Protein AF-A0A1Y1UYU2-F1 (afdb_monomer_lite)

pLDDT: mean 73.0, std 20.5, range [31.28, 97.06]

Sequence (444 aa):
MAESSAKRIKLSIEVAEENVIKDITDNGEEIVEEELSNSERLNQITSRINFEALIDSKSDENKNLEEIQNDNQKVEQMNANLNNLQIQPLERIKYNLYHAQQEIELSLDIINRLIMTSTANGRKRVHQENSRNQLFKSKNLLNQTSQTPNTQVQKKNESNIRLSYINKPKLSLKQQIEECQLKLSAKKKHLRHASKILLEEHENILNILDVSQAFYNEQAFILRQNNWIIQLKNRPGMFQKVTFIDYSYRYAGSEFKEMGIAQISQNRHNLGTKDGNIDDQKIKLLLPHKKKKVVTVEIASNAQLSSSKDVWASWDIEDIDNTILKQLLESQITIFHNELYKRLINDAQNSYFEKKVKFSENMITIPLNNDKVLIFRIQTKTDNKPVDIKSLSSRELSQAFLELFLQQKLRNCHKKNIKKNNFFISNSTELTDQNINILSPSVS

Secondary structure (DSSP, 8-state):
--------PEEEE-------EEEE-TTS-EEEPP---HHHHHHHHHHHS-HHHHHHTT-SS-TTS-S--------SSTTSSGGGS---HHHHHHHHHHHHHHHHHHHHHHHHHHHHHHHHHHHHHHTTT-SS----------------TTS---------EEEE--PPP---HHHHHHHHHHHHHHHHHHHHHHHHHHHHHHHHHHHHHHHHHIIIIIIHHHHHHTT--EEEEEPTT-S-EEEEEE-SSGGGT----S--EEEEEE--S-TT-----TT--SEEEE-S--S-EEEEEEEEETTB-----------S-TT---HHHHHHHHHHHHHHHHHHHHHHHHHHHSSTTTTT-EEETTEEEEEEETTEEEEEEEEE----PPPPGGG--HHHHHHHHHHHHHHHHHHHHHHHHHHHHHHHHHHHHTTTTTS---------

Organism: NCBI:txid1754191

Foldseek 3Di:
DDDPPPFDWDWDQDDDPDFDFPDADPVRDTDTDDDDDPVVVVVVVVVVPPVVVVVVVPPPPDPPPPDDDDDDDDDPPPVPPVVPPPPPPVNVVVVVVVVVVVVVVVVVVLVVLAVQLVVVVVVVVVVPPPPPDDDDDDDDDDDPPPDDPDDDDDDDDRGSIDIDRDDPPPQPPVRVVVVVVVVVVVVVVVVVVVVVVVVVVVVLVVLVVVLVCCCVVPPVVVCVVVVWDWDWDDDVPDPDTWIKTQLECVVLLDPDPDGRIKTKDADSDPPPDPPDDVPVDRIDIDGPCQFQKAKFKAKAWPVDPDDDDRQEQFDPLPPDPDPVVSRSVSSSNRNLRVSLVVVVVVCCCPDPCVVAWDDDPFWIWHDDDPTIIMIIGMDGDDDPDPDDPVPDDPNSVVRHVVRVVSSVVSSVNSVVSVVVVVVVVVVVVVVPPPDDDDDDDDDD

Structure (mmCIF, N/CA/C/O backbone):
data_AF-A0A1Y1UYU2-F1
#
_entry.id   AF-A0A1Y1UYU2-F1
#
loop_
_atom_site.group_PDB
_atom_site.id
_atom_site.type_symbol
_atom_site.label_atom_id
_atom_site.label_alt_id
_atom_site.label_comp_id
_atom_site.label_asym_id
_atom_site.label_entity_id
_atom_site.label_seq_id
_atom_site.pdbx_PDB_ins_code
_atom_site.Cartn_x
_atom_site.Cartn_y
_atom_site.Cartn_z
_atom_site.occupancy
_atom_site.B_iso_or_equiv
_atom_site.auth_seq_id
_atom_site.auth_comp_id
_atom_site.auth_asym_id
_atom_site.auth_atom_id
_atom_site.pdbx_PDB_model_num
ATOM 1 N N . MET A 1 1 ? -39.773 13.051 53.734 1.00 36.47 1 MET A N 1
ATOM 2 C CA . MET A 1 1 ? -40.101 12.770 52.320 1.00 36.47 1 MET A CA 1
ATOM 3 C C . MET A 1 1 ? -40.817 11.432 52.272 1.00 36.47 1 MET A C 1
ATOM 5 O O . MET A 1 1 ? -40.244 10.444 52.707 1.00 36.47 1 MET A O 1
ATOM 9 N N . ALA A 1 2 ? -42.093 11.429 51.889 1.00 37.22 2 ALA A N 1
ATOM 10 C CA . ALA A 1 2 ? -42.941 10.241 51.896 1.00 37.22 2 ALA A CA 1
ATOM 11 C C . ALA A 1 2 ? -42.665 9.401 50.640 1.00 37.22 2 ALA A C 1
ATOM 13 O O . ALA A 1 2 ? -43.131 9.735 49.553 1.00 37.22 2 ALA A O 1
ATOM 14 N N . GLU A 1 3 ? -41.871 8.338 50.776 1.00 36.16 3 GLU A N 1
ATOM 15 C CA . GLU A 1 3 ? -41.686 7.369 49.697 1.00 36.16 3 GLU A CA 1
ATOM 16 C C . GLU A 1 3 ? -42.932 6.490 49.560 1.00 36.16 3 GLU A C 1
ATOM 18 O O . GLU A 1 3 ? -43.382 5.832 50.501 1.00 36.16 3 GLU A O 1
ATOM 23 N N . SER A 1 4 ? -43.483 6.508 48.347 1.00 41.81 4 SER A N 1
ATOM 24 C CA . SER A 1 4 ? -44.545 5.632 47.868 1.00 41.81 4 SER A CA 1
ATOM 25 C C . SER A 1 4 ? -44.278 4.183 48.278 1.00 41.81 4 SER A C 1
ATOM 27 O O . SER A 1 4 ? -43.257 3.589 47.921 1.00 41.81 4 SER A O 1
ATOM 29 N N . SER A 1 5 ? -45.215 3.603 49.030 1.00 43.66 5 SER A N 1
ATOM 30 C CA . SER A 1 5 ? -45.231 2.190 49.396 1.00 43.66 5 SER A CA 1
ATOM 31 C C . SER A 1 5 ? -45.502 1.341 48.152 1.00 43.66 5 SER A C 1
ATOM 33 O O . SER A 1 5 ? -46.592 0.816 47.939 1.00 43.66 5 SER A O 1
ATOM 35 N N . ALA A 1 6 ? -44.489 1.191 47.298 1.00 46.91 6 ALA A N 1
ATOM 36 C CA . ALA A 1 6 ? -44.542 0.276 46.173 1.00 46.91 6 ALA A CA 1
ATOM 37 C C . ALA A 1 6 ? -44.662 -1.159 46.720 1.00 46.91 6 ALA A C 1
ATOM 39 O O . ALA A 1 6 ? -43.692 -1.766 47.207 1.00 46.91 6 ALA A O 1
ATOM 40 N N . LYS A 1 7 ? -45.911 -1.639 46.707 1.00 49.12 7 LYS A N 1
ATOM 41 C CA . LYS A 1 7 ? -46.372 -2.987 47.043 1.00 49.12 7 LYS A CA 1
ATOM 42 C C . LYS A 1 7 ? -45.655 -3.962 46.112 1.00 49.12 7 LYS A C 1
ATOM 44 O O . LYS A 1 7 ? -45.810 -3.863 44.898 1.00 49.12 7 LYS A O 1
ATOM 49 N N . ARG A 1 8 ? -44.847 -4.877 46.658 1.00 47.28 8 ARG A N 1
ATOM 50 C CA . ARG A 1 8 ? -44.285 -5.981 45.873 1.00 47.28 8 ARG A CA 1
ATOM 51 C C . ARG A 1 8 ? -45.013 -7.271 46.198 1.00 47.28 8 ARG A C 1
ATOM 53 O O . ARG A 1 8 ? -45.299 -7.592 47.343 1.00 47.28 8 ARG A O 1
ATOM 60 N N . ILE A 1 9 ? -45.307 -7.933 45.104 1.00 45.31 9 ILE A N 1
ATOM 61 C CA . ILE A 1 9 ? -46.020 -9.174 44.898 1.00 45.31 9 ILE A CA 1
ATOM 62 C C . ILE A 1 9 ? -45.042 -10.327 45.197 1.00 45.31 9 ILE A C 1
ATOM 64 O O . ILE A 1 9 ? -43.913 -10.291 44.704 1.00 45.31 9 ILE A O 1
ATOM 68 N N . LYS A 1 10 ? -45.430 -11.328 46.000 1.00 46.44 10 LYS A N 1
ATOM 69 C CA . LYS A 1 10 ? -44.658 -12.573 46.144 1.00 46.44 10 LYS A CA 1
ATOM 70 C C . LYS A 1 10 ? -45.302 -13.636 45.258 1.00 46.44 10 LYS A C 1
ATOM 72 O O . LYS A 1 10 ? -46.510 -13.845 45.332 1.00 46.44 10 LYS A O 1
ATOM 77 N N . LEU A 1 11 ? -44.496 -14.257 44.400 1.00 43.16 11 LEU A N 1
ATOM 78 C CA . LEU A 1 11 ? -44.878 -15.465 43.677 1.00 43.16 11 LEU A CA 1
ATOM 79 C C . LEU A 1 11 ? -44.685 -16.655 44.622 1.00 43.16 11 LEU A C 1
ATOM 81 O O . LEU A 1 11 ? -43.556 -16.911 45.044 1.00 43.16 11 LEU A O 1
ATOM 85 N N . SER A 1 12 ? -45.756 -17.361 44.966 1.00 47.41 12 SER A N 1
ATOM 86 C CA . SER A 1 12 ? -45.674 -18.721 45.500 1.00 47.41 12 SER A CA 1
ATOM 87 C C . SER A 1 12 ? -46.109 -19.696 44.410 1.00 47.41 12 SER A C 1
ATOM 89 O O . SER A 1 12 ? -47.100 -19.471 43.718 1.00 47.41 12 SER A O 1
ATOM 91 N N . ILE A 1 13 ? -45.324 -20.753 44.206 1.00 42.62 13 ILE A N 1
ATOM 92 C CA . ILE A 1 13 ? -45.727 -21.889 43.379 1.00 42.62 13 ILE A CA 1
ATOM 93 C C . ILE A 1 13 ? -46.417 -22.849 44.339 1.00 42.62 13 ILE A C 1
ATOM 95 O O . ILE A 1 13 ? -45.752 -23.491 45.146 1.00 42.62 13 ILE A O 1
ATOM 99 N N . GLU A 1 14 ? -47.740 -22.881 44.301 1.00 44.09 14 GLU A N 1
ATOM 100 C CA . GLU A 1 14 ? -48.547 -23.823 45.073 1.00 44.09 14 GLU A CA 1
ATOM 101 C C . GLU A 1 14 ? -49.178 -24.782 44.070 1.00 44.09 14 GLU A C 1
ATOM 103 O O . GLU A 1 14 ? -49.890 -24.356 43.159 1.00 44.09 14 GLU A O 1
ATOM 108 N N . VAL A 1 15 ? -48.866 -26.072 44.195 1.00 39.59 15 VAL A N 1
ATOM 109 C CA . VAL A 1 15 ? -49.539 -27.123 43.429 1.00 39.59 15 VAL A CA 1
ATOM 110 C C . VAL A 1 15 ? -50.971 -27.179 43.951 1.00 39.59 15 VAL A C 1
ATOM 112 O O . VAL A 1 15 ? -51.174 -27.400 45.140 1.00 39.59 15 VAL A O 1
ATOM 115 N N . ALA A 1 16 ? -51.955 -26.897 43.097 1.00 41.91 16 ALA A N 1
ATOM 116 C CA . ALA A 1 16 ? -53.352 -27.033 43.483 1.00 41.91 16 ALA A CA 1
ATOM 117 C C . ALA A 1 16 ? -53.646 -28.514 43.769 1.00 41.91 16 ALA A C 1
ATOM 119 O O . ALA A 1 16 ? -53.508 -29.355 42.882 1.00 41.91 16 ALA A O 1
ATOM 120 N N . GLU A 1 17 ? -54.016 -28.823 45.009 1.00 44.47 17 GLU A N 1
ATOM 121 C CA . GLU A 1 17 ? -54.570 -30.117 45.409 1.00 44.47 17 GLU A CA 1
ATOM 122 C C . GLU A 1 17 ? -56.021 -30.186 44.919 1.00 44.47 17 GLU A C 1
ATOM 124 O O . GLU A 1 17 ? -56.966 -29.949 45.666 1.00 44.47 17 GLU A O 1
ATOM 129 N N . GLU A 1 18 ? -56.210 -30.415 43.621 1.00 48.50 18 GLU A N 1
ATOM 130 C CA . GLU A 1 18 ? -57.484 -30.933 43.128 1.00 48.50 18 GLU A CA 1
ATOM 131 C C . GLU A 1 18 ? -57.384 -32.458 43.142 1.00 48.50 18 GLU A C 1
ATOM 133 O O . GLU A 1 18 ? -56.551 -33.044 42.446 1.00 48.50 18 GLU A O 1
ATOM 138 N N . ASN A 1 19 ? -58.196 -33.092 43.993 1.00 50.78 19 ASN A N 1
ATOM 139 C CA . ASN A 1 19 ? -58.276 -34.544 44.087 1.00 50.78 19 ASN A CA 1
ATOM 140 C C . ASN A 1 19 ? -58.765 -35.092 42.745 1.00 50.78 19 ASN A C 1
ATOM 142 O O . ASN A 1 19 ? -59.878 -34.802 42.307 1.00 50.78 19 ASN A O 1
ATOM 146 N N . VAL A 1 20 ? -57.904 -35.849 42.070 1.00 54.00 20 VAL A N 1
ATOM 147 C CA . VAL A 1 20 ? -58.225 -36.476 40.790 1.00 54.00 20 VAL A CA 1
ATOM 148 C C . VAL A 1 20 ? -59.194 -37.626 41.071 1.00 54.00 20 VAL A C 1
ATOM 150 O O . VAL A 1 20 ? -58.857 -38.578 41.773 1.00 54.00 20 VAL A O 1
ATOM 153 N N . ILE A 1 21 ? -60.421 -37.515 40.560 1.00 56.75 21 ILE A N 1
ATOM 154 C CA . ILE A 1 21 ? -61.424 -38.584 40.634 1.00 56.75 21 ILE A CA 1
ATOM 155 C C . ILE A 1 21 ? -60.946 -39.716 39.721 1.00 56.75 21 ILE A C 1
ATOM 157 O O . ILE A 1 21 ? -60.718 -39.491 38.530 1.00 56.75 21 ILE A O 1
ATOM 161 N N . LYS A 1 22 ? -60.760 -40.916 40.282 1.00 64.12 22 LYS A N 1
ATOM 162 C CA . LYS A 1 22 ? -60.217 -42.067 39.550 1.00 64.12 22 LYS A CA 1
ATOM 163 C C . LYS A 1 22 ? -61.289 -42.777 38.736 1.00 64.12 22 LYS A C 1
ATOM 165 O O . LYS A 1 22 ? -61.020 -43.189 37.612 1.00 64.12 22 LYS A O 1
ATOM 170 N N . ASP A 1 23 ? -62.476 -42.923 39.319 1.00 63.88 23 ASP A N 1
ATOM 171 C CA . ASP A 1 23 ? -63.623 -43.567 38.688 1.00 63.88 23 ASP A CA 1
ATOM 172 C C . ASP A 1 23 ? -64.935 -43.158 39.382 1.00 63.88 23 ASP A C 1
ATOM 174 O O . ASP A 1 23 ? -64.918 -42.700 40.528 1.00 63.88 23 ASP A O 1
ATOM 178 N N . ILE A 1 24 ? -66.071 -43.327 38.706 1.00 62.41 24 ILE A N 1
ATOM 179 C CA . ILE A 1 24 ? -67.411 -43.098 39.270 1.00 62.41 24 ILE A CA 1
ATOM 180 C C . ILE A 1 24 ? -68.175 -44.412 39.155 1.00 62.41 24 ILE A C 1
ATOM 182 O O . ILE A 1 24 ? -68.339 -44.944 38.061 1.00 62.41 24 ILE A O 1
ATOM 186 N N . THR A 1 25 ? -68.631 -44.950 40.285 1.00 71.94 25 THR A N 1
ATOM 187 C CA . THR A 1 25 ? -69.397 -46.206 40.294 1.00 71.94 25 THR A CA 1
ATOM 188 C C . THR A 1 25 ? -70.739 -46.055 39.571 1.00 71.94 25 THR A C 1
ATOM 190 O O . THR A 1 25 ? -71.288 -44.958 39.489 1.00 71.94 25 THR A O 1
ATOM 193 N N . ASP A 1 26 ? -71.335 -47.167 39.125 1.00 69.00 26 ASP A N 1
ATOM 194 C CA . ASP A 1 26 ? -72.660 -47.187 38.472 1.00 69.00 26 ASP A CA 1
ATOM 195 C C . ASP A 1 26 ? -73.803 -46.623 39.353 1.00 69.00 26 ASP A C 1
ATOM 197 O O . ASP A 1 26 ? -74.888 -46.324 38.855 1.00 69.00 26 ASP A O 1
ATOM 201 N N . ASN A 1 27 ? -73.552 -46.424 40.655 1.00 64.56 27 ASN A N 1
ATOM 202 C CA . ASN A 1 27 ? -74.464 -45.788 41.613 1.00 64.56 27 ASN A CA 1
ATOM 203 C C . ASN A 1 27 ? -74.209 -44.278 41.808 1.00 64.56 27 ASN A C 1
ATOM 205 O O . ASN A 1 27 ? -74.908 -43.638 42.592 1.00 64.56 27 ASN A O 1
ATOM 209 N N . GLY A 1 28 ? -73.227 -43.699 41.111 1.00 59.53 28 GLY A N 1
ATOM 210 C CA . GLY A 1 28 ? -72.876 -42.279 41.188 1.00 59.53 28 GLY A CA 1
ATOM 211 C C . GLY A 1 28 ? -71.961 -41.891 42.354 1.00 59.53 28 GLY A C 1
ATOM 212 O O . GLY A 1 28 ? -71.798 -40.700 42.606 1.00 59.53 28 GLY A O 1
ATOM 213 N N . GLU A 1 29 ? -71.362 -42.851 43.066 1.00 60.59 29 GLU A N 1
ATOM 214 C CA . GLU A 1 29 ? -70.368 -42.556 44.107 1.00 60.59 29 GLU A CA 1
ATOM 215 C C . GLU A 1 29 ? -68.970 -42.414 43.486 1.00 60.59 29 GLU A C 1
ATOM 217 O O . GLU A 1 29 ? -68.505 -43.309 42.769 1.00 60.59 29 GLU A O 1
ATOM 222 N N . GLU A 1 30 ? -68.321 -41.277 43.754 1.00 73.06 30 GLU A N 1
ATOM 223 C CA . GLU A 1 30 ? -66.978 -40.934 43.275 1.00 73.06 30 GLU A CA 1
ATOM 224 C C . GLU A 1 30 ? -65.908 -41.695 44.075 1.00 73.06 30 GLU A C 1
ATOM 226 O O . GLU A 1 30 ? -65.805 -41.554 45.296 1.00 73.06 30 GLU A O 1
ATOM 231 N N . ILE A 1 31 ? -65.076 -42.482 43.386 1.00 63.41 31 ILE A N 1
ATOM 232 C CA . ILE A 1 31 ? -63.915 -43.145 43.984 1.00 63.41 31 ILE A CA 1
ATOM 233 C C . ILE A 1 31 ? -62.718 -42.197 43.864 1.00 63.41 31 ILE A C 1
ATOM 235 O O . ILE A 1 31 ? -62.161 -41.980 42.782 1.00 63.41 31 ILE A O 1
ATOM 239 N N . VAL A 1 32 ? -62.329 -41.617 44.998 1.00 63.69 32 VAL A N 1
ATOM 240 C CA . VAL A 1 32 ? -61.184 -40.705 45.108 1.00 63.69 32 VAL A CA 1
ATOM 241 C C . VAL A 1 32 ? -59.880 -41.508 45.084 1.00 63.69 32 VAL A C 1
ATOM 243 O O . VAL A 1 32 ? -59.760 -42.522 45.771 1.00 63.69 32 VAL A O 1
ATOM 246 N N . GLU A 1 33 ? -58.905 -41.076 44.279 1.00 66.88 33 GLU A N 1
ATOM 247 C CA . GLU A 1 33 ? -57.576 -41.693 44.258 1.00 66.88 33 GLU A CA 1
ATOM 248 C C . GLU A 1 33 ? -56.835 -41.429 45.581 1.00 66.88 33 GLU A C 1
ATOM 250 O O . GLU A 1 33 ? -56.836 -40.310 46.091 1.00 66.88 33 GLU A O 1
ATOM 255 N N . GLU A 1 34 ? -56.220 -42.467 46.152 1.00 68.06 34 GLU A N 1
ATOM 256 C CA . GLU A 1 34 ? -55.525 -42.394 47.440 1.00 68.06 34 GLU A CA 1
ATOM 257 C C . GLU A 1 34 ? -54.357 -41.389 47.376 1.00 68.06 34 GLU A C 1
ATOM 259 O O . GLU A 1 34 ? -53.562 -41.391 46.430 1.00 68.06 34 GLU A O 1
ATOM 264 N N . GLU A 1 35 ? -54.268 -40.487 48.361 1.00 58.16 35 GLU A N 1
ATOM 265 C CA . GLU A 1 35 ? -53.260 -39.426 48.379 1.00 58.16 35 GLU A CA 1
ATOM 266 C C . GLU A 1 35 ? -51.848 -40.015 48.516 1.00 58.16 35 GLU A C 1
ATOM 268 O O . GLU A 1 35 ? -51.403 -40.384 49.601 1.00 58.16 35 GLU A O 1
ATOM 273 N N . LEU A 1 36 ? -51.115 -40.063 47.399 1.00 66.56 36 LEU A N 1
ATOM 274 C CA . LEU A 1 36 ? -49.686 -40.380 47.390 1.00 66.56 36 LEU A CA 1
ATOM 275 C C . LEU A 1 36 ? -48.930 -39.436 48.335 1.00 66.56 36 LEU A C 1
ATOM 277 O O . LEU A 1 36 ? -49.104 -38.213 48.273 1.00 66.56 36 LEU A O 1
ATOM 281 N N . SER A 1 37 ? -48.033 -39.999 49.146 1.00 73.75 37 SER A N 1
ATOM 282 C CA . SER A 1 37 ? -47.155 -39.236 50.038 1.00 73.75 37 SER A CA 1
ATOM 283 C C . SER A 1 37 ? -46.351 -38.190 49.254 1.00 73.75 37 SER A C 1
ATOM 285 O O . SER A 1 37 ? -45.972 -38.404 48.098 1.00 73.75 37 SER A O 1
ATOM 287 N N . ASN A 1 38 ? -45.998 -37.069 49.894 1.00 62.44 38 ASN A N 1
ATOM 288 C CA . ASN A 1 38 ? -45.135 -36.036 49.306 1.00 62.44 38 ASN A CA 1
ATOM 289 C C . ASN A 1 38 ? -43.838 -36.610 48.705 1.00 62.44 38 ASN A C 1
ATOM 291 O O . ASN A 1 38 ? -43.368 -36.117 47.681 1.00 62.44 38 ASN A O 1
ATOM 295 N N . SER A 1 39 ? -43.280 -37.673 49.295 1.00 67.00 39 SER A N 1
ATOM 296 C CA . SER A 1 39 ? -42.101 -38.367 48.761 1.00 67.00 39 SER A CA 1
ATOM 297 C C . SER A 1 39 ? -42.388 -39.125 47.461 1.00 67.00 39 SER A C 1
ATOM 299 O O . SER A 1 39 ? -41.561 -39.141 46.553 1.00 67.00 39 SER A O 1
ATOM 301 N N . GLU A 1 40 ? -43.567 -39.731 47.340 1.00 66.25 40 GLU A N 1
ATOM 302 C CA . GLU A 1 40 ? -43.981 -40.497 46.160 1.00 66.25 40 GLU A CA 1
ATOM 303 C C . GLU A 1 40 ? -44.380 -39.579 45.006 1.00 66.25 40 GLU A C 1
ATOM 305 O O . GLU A 1 40 ? -43.988 -39.825 43.865 1.00 66.25 40 GLU A O 1
ATOM 310 N N . ARG A 1 41 ? -45.064 -38.464 45.305 1.00 65.06 41 ARG A N 1
ATOM 311 C CA . ARG A 1 41 ? -45.339 -37.399 44.326 1.00 65.06 41 ARG A CA 1
ATOM 312 C C . ARG A 1 41 ? -44.042 -36.833 43.755 1.00 65.06 41 ARG A C 1
ATOM 314 O O . ARG A 1 41 ? -43.926 -36.656 42.544 1.00 65.06 41 ARG A O 1
ATOM 321 N N . LEU A 1 42 ? -43.044 -36.592 44.608 1.00 62.28 42 LEU A N 1
ATOM 322 C CA . LEU A 1 42 ? -41.744 -36.087 44.169 1.00 62.28 42 LEU A CA 1
ATOM 323 C C . LEU A 1 42 ? -41.001 -37.127 43.316 1.00 62.28 42 LEU A C 1
ATOM 325 O O . LEU A 1 42 ? -40.456 -36.767 42.276 1.00 62.28 42 LEU A O 1
ATOM 329 N N . ASN A 1 43 ? -41.073 -38.418 43.656 1.00 64.44 43 ASN A N 1
ATOM 330 C CA . ASN A 1 43 ? -40.522 -39.502 42.830 1.00 64.44 43 ASN A CA 1
ATOM 331 C C . ASN A 1 43 ? -41.234 -39.654 41.472 1.00 64.44 43 ASN A C 1
ATOM 333 O O . ASN A 1 43 ? -40.572 -39.874 40.457 1.00 64.44 43 ASN A O 1
ATOM 337 N N . GLN A 1 44 ? -42.555 -39.473 41.400 1.00 69.56 44 GLN A N 1
ATOM 338 C CA . GLN A 1 44 ? -43.286 -39.450 40.124 1.00 69.56 44 GLN A CA 1
ATOM 339 C C . GLN A 1 44 ? -42.913 -38.246 39.252 1.00 69.56 44 GLN A C 1
ATOM 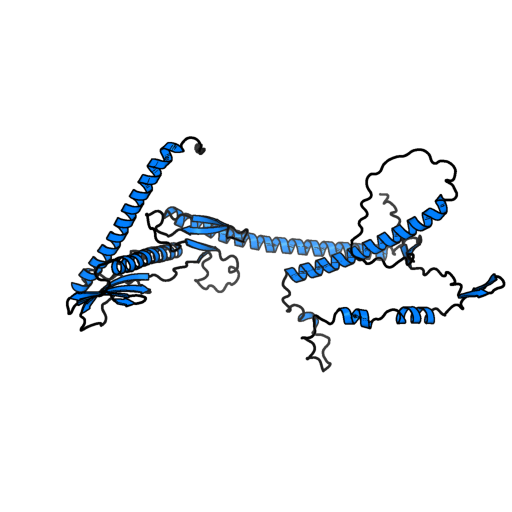341 O O . GLN A 1 44 ? -42.764 -38.379 38.039 1.00 69.56 44 GLN A O 1
ATOM 346 N N . ILE A 1 45 ? -42.739 -37.067 39.853 1.00 65.00 45 ILE A N 1
ATOM 347 C CA . ILE A 1 45 ? -42.297 -35.873 39.122 1.00 65.00 45 ILE A CA 1
ATOM 348 C C . ILE A 1 45 ? -40.866 -36.074 38.611 1.00 65.00 45 ILE A C 1
ATOM 350 O O . ILE A 1 45 ? -40.589 -35.800 37.446 1.00 65.00 45 ILE A O 1
ATOM 354 N N . THR A 1 46 ? -39.980 -36.611 39.450 1.00 63.19 46 THR A N 1
ATOM 355 C CA . THR A 1 46 ? -38.568 -36.830 39.103 1.00 63.19 46 THR A CA 1
ATOM 356 C C . THR A 1 46 ? -38.406 -37.915 38.033 1.00 63.19 46 THR A C 1
ATOM 358 O O . THR A 1 46 ? -37.595 -37.747 37.134 1.00 63.19 46 THR A O 1
ATOM 361 N N . SER A 1 47 ? -39.226 -38.974 38.051 1.00 63.16 47 SER A N 1
ATOM 362 C CA . SER A 1 47 ? -39.211 -40.041 37.028 1.00 63.16 47 SER A CA 1
ATOM 363 C C . SER A 1 47 ? -39.832 -39.641 35.683 1.00 63.16 47 SER A C 1
ATOM 365 O O . SER A 1 47 ? -39.524 -40.253 34.664 1.00 63.16 47 SER A O 1
ATOM 367 N N . ARG A 1 48 ? -40.674 -38.598 35.644 1.00 59.78 48 ARG A N 1
ATOM 368 C CA . ARG A 1 48 ? -41.179 -38.009 34.388 1.00 59.78 48 ARG A CA 1
ATOM 369 C C . ARG A 1 48 ? -40.177 -37.067 33.720 1.00 59.78 48 ARG A C 1
ATOM 371 O O . ARG A 1 48 ? -40.310 -36.796 32.527 1.00 59.78 48 ARG A O 1
ATOM 378 N N . ILE A 1 49 ? -39.198 -36.556 34.465 1.00 52.91 49 ILE A N 1
ATOM 379 C CA . ILE A 1 49 ? -38.125 -35.733 33.911 1.00 52.91 49 ILE A CA 1
ATOM 380 C C . ILE A 1 49 ? -37.052 -36.687 33.388 1.00 52.91 49 ILE A C 1
ATOM 382 O O . ILE A 1 49 ? -36.228 -37.198 34.139 1.00 52.91 49 ILE A O 1
ATOM 386 N N . ASN A 1 50 ? -37.081 -36.945 32.082 1.00 55.34 50 ASN A N 1
ATOM 387 C CA . ASN A 1 50 ? -36.043 -37.718 31.413 1.00 55.34 50 ASN A CA 1
ATOM 388 C C . ASN A 1 50 ? -34.769 -36.860 31.303 1.00 55.34 50 ASN A C 1
ATOM 390 O O . ASN A 1 50 ? -34.609 -36.079 30.362 1.00 55.34 50 ASN A O 1
ATOM 394 N N . PHE A 1 51 ? -33.900 -36.949 32.312 1.00 53.44 51 PHE A N 1
ATOM 395 C CA . PHE A 1 51 ? -32.642 -36.204 32.352 1.00 53.44 51 PHE A CA 1
ATOM 396 C C . PHE A 1 51 ? -31.673 -36.646 31.246 1.00 53.44 51 PHE A C 1
ATOM 398 O O . PHE A 1 51 ? -30.933 -35.794 30.756 1.00 53.44 51 PHE A O 1
ATOM 405 N N . GLU A 1 52 ? -31.731 -37.901 30.777 1.00 54.66 52 GLU A N 1
ATOM 406 C CA . GLU A 1 52 ? -30.966 -38.338 29.600 1.00 54.66 52 GLU A CA 1
ATOM 407 C C . GLU A 1 52 ? -31.385 -37.567 28.339 1.00 54.66 52 GLU A C 1
ATOM 409 O O . GLU A 1 52 ? -30.529 -37.045 27.634 1.00 54.66 52 GLU A O 1
ATOM 414 N N . ALA A 1 53 ? -32.684 -37.346 28.106 1.00 56.94 53 ALA A N 1
ATOM 415 C CA . ALA A 1 53 ? -33.149 -36.576 26.943 1.00 56.94 53 ALA A CA 1
ATOM 416 C C . ALA A 1 53 ? -32.723 -35.090 26.966 1.00 56.94 53 ALA A C 1
ATOM 418 O O . ALA A 1 53 ? -32.623 -34.457 25.914 1.00 56.94 53 ALA A O 1
ATOM 419 N N . LEU A 1 54 ? -32.463 -34.525 28.153 1.00 48.56 54 LEU A N 1
ATOM 420 C CA . LEU A 1 54 ? -31.983 -33.145 28.321 1.00 48.56 54 LEU A CA 1
ATOM 421 C C . LEU A 1 54 ? -30.457 -33.015 28.146 1.00 48.56 54 LEU A C 1
ATOM 423 O O . LEU A 1 54 ? -29.945 -31.913 27.926 1.00 48.56 54 LEU A O 1
ATOM 427 N N . ILE A 1 55 ? -29.736 -34.129 28.283 1.00 54.81 55 ILE A N 1
ATOM 428 C CA . ILE A 1 55 ? -28.280 -34.226 28.136 1.00 54.81 55 ILE A CA 1
ATOM 429 C C . ILE A 1 55 ? -27.927 -34.645 26.699 1.00 54.81 55 ILE A C 1
ATOM 431 O O . ILE A 1 55 ? -27.032 -34.052 26.095 1.00 54.81 55 ILE A O 1
ATOM 435 N N . ASP A 1 56 ? -28.696 -35.553 26.095 1.00 45.75 56 ASP A N 1
ATOM 436 C CA . ASP A 1 56 ? -28.471 -36.046 24.732 1.00 45.75 56 ASP A CA 1
ATOM 437 C C . ASP A 1 56 ? -28.748 -34.992 23.652 1.00 45.75 56 ASP A C 1
ATOM 439 O O . ASP A 1 56 ? -28.080 -34.999 22.615 1.00 45.75 56 ASP A O 1
ATOM 443 N N . SER A 1 57 ? -29.611 -33.997 23.911 1.00 47.28 57 SER A N 1
ATOM 444 C CA . SER A 1 57 ? -29.837 -32.871 22.986 1.00 47.28 57 SER A CA 1
ATOM 445 C C . SER A 1 57 ? -28.635 -31.916 22.854 1.00 47.28 57 SER A C 1
ATOM 447 O O . SER A 1 57 ? -28.733 -30.900 22.166 1.00 47.28 57 SER A O 1
ATOM 449 N N . LYS A 1 58 ? -27.518 -32.194 23.542 1.00 51.88 58 LYS A N 1
ATOM 450 C CA . LYS A 1 58 ? -26.252 -31.443 23.481 1.00 51.88 58 LYS A CA 1
ATOM 451 C C . LYS A 1 58 ? -25.083 -32.244 22.886 1.00 51.88 58 LYS A C 1
ATOM 453 O O . LYS A 1 58 ? -23.972 -31.719 22.843 1.00 51.88 58 LYS A O 1
ATOM 458 N N . SER A 1 59 ? -25.293 -33.488 22.448 1.00 41.28 59 SER A N 1
ATOM 459 C CA . SER A 1 59 ? -24.184 -34.423 22.183 1.00 41.28 59 SER A CA 1
ATOM 460 C C . SER A 1 59 ? -23.684 -34.512 20.729 1.00 41.28 59 SER A C 1
ATOM 462 O O . SER A 1 59 ? -22.672 -35.173 20.491 1.00 41.28 59 SER A O 1
ATOM 464 N N . ASP A 1 60 ? -24.294 -33.803 19.769 1.00 45.09 60 ASP A N 1
ATOM 465 C CA . ASP A 1 60 ? -23.909 -33.923 18.348 1.00 45.09 60 ASP A CA 1
ATOM 466 C C . ASP A 1 60 ? -22.879 -32.895 17.836 1.00 45.09 60 ASP A C 1
ATOM 468 O O . ASP A 1 60 ? -22.364 -33.070 16.735 1.00 45.09 60 ASP A O 1
ATOM 472 N N . GLU A 1 61 ? -22.476 -31.883 18.619 1.00 45.00 61 GLU A N 1
ATOM 473 C CA . GLU A 1 61 ? -21.437 -30.920 18.177 1.00 45.00 61 GLU A CA 1
ATOM 474 C C . GLU A 1 61 ? -20.089 -31.002 18.920 1.00 45.00 61 GLU A C 1
ATOM 476 O O . GLU A 1 61 ? -19.142 -30.337 18.514 1.00 45.00 61 GLU A O 1
ATOM 481 N N . ASN A 1 62 ? -19.928 -31.851 19.946 1.00 45.72 62 ASN A N 1
ATOM 482 C CA . ASN A 1 62 ? -18.720 -31.844 20.796 1.00 45.72 62 ASN A CA 1
ATOM 483 C C . ASN A 1 62 ? -18.076 -33.225 21.039 1.00 45.72 62 ASN A C 1
ATOM 485 O O . ASN A 1 62 ? -17.605 -33.506 22.135 1.00 45.72 62 ASN A O 1
ATOM 489 N N . LYS A 1 63 ? -17.987 -34.095 20.024 1.00 40.25 63 LYS A N 1
ATOM 490 C CA . LYS A 1 63 ? -17.340 -35.423 20.161 1.00 40.25 63 LYS A CA 1
ATOM 491 C C . LYS A 1 63 ? -15.817 -35.475 19.951 1.00 40.25 63 LYS A C 1
ATOM 493 O O . LYS A 1 63 ? -15.263 -36.564 19.919 1.00 40.25 63 LYS A O 1
ATOM 498 N N . ASN A 1 64 ? -15.114 -34.344 19.861 1.00 43.00 64 ASN A N 1
ATOM 499 C CA . ASN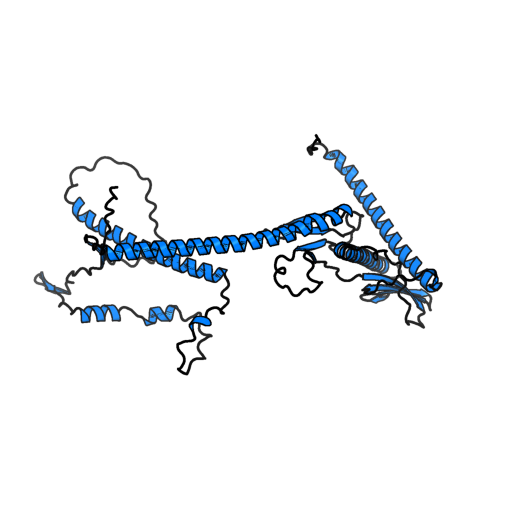 A 1 64 ? -13.668 -34.348 19.563 1.00 43.00 64 ASN A CA 1
ATOM 500 C C . ASN A 1 64 ? -12.734 -33.949 20.723 1.00 43.00 64 ASN A C 1
ATOM 502 O O . ASN A 1 64 ? -11.564 -33.683 20.461 1.00 43.00 64 ASN A O 1
ATOM 506 N N . LEU A 1 65 ? -13.188 -33.883 21.983 1.00 46.75 65 LEU A N 1
ATOM 507 C CA . LEU A 1 65 ? -12.348 -33.345 23.074 1.00 46.75 65 LEU A CA 1
ATOM 508 C C . LEU A 1 65 ? -12.319 -34.132 24.397 1.00 46.75 65 LEU A C 1
ATOM 510 O O . LEU A 1 65 ? -11.754 -33.634 25.366 1.00 46.75 65 LEU A O 1
ATOM 514 N N . GLU A 1 66 ? -12.826 -35.364 24.452 1.00 38.66 66 GLU A N 1
ATOM 515 C CA . GLU A 1 66 ? -12.790 -36.180 25.681 1.00 38.66 66 GLU A CA 1
ATOM 516 C C . GLU A 1 66 ? -11.965 -37.464 25.521 1.00 38.66 66 GLU A C 1
ATOM 518 O O . GLU A 1 66 ? -12.432 -38.574 25.732 1.00 38.66 66 GLU A O 1
ATOM 523 N N . GLU A 1 67 ? -10.686 -37.302 25.193 1.00 41.12 67 GLU A N 1
ATOM 524 C CA . GLU A 1 67 ? -9.638 -38.253 25.576 1.00 41.12 67 GLU A CA 1
ATOM 525 C C . GLU A 1 67 ? -8.451 -37.433 26.080 1.00 41.12 67 GLU A C 1
ATOM 527 O O . GLU A 1 67 ? -7.570 -37.092 25.309 1.00 41.12 67 GLU A O 1
ATOM 532 N N . ILE A 1 68 ? -8.494 -37.012 27.346 1.00 45.62 68 ILE A N 1
ATOM 533 C CA . ILE A 1 68 ? -7.366 -36.753 28.265 1.00 45.62 68 ILE A CA 1
ATOM 534 C C . ILE A 1 68 ? -8.041 -36.334 29.576 1.00 45.62 68 ILE A C 1
ATOM 536 O O . ILE A 1 68 ? -8.340 -35.159 29.774 1.00 45.62 68 ILE A O 1
ATOM 540 N N . GLN A 1 69 ? -8.335 -37.299 30.450 1.00 33.97 69 GLN A N 1
ATOM 541 C CA . GLN A 1 69 ? -8.470 -37.087 31.897 1.00 33.97 69 GLN A CA 1
ATOM 542 C C . GLN A 1 69 ? -8.645 -38.433 32.614 1.00 33.97 69 GLN A C 1
ATOM 544 O O . GLN A 1 69 ? -9.750 -38.886 32.870 1.00 33.97 69 GLN A O 1
ATOM 549 N N . ASN A 1 70 ? -7.517 -39.051 32.957 1.00 35.12 70 ASN A N 1
ATOM 550 C CA . ASN A 1 70 ? -7.386 -39.926 34.118 1.00 35.12 70 ASN A CA 1
ATOM 551 C C . ASN A 1 70 ? -6.101 -39.498 34.828 1.00 35.12 70 ASN A C 1
ATOM 553 O O . ASN A 1 70 ? -5.006 -39.802 34.370 1.00 35.12 70 ASN A O 1
ATOM 557 N N . ASP A 1 71 ? -6.238 -38.638 35.833 1.00 31.28 71 ASP A N 1
ATOM 558 C CA . ASP A 1 71 ? -5.813 -38.939 37.202 1.00 31.28 71 ASP A CA 1
ATOM 559 C C . ASP A 1 71 ? -5.849 -37.680 38.073 1.00 31.28 71 ASP A C 1
ATOM 561 O O . ASP A 1 71 ? -5.341 -36.603 37.753 1.00 31.28 71 ASP A O 1
ATOM 565 N N . ASN A 1 72 ? -6.518 -37.852 39.207 1.00 38.47 72 ASN A N 1
ATOM 566 C CA . ASN A 1 72 ? -6.736 -36.867 40.247 1.00 38.47 72 ASN A CA 1
ATOM 567 C C . ASN A 1 72 ? -5.419 -36.453 40.913 1.00 38.47 72 ASN A C 1
ATOM 569 O O . ASN A 1 72 ? -4.753 -37.305 41.493 1.00 38.47 72 ASN A O 1
ATOM 573 N N . GLN A 1 73 ? -5.122 -35.146 40.925 1.00 39.72 73 GLN A N 1
ATOM 574 C CA . GLN A 1 73 ? -4.680 -34.355 42.096 1.00 39.72 73 GLN A CA 1
ATOM 575 C C . GLN A 1 73 ? -4.091 -32.998 41.658 1.00 39.72 73 GLN A C 1
ATOM 577 O O . GLN A 1 73 ? -2.922 -32.923 41.290 1.00 39.72 73 GLN A O 1
ATOM 582 N N . LYS A 1 74 ? -4.894 -31.919 41.742 1.00 35.81 74 LYS A N 1
ATOM 583 C CA . LYS A 1 74 ? -4.509 -30.518 42.076 1.00 35.81 74 LYS A CA 1
ATOM 584 C C . LYS A 1 74 ? -5.663 -29.556 41.752 1.00 35.81 74 LYS A C 1
ATOM 586 O O . LYS A 1 74 ? -5.783 -29.059 40.639 1.00 35.81 74 LYS A O 1
ATOM 591 N N . VAL A 1 75 ? -6.500 -29.269 42.748 1.00 41.41 75 VAL A N 1
ATOM 592 C CA . VAL A 1 75 ? -7.717 -28.440 42.602 1.00 41.41 75 VAL A CA 1
ATOM 593 C C . VAL A 1 75 ? -7.478 -26.934 42.840 1.00 41.41 75 VAL A C 1
ATOM 595 O O . VAL A 1 75 ? -8.389 -26.139 42.665 1.00 41.41 75 VAL A O 1
ATOM 598 N N . GLU A 1 76 ? -6.257 -26.464 43.118 1.00 36.38 76 GLU A N 1
ATOM 599 C CA . GLU A 1 76 ? -6.032 -25.031 43.431 1.00 36.38 76 GLU A CA 1
ATOM 600 C C . GLU A 1 76 ? -5.306 -24.192 42.359 1.00 36.38 76 GLU A C 1
ATOM 602 O O . GLU A 1 76 ? -4.977 -23.036 42.607 1.00 36.38 76 GLU A O 1
ATOM 607 N N . GLN A 1 77 ? -5.105 -24.694 41.133 1.00 38.59 77 GLN A N 1
ATOM 608 C CA . GLN A 1 77 ? -4.467 -23.910 40.050 1.00 38.59 77 GLN A CA 1
ATOM 609 C C . GLN A 1 77 ? -5.337 -23.660 38.80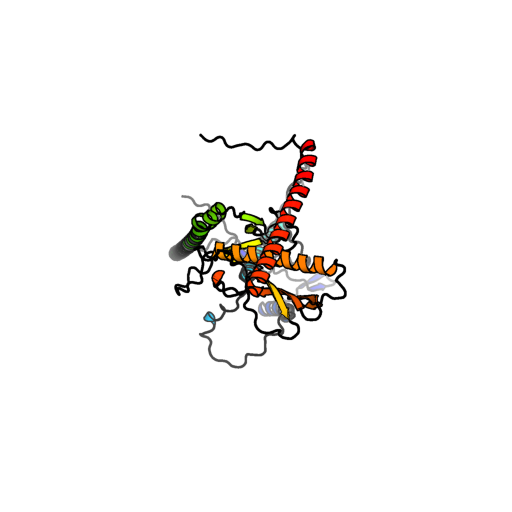2 1.00 38.59 77 GLN A C 1
ATOM 611 O O . GLN A 1 77 ? -4.881 -23.017 37.857 1.00 38.59 77 GLN A O 1
ATOM 616 N N . MET A 1 78 ? -6.609 -24.076 38.781 1.00 32.22 78 MET A N 1
ATOM 617 C CA . MET A 1 78 ? -7.441 -23.984 37.566 1.00 32.22 78 MET A CA 1
ATOM 618 C C . MET A 1 78 ? -8.088 -22.616 37.281 1.00 32.22 78 MET A C 1
ATOM 620 O O . MET A 1 78 ? -8.523 -22.388 36.156 1.00 32.22 78 MET A O 1
ATOM 624 N N . ASN A 1 79 ? -8.075 -21.651 38.206 1.00 37.41 79 ASN A N 1
ATOM 625 C CA . ASN A 1 79 ? -8.695 -20.339 37.945 1.00 37.41 79 ASN A CA 1
ATOM 626 C C . ASN A 1 79 ? -7.800 -19.337 37.190 1.00 37.41 79 ASN A C 1
ATOM 628 O O . ASN A 1 79 ? -8.264 -18.251 36.849 1.00 37.41 79 ASN A O 1
ATOM 632 N N . ALA A 1 80 ? -6.542 -19.682 36.892 1.00 38.28 80 ALA A N 1
ATOM 633 C CA . ALA A 1 80 ? -5.634 -18.812 36.135 1.00 38.28 80 ALA A CA 1
ATOM 634 C C . ALA A 1 80 ? -5.546 -19.149 34.631 1.00 38.28 80 ALA A C 1
ATOM 636 O O . ALA A 1 80 ? -5.204 -18.272 33.841 1.00 38.28 80 ALA A O 1
ATOM 637 N N . ASN A 1 81 ? -5.900 -20.372 34.212 1.00 37.50 81 ASN A N 1
ATOM 638 C CA . ASN A 1 81 ? -5.644 -20.857 32.845 1.00 37.50 81 ASN A CA 1
ATOM 639 C C . ASN A 1 81 ? -6.861 -20.887 31.903 1.00 37.50 81 ASN A C 1
ATOM 641 O O . ASN A 1 81 ? -6.694 -21.155 30.716 1.00 37.50 81 ASN A O 1
ATOM 645 N N . LEU A 1 82 ? -8.062 -20.519 32.363 1.00 42.31 82 LEU A N 1
ATOM 646 C CA . LEU A 1 82 ? -9.228 -20.337 31.479 1.00 42.31 82 LEU A CA 1
ATOM 647 C C . LEU A 1 82 ? -9.203 -19.022 30.675 1.00 42.31 82 LEU A C 1
ATOM 649 O O . LEU A 1 82 ? -10.030 -18.828 29.789 1.00 42.31 82 LEU A O 1
ATOM 653 N N . ASN A 1 83 ? -8.231 -18.139 30.924 1.00 42.31 83 ASN A N 1
ATOM 654 C CA . ASN A 1 83 ? -8.071 -16.882 30.181 1.00 42.31 83 ASN A CA 1
ATOM 655 C C . ASN A 1 83 ? -7.323 -17.028 28.840 1.00 42.31 83 ASN A C 1
ATOM 657 O O . ASN A 1 83 ? -7.195 -16.037 28.126 1.00 42.31 83 ASN A O 1
ATOM 661 N N . ASN A 1 84 ? -6.849 -18.230 28.485 1.00 42.44 84 ASN A N 1
ATOM 662 C CA . ASN A 1 84 ? -6.056 -18.464 27.268 1.00 42.44 84 ASN A CA 1
ATOM 663 C C . ASN A 1 84 ? -6.801 -19.176 26.129 1.00 42.44 84 ASN A C 1
ATOM 665 O O . ASN A 1 84 ? -6.232 -19.345 25.052 1.00 42.44 84 ASN A O 1
ATOM 669 N N . LEU A 1 85 ? -8.076 -19.534 26.302 1.00 46.66 85 LEU A N 1
ATOM 670 C CA . LEU A 1 85 ? -8.930 -19.793 25.145 1.00 46.66 85 LEU A CA 1
ATOM 671 C C . LEU A 1 85 ? -9.333 -18.434 24.584 1.00 46.66 85 LEU A C 1
ATOM 673 O O . LEU A 1 85 ? -10.212 -17.756 25.114 1.00 46.66 85 LEU A O 1
ATOM 677 N N . GLN A 1 86 ? -8.620 -18.022 23.538 1.00 50.94 86 GLN A N 1
ATOM 678 C CA . GLN A 1 86 ? -8.852 -16.812 22.759 1.00 50.94 86 GLN A CA 1
ATOM 679 C C . GLN A 1 86 ? -10.174 -16.940 21.983 1.00 50.94 86 GLN A C 1
ATOM 681 O O . GLN A 1 86 ? -10.202 -16.956 20.757 1.00 50.94 86 GLN A O 1
ATOM 686 N N . ILE A 1 87 ? -11.286 -17.057 22.710 1.00 51.38 87 ILE A N 1
ATOM 687 C CA . ILE A 1 87 ? -12.630 -16.866 22.177 1.00 51.38 87 ILE A CA 1
ATOM 688 C C . ILE A 1 87 ? -12.617 -15.471 21.564 1.00 51.38 87 ILE A C 1
ATOM 690 O O . ILE A 1 87 ? -12.246 -14.500 22.239 1.00 51.38 87 ILE A O 1
ATOM 694 N N . GLN A 1 88 ? -12.959 -15.363 20.278 1.00 63.53 88 GLN A N 1
ATOM 695 C CA . GLN A 1 88 ? -12.926 -14.068 19.614 1.00 63.53 88 GLN A CA 1
ATOM 696 C C . GLN A 1 88 ? -13.798 -13.089 20.413 1.00 63.53 88 GLN A C 1
ATOM 698 O O . GLN A 1 88 ? -14.885 -13.462 20.865 1.00 63.53 88 GLN A O 1
ATOM 703 N N . PRO A 1 89 ? -13.371 -11.827 20.606 1.00 77.38 89 PRO A N 1
ATOM 704 C CA . PRO A 1 89 ? -14.091 -10.872 21.451 1.00 77.38 89 PRO A CA 1
ATOM 705 C C . PRO A 1 89 ? -15.574 -10.738 21.065 1.00 77.38 89 PRO A C 1
ATOM 707 O O . PRO A 1 89 ? -16.421 -10.517 21.927 1.00 77.38 89 PRO A O 1
ATOM 710 N N . LEU A 1 90 ? -15.906 -10.962 19.790 1.00 81.38 90 LEU A N 1
ATOM 711 C CA . LEU A 1 90 ? -17.277 -10.984 19.291 1.00 81.38 90 LEU A CA 1
ATOM 712 C C . LEU A 1 90 ? -18.107 -12.174 19.803 1.00 81.38 90 LEU A C 1
ATOM 714 O O . LEU A 1 90 ? -19.274 -11.997 20.139 1.00 81.38 90 LEU A O 1
ATOM 718 N N . GLU A 1 91 ? -17.538 -13.375 19.869 1.00 84.44 91 GLU A N 1
ATOM 719 C CA . GLU A 1 91 ? -18.230 -14.578 20.356 1.00 84.44 91 GLU A CA 1
ATOM 720 C C . GLU A 1 91 ? -18.532 -14.464 21.846 1.00 84.44 91 GLU A C 1
ATOM 722 O O . GLU A 1 91 ? -19.642 -14.769 22.276 1.00 84.44 91 GLU A O 1
ATOM 727 N N . ARG A 1 92 ? -17.596 -13.905 22.621 1.00 82.62 92 ARG A N 1
ATOM 728 C CA . ARG A 1 92 ? -17.822 -13.605 24.038 1.00 82.62 92 ARG A CA 1
ATOM 729 C C . ARG A 1 92 ? -18.961 -12.602 24.234 1.00 82.62 92 ARG A C 1
ATOM 731 O O . ARG A 1 92 ? -19.788 -12.781 25.125 1.00 82.62 92 ARG A O 1
ATOM 738 N N . ILE A 1 93 ? -19.029 -11.562 23.399 1.00 90.44 93 ILE A N 1
ATOM 739 C CA . ILE A 1 93 ? -20.134 -10.591 23.430 1.00 90.44 93 ILE A CA 1
ATOM 740 C C . ILE A 1 93 ? -21.458 -11.275 23.076 1.00 90.44 93 ILE A C 1
ATOM 742 O O . ILE A 1 93 ? -22.435 -11.097 23.799 1.00 90.44 93 ILE A O 1
ATOM 746 N N . LYS A 1 94 ? -21.492 -12.086 22.010 1.00 91.31 94 LYS A N 1
ATOM 747 C CA . LYS A 1 94 ? -22.688 -12.845 21.609 1.00 91.31 94 LYS A CA 1
ATOM 748 C C . LYS A 1 94 ? -23.172 -13.768 22.724 1.00 91.31 94 LYS A C 1
ATOM 750 O O . LYS A 1 94 ? -24.355 -13.761 23.036 1.00 91.31 94 LYS A O 1
ATOM 755 N N . TYR A 1 95 ? -22.260 -14.507 23.348 1.00 91.50 95 TYR A N 1
ATOM 756 C CA . TYR A 1 95 ? -22.564 -15.415 24.449 1.00 91.50 95 TYR A CA 1
ATOM 757 C C . TYR A 1 95 ? -23.151 -14.673 25.658 1.00 91.50 95 TYR A C 1
ATOM 759 O O . TYR A 1 95 ? -24.195 -15.059 26.177 1.00 91.50 95 TYR A O 1
ATOM 767 N N . ASN A 1 96 ? -22.534 -13.561 26.067 1.00 89.75 96 ASN A N 1
ATOM 768 C CA . ASN A 1 96 ? -23.041 -12.748 27.174 1.00 89.75 96 ASN A CA 1
ATOM 769 C C . ASN A 1 96 ? -24.420 -12.143 26.867 1.00 89.75 96 ASN A C 1
ATOM 771 O O . ASN A 1 96 ? -25.284 -12.109 27.740 1.00 89.75 96 ASN A O 1
ATOM 775 N N . LEU A 1 97 ? -24.635 -11.675 25.633 1.00 93.25 97 LEU A N 1
ATOM 776 C CA . LEU A 1 97 ? -25.931 -11.152 25.195 1.00 93.25 97 LEU A CA 1
ATOM 777 C C . LEU A 1 97 ? -27.003 -12.241 25.164 1.00 93.25 97 LEU A C 1
ATOM 779 O O . LEU A 1 97 ? -28.132 -11.980 25.566 1.00 93.25 97 LEU A O 1
ATOM 783 N N . TYR A 1 98 ? -26.649 -13.450 24.735 1.00 93.50 98 TYR A N 1
ATOM 784 C CA . TYR A 1 98 ? -27.558 -14.590 24.722 1.00 93.50 98 TYR A CA 1
ATOM 785 C C . TYR A 1 98 ? -28.032 -14.956 26.134 1.00 93.50 98 TYR A C 1
ATOM 787 O O . TYR A 1 98 ? -29.230 -15.100 26.356 1.00 93.50 98 TYR A O 1
ATOM 795 N N . HIS A 1 99 ? -27.125 -15.033 27.114 1.00 91.56 99 HIS A N 1
ATOM 796 C CA . HIS A 1 99 ? -27.512 -15.285 28.511 1.00 91.56 99 HIS A CA 1
ATOM 797 C C . HIS A 1 99 ? -28.386 -14.173 29.083 1.00 91.56 99 HIS A C 1
ATOM 799 O O . HIS A 1 99 ? -29.414 -14.456 29.692 1.00 91.56 99 HIS A O 1
ATOM 805 N N . ALA A 1 100 ? -28.038 -12.911 28.818 1.00 94.44 100 ALA A N 1
ATOM 806 C CA . ALA A 1 100 ? -28.877 -11.785 29.215 1.00 94.44 100 ALA A CA 1
ATOM 807 C C . ALA A 1 100 ? -30.279 -11.864 28.580 1.00 94.44 100 ALA A C 1
ATOM 809 O O . ALA A 1 100 ? -31.273 -11.576 29.242 1.00 94.44 100 ALA A O 1
ATOM 810 N N . GLN A 1 101 ? -30.377 -12.291 27.317 1.00 94.31 101 GLN A N 1
ATOM 811 C CA . GLN A 1 101 ? -31.655 -12.514 26.644 1.00 94.31 101 GLN A CA 1
ATOM 812 C C . GLN A 1 101 ? -32.459 -13.635 27.318 1.00 94.31 101 GLN A C 1
ATOM 814 O O . GLN A 1 101 ? -33.634 -13.427 27.601 1.00 94.31 101 GLN A O 1
ATOM 819 N N . GLN A 1 102 ? -31.839 -14.776 27.629 1.00 93.56 102 GLN A N 1
ATOM 820 C CA . GLN A 1 102 ? -32.497 -15.900 28.309 1.00 93.56 102 GLN A CA 1
ATOM 821 C C . GLN A 1 102 ? -33.033 -15.509 29.696 1.00 93.56 102 GLN A C 1
ATOM 823 O O . GLN A 1 102 ? -34.158 -15.859 30.052 1.00 93.56 102 GLN A O 1
ATOM 828 N N . GLU A 1 103 ? -32.276 -14.728 30.473 1.00 91.69 103 GLU A N 1
ATOM 829 C CA . GLU A 1 103 ? -32.736 -14.212 31.771 1.00 91.69 103 GLU A CA 1
ATOM 830 C C . GLU A 1 103 ? -33.946 -13.272 31.632 1.00 91.69 103 GLU A C 1
ATOM 832 O O . GLU A 1 103 ? -34.887 -13.322 32.437 1.00 91.69 103 GLU A O 1
ATOM 837 N N . ILE A 1 104 ? -33.942 -12.420 30.601 1.00 92.56 104 ILE A N 1
ATOM 838 C CA . ILE A 1 104 ? -35.059 -11.521 30.291 1.00 92.56 104 ILE A CA 1
ATOM 839 C C . ILE A 1 104 ? -36.285 -12.321 29.835 1.00 92.56 104 ILE A C 1
ATOM 841 O O . ILE A 1 104 ? -37.387 -12.047 30.309 1.00 92.56 104 ILE A O 1
ATOM 845 N N . GLU A 1 105 ? -36.110 -13.317 28.965 1.00 88.88 105 GLU A N 1
ATOM 846 C CA . GLU A 1 105 ? -37.184 -14.191 28.475 1.00 88.88 105 GLU A CA 1
ATOM 847 C C . GLU A 1 105 ? -37.827 -14.979 29.617 1.00 88.88 105 GLU A C 1
ATOM 849 O O . GLU A 1 105 ? -39.048 -14.947 29.768 1.00 88.88 105 GLU A O 1
ATOM 854 N N . LEU A 1 106 ? -37.026 -15.585 30.496 1.00 90.81 106 LEU A N 1
ATOM 855 C CA . LEU A 1 106 ? -37.530 -16.276 31.683 1.00 90.81 106 LEU A CA 1
ATOM 856 C C . LEU A 1 106 ? -38.338 -15.332 32.586 1.00 90.81 106 LEU A C 1
ATOM 858 O O . LEU A 1 106 ? -39.417 -15.683 33.070 1.00 90.81 106 LEU A O 1
ATOM 862 N N . SER A 1 107 ? -37.832 -14.116 32.806 1.00 88.88 107 SER A N 1
ATOM 863 C CA . SER A 1 107 ? -38.527 -13.100 33.603 1.00 88.88 107 SER A CA 1
ATOM 864 C C . SER A 1 107 ? -39.864 -12.700 32.969 1.00 88.88 107 SER A C 1
ATOM 866 O O . SER A 1 107 ? -40.865 -12.549 33.673 1.00 88.88 107 SER A O 1
ATOM 868 N N . LEU A 1 108 ? -39.896 -12.560 31.642 1.00 88.56 108 LEU A N 1
ATOM 869 C CA . LEU A 1 108 ? -41.095 -12.236 30.874 1.00 88.56 108 LEU A CA 1
ATOM 870 C C . LEU A 1 108 ? -42.125 -13.371 30.930 1.00 88.56 108 LEU A C 1
ATOM 872 O O . LEU A 1 108 ? -43.306 -13.111 31.153 1.00 88.56 108 LEU A O 1
ATOM 876 N N . ASP A 1 109 ? -41.686 -14.622 30.818 1.00 86.31 109 ASP A N 1
ATOM 877 C CA . ASP A 1 109 ? -42.533 -15.808 30.943 1.00 86.31 109 ASP A CA 1
ATOM 878 C C . ASP A 1 109 ? -43.183 -15.908 32.325 1.00 86.31 109 ASP A C 1
ATOM 880 O O . ASP A 1 109 ? -44.383 -16.180 32.435 1.00 86.31 109 ASP A O 1
ATOM 884 N N . ILE A 1 110 ? -42.425 -15.631 33.389 1.00 85.19 110 ILE A N 1
ATOM 885 C CA . ILE A 1 110 ? -42.952 -15.593 34.759 1.00 85.19 110 ILE A CA 1
ATOM 886 C C . ILE A 1 110 ? -44.024 -14.501 34.893 1.00 85.19 110 ILE A C 1
ATOM 888 O O . ILE A 1 110 ? -45.098 -14.756 35.447 1.00 85.19 110 ILE A O 1
ATOM 892 N N . ILE A 1 111 ? -43.771 -13.300 34.361 1.00 84.75 111 ILE A N 1
ATOM 893 C CA . ILE A 1 111 ? -44.737 -12.190 34.368 1.00 84.75 111 ILE A CA 1
ATOM 894 C C . ILE A 1 111 ? -45.992 -12.555 33.565 1.00 84.75 111 ILE A C 1
ATOM 896 O O . ILE A 1 111 ? -47.107 -12.337 34.036 1.00 84.75 111 ILE A O 1
ATOM 900 N N . ASN A 1 112 ? -45.840 -13.156 32.386 1.00 83.62 112 ASN A N 1
ATOM 901 C CA . ASN A 1 112 ? -46.964 -13.575 31.554 1.00 83.62 112 ASN A CA 1
ATOM 902 C C . ASN A 1 112 ? -47.816 -14.637 32.257 1.00 83.62 112 ASN A C 1
ATOM 904 O O . ASN A 1 112 ? -49.041 -14.512 32.293 1.00 83.62 112 ASN A O 1
ATOM 908 N N . ARG A 1 113 ? -47.193 -15.638 32.893 1.00 80.19 113 ARG A N 1
ATOM 909 C CA . ARG A 1 113 ? -47.904 -16.654 33.689 1.00 80.19 113 ARG A CA 1
ATOM 910 C C . ARG A 1 113 ? -48.659 -16.034 34.869 1.00 80.19 113 ARG A C 1
ATOM 912 O O . ARG A 1 113 ? -49.799 -16.414 35.117 1.00 80.19 113 ARG A O 1
ATOM 919 N N . LEU A 1 114 ? -48.080 -15.040 35.544 1.00 78.75 114 LEU A N 1
ATOM 920 C CA . LEU A 1 114 ? -48.765 -14.268 36.590 1.00 78.75 114 LEU A CA 1
ATOM 921 C C . LEU A 1 114 ? -49.976 -13.474 36.073 1.00 78.75 114 LEU A C 1
ATOM 923 O O . LEU A 1 114 ? -51.024 -13.402 36.720 1.00 78.75 114 LEU A O 1
ATOM 927 N N . ILE A 1 115 ? -49.847 -12.838 34.908 1.00 80.31 115 ILE A N 1
ATOM 928 C CA . ILE A 1 115 ? -50.956 -12.103 34.287 1.00 80.31 115 ILE A CA 1
ATOM 929 C C . ILE A 1 115 ? -52.083 -13.081 33.924 1.00 80.31 115 ILE A C 1
ATOM 931 O O . ILE A 1 115 ? -53.258 -12.793 34.159 1.00 80.31 115 ILE A O 1
ATOM 935 N N . MET A 1 116 ? -51.743 -14.272 33.430 1.00 76.25 116 MET A N 1
ATOM 936 C CA . MET A 1 116 ? -52.725 -15.314 33.127 1.00 76.25 116 MET A CA 1
ATOM 937 C C . MET A 1 116 ? -53.444 -15.830 34.386 1.00 76.25 116 MET A C 1
ATOM 939 O O . MET A 1 116 ? -54.671 -15.928 34.362 1.00 76.25 116 MET A O 1
ATOM 943 N N . THR A 1 117 ? -52.754 -16.067 35.513 1.00 71.56 117 THR A N 1
ATOM 944 C CA . THR A 1 117 ? -53.428 -16.479 36.769 1.00 71.56 117 THR A CA 1
ATOM 945 C C . THR A 1 117 ? -54.347 -15.405 37.340 1.00 71.56 117 THR A C 1
ATOM 947 O O . THR A 1 117 ? -55.438 -15.715 37.824 1.00 71.56 117 THR A O 1
ATOM 950 N N . SER A 1 118 ? -53.940 -14.136 37.277 1.00 67.12 118 SER A N 1
ATOM 951 C CA . SER A 1 118 ? -54.756 -13.024 37.784 1.00 67.12 118 SER A CA 1
ATOM 952 C C . SER A 1 118 ? -56.007 -12.766 36.932 1.00 67.12 118 SER A C 1
ATOM 954 O O . SER A 1 118 ? -57.078 -12.493 37.476 1.00 67.12 118 SER A O 1
ATOM 956 N N . THR A 1 119 ? -55.915 -12.910 35.607 1.00 64.69 119 THR A N 1
ATOM 957 C CA . THR A 1 119 ? -57.042 -12.675 34.686 1.00 64.69 119 THR A CA 1
ATOM 958 C C . THR A 1 119 ? -57.996 -13.869 34.570 1.00 64.69 119 THR A C 1
ATOM 960 O O . THR A 1 119 ? -59.207 -13.660 34.455 1.00 64.69 119 THR A O 1
ATOM 963 N N . ALA A 1 120 ? -57.502 -15.110 34.671 1.00 56.09 120 ALA A N 1
ATOM 964 C CA . ALA A 1 120 ? -58.339 -16.316 34.678 1.00 56.09 120 ALA A CA 1
ATOM 965 C C . ALA A 1 120 ? -59.250 -16.386 35.919 1.00 56.09 120 ALA A C 1
ATOM 967 O O . ALA A 1 120 ? -60.444 -16.661 35.796 1.00 56.09 120 ALA A O 1
ATOM 968 N N . ASN A 1 121 ? -58.732 -16.022 37.097 1.00 50.19 121 ASN A N 1
ATOM 969 C CA . ASN A 1 121 ? -59.523 -15.958 38.332 1.00 50.19 121 ASN A CA 1
ATOM 970 C C . ASN A 1 121 ? -60.452 -14.729 38.397 1.00 50.19 121 ASN A C 1
ATOM 972 O O . ASN A 1 121 ? -61.490 -14.773 39.058 1.00 50.19 121 ASN A O 1
ATOM 976 N N . GLY A 1 122 ? -60.146 -13.654 37.660 1.00 46.81 122 GLY A N 1
ATOM 977 C CA . GLY A 1 122 ? -61.031 -12.491 37.521 1.00 46.81 122 GLY A CA 1
ATOM 978 C C . GLY A 1 122 ? -62.323 -12.780 36.743 1.00 46.81 122 GLY A C 1
ATOM 979 O O . GLY A 1 122 ? -63.363 -12.189 37.035 1.00 46.81 122 GLY A O 1
ATOM 980 N N . ARG A 1 123 ? -62.315 -13.735 35.800 1.00 45.94 123 ARG A N 1
ATOM 981 C CA . ARG A 1 123 ? -63.517 -14.090 35.017 1.00 45.94 123 ARG A CA 1
ATOM 982 C C . ARG A 1 123 ? -64.576 -14.862 35.807 1.00 45.94 123 ARG A C 1
ATOM 984 O O . ARG A 1 123 ? -65.745 -14.781 35.441 1.00 45.94 123 ARG A O 1
ATOM 991 N N . LYS A 1 124 ? -64.223 -15.527 36.914 1.00 48.66 124 LYS A N 1
ATOM 992 C CA . LYS A 1 124 ? -65.218 -16.170 37.795 1.00 48.66 124 LYS A CA 1
ATOM 993 C C . LYS A 1 124 ? -65.945 -15.184 38.725 1.00 48.66 124 LYS A C 1
ATOM 995 O O . LYS A 1 124 ? -67.029 -15.510 39.185 1.00 48.66 124 LYS A O 1
ATOM 1000 N N . ARG A 1 125 ? -65.424 -13.966 38.956 1.00 43.66 125 ARG A N 1
ATOM 1001 C CA . ARG A 1 125 ? -66.125 -12.931 39.753 1.00 43.66 125 ARG A CA 1
ATOM 1002 C C . ARG A 1 125 ? -66.955 -11.941 38.935 1.00 43.66 125 ARG A C 1
ATOM 1004 O O . ARG A 1 125 ? -67.903 -11.388 39.470 1.00 43.66 125 ARG A O 1
ATOM 1011 N N . VAL A 1 126 ? -66.667 -11.745 37.647 1.00 43.84 126 VAL A N 1
ATOM 1012 C CA . VAL A 1 126 ? -67.440 -10.798 36.812 1.00 43.84 126 VAL A CA 1
ATOM 1013 C C . VAL A 1 126 ? -68.667 -11.446 36.149 1.00 43.84 126 VAL A C 1
ATOM 1015 O O . VAL A 1 126 ? -69.583 -10.739 35.734 1.00 43.84 126 VAL A O 1
ATOM 1018 N N . HIS A 1 127 ? -68.762 -12.781 36.110 1.00 41.53 127 HIS A N 1
ATOM 1019 C CA . HIS A 1 127 ? -69.936 -13.460 35.543 1.00 41.53 127 HIS A CA 1
ATOM 1020 C C . HIS A 1 127 ? -71.155 -13.576 36.472 1.00 41.53 127 HIS A C 1
ATOM 1022 O O . HIS A 1 127 ? -72.171 -14.107 36.034 1.00 41.53 127 HIS A O 1
ATOM 1028 N N . GLN A 1 128 ? -71.107 -13.033 37.696 1.00 43.91 128 GLN A N 1
ATOM 1029 C CA . GLN A 1 128 ? -72.275 -13.005 38.589 1.00 43.91 128 GLN A CA 1
ATOM 1030 C C . GLN A 1 128 ? -72.924 -11.617 38.751 1.00 43.91 128 GLN A C 1
ATOM 1032 O O . GLN A 1 128 ? -74.060 -11.549 39.206 1.00 43.91 128 GLN A O 1
ATOM 1037 N N . GLU A 1 129 ? -72.287 -10.525 38.303 1.00 42.19 129 GLU A N 1
ATOM 1038 C CA . GLU A 1 129 ? -72.867 -9.168 38.409 1.00 42.19 129 GLU A CA 1
ATOM 1039 C C . GLU A 1 129 ? -73.210 -8.490 37.070 1.00 42.19 129 GLU A C 1
ATOM 1041 O O . GLU A 1 129 ? -73.905 -7.479 37.067 1.00 42.19 129 GLU A O 1
ATOM 1046 N N . ASN A 1 130 ? -72.830 -9.053 35.917 1.00 39.84 130 ASN A N 1
ATOM 1047 C CA . ASN A 1 130 ? -73.068 -8.420 34.607 1.00 39.84 130 ASN A CA 1
ATOM 1048 C C . ASN A 1 130 ? -74.098 -9.130 33.711 1.00 39.84 130 ASN A C 1
ATOM 1050 O O . ASN A 1 130 ? -73.998 -9.091 32.486 1.00 39.84 130 ASN A O 1
ATOM 1054 N N . SER A 1 131 ? -75.153 -9.690 34.307 1.00 44.00 131 SER A N 1
ATOM 1055 C CA . SER A 1 131 ? -76.343 -10.163 33.576 1.00 44.00 131 SER A CA 1
ATOM 1056 C C . SER A 1 131 ? -77.408 -9.078 33.380 1.00 44.00 131 SER A C 1
ATOM 1058 O O . SER A 1 131 ? -78.587 -9.410 33.254 1.00 44.00 131 SER A O 1
ATOM 1060 N N . ARG A 1 132 ? -77.054 -7.780 33.376 1.00 44.34 132 ARG A N 1
ATOM 1061 C CA . ARG A 1 132 ? -78.084 -6.750 33.159 1.00 44.34 132 ARG A CA 1
ATOM 1062 C C . ARG A 1 132 ? -77.787 -5.528 32.312 1.00 44.34 132 ARG A C 1
ATOM 1064 O O . ARG A 1 132 ? -78.754 -4.847 32.030 1.00 44.34 132 ARG A O 1
ATOM 1071 N N . ASN A 1 133 ? -76.578 -5.265 31.820 1.00 43.12 133 ASN A N 1
ATOM 1072 C CA . ASN A 1 133 ? -76.389 -4.139 30.892 1.00 43.12 133 ASN A CA 1
ATOM 1073 C C . ASN A 1 133 ? -75.277 -4.410 29.870 1.00 43.12 133 ASN A C 1
ATOM 1075 O O . ASN A 1 133 ? -74.127 -4.027 30.060 1.00 43.12 133 ASN A O 1
ATOM 1079 N N . GLN A 1 134 ? -75.641 -5.045 28.752 1.00 43.06 134 GLN A N 1
ATOM 1080 C CA . GLN A 1 134 ? -74.894 -4.942 27.499 1.00 43.06 134 GLN A CA 1
ATOM 1081 C C . GLN A 1 134 ? -75.711 -4.131 26.495 1.00 43.06 134 GLN A C 1
ATOM 1083 O O . GLN A 1 134 ? -76.573 -4.660 25.801 1.00 43.06 134 GLN A O 1
ATOM 1088 N N . LEU A 1 135 ? -75.388 -2.846 26.379 1.00 43.88 135 LEU A N 1
ATOM 1089 C CA . LEU A 1 135 ? -75.476 -2.133 25.112 1.00 43.88 135 LEU A CA 1
ATOM 1090 C C . LEU A 1 135 ? -74.442 -1.002 25.127 1.00 43.88 135 LEU A C 1
ATOM 1092 O O . LEU A 1 135 ? -74.242 -0.364 26.153 1.00 43.88 135 LEU A O 1
ATOM 1096 N N . PHE A 1 136 ? -73.826 -0.773 23.966 1.00 39.00 136 PHE A N 1
ATOM 1097 C CA . PHE A 1 136 ? -72.823 0.252 23.632 1.00 39.00 136 PHE A CA 1
ATOM 1098 C C . PHE A 1 136 ? -71.338 -0.151 23.687 1.00 39.00 136 PHE A C 1
ATOM 1100 O O . PHE A 1 136 ? -70.582 0.133 24.608 1.00 39.00 136 PHE A O 1
ATOM 1107 N N . LYS A 1 137 ? -70.932 -0.764 22.564 1.00 45.81 137 LYS A N 1
ATOM 1108 C CA . LYS A 1 137 ? -69.784 -0.399 21.710 1.00 45.81 137 LYS A CA 1
ATOM 1109 C C . LYS A 1 137 ? -68.850 0.695 22.258 1.00 45.81 137 LYS A C 1
ATOM 1111 O O . LYS A 1 137 ? -69.260 1.846 22.348 1.00 45.81 137 LYS A O 1
ATOM 1116 N N . SER A 1 138 ? -67.548 0.400 22.339 1.00 39.97 138 SER A N 1
ATOM 1117 C CA . SER A 1 138 ? -66.533 1.171 21.595 1.00 39.97 138 SER A CA 1
ATOM 1118 C C . SER A 1 138 ? -65.115 0.572 21.662 1.00 39.97 138 SER A C 1
ATOM 1120 O O . SER A 1 138 ? -64.673 0.088 22.695 1.00 39.97 138 SER A O 1
ATOM 1122 N N . LYS A 1 139 ? -64.418 0.721 20.523 1.00 37.78 139 LYS A N 1
ATOM 1123 C CA . LYS A 1 139 ? -62.959 0.845 20.315 1.00 37.78 139 LYS A CA 1
ATOM 1124 C C . LYS A 1 139 ? -62.070 -0.404 20.418 1.00 37.78 139 LYS A C 1
ATOM 1126 O O . LYS A 1 139 ? -61.406 -0.662 21.412 1.00 37.78 139 LYS A O 1
ATOM 1131 N N . ASN A 1 140 ? -61.917 -1.041 19.255 1.00 43.25 140 ASN A N 1
ATOM 1132 C CA . ASN A 1 140 ? -60.644 -1.611 18.821 1.00 43.25 140 ASN A CA 1
ATOM 1133 C C . ASN A 1 140 ? -59.623 -0.479 18.648 1.00 43.25 140 ASN A C 1
ATOM 1135 O O . ASN A 1 140 ? -59.807 0.357 17.769 1.00 43.25 140 ASN A O 1
ATOM 1139 N N . LEU A 1 141 ? -58.569 -0.466 19.456 1.00 41.00 141 LEU A N 1
ATOM 1140 C CA . LEU A 1 141 ? -57.197 -0.190 19.028 1.00 41.00 141 LEU A CA 1
ATOM 1141 C C . LEU A 1 141 ? -56.269 -0.509 20.210 1.00 41.00 141 LEU A C 1
ATOM 1143 O O . LEU A 1 141 ? -56.531 -0.077 21.327 1.00 41.00 141 LEU A O 1
ATOM 1147 N N . LEU A 1 142 ? -55.167 -1.201 19.916 1.00 40.72 142 LEU A N 1
ATOM 1148 C CA . LEU A 1 142 ? -54.034 -1.476 20.806 1.00 40.72 142 LEU A CA 1
ATOM 1149 C C . LEU A 1 142 ? -54.180 -2.668 21.776 1.00 40.72 142 LEU A C 1
ATOM 1151 O O . LEU A 1 142 ? -54.353 -2.511 22.975 1.00 40.72 142 LEU A O 1
ATOM 1155 N N . ASN A 1 143 ? -54.001 -3.877 21.241 1.00 32.66 143 ASN A N 1
ATOM 1156 C CA . ASN A 1 143 ? -53.407 -4.999 21.973 1.00 32.66 143 ASN A CA 1
ATOM 1157 C C . ASN A 1 143 ? -52.501 -5.765 20.999 1.00 32.66 143 ASN A C 1
ATOM 1159 O O . ASN A 1 143 ? -52.904 -6.754 20.394 1.00 32.66 143 ASN A O 1
ATOM 1163 N N . GLN A 1 144 ? -51.279 -5.263 20.805 1.00 36.75 144 GLN A N 1
ATOM 1164 C CA . GLN A 1 144 ? -50.185 -6.096 20.314 1.00 36.75 144 GLN A CA 1
ATOM 1165 C C . GLN A 1 144 ? -49.739 -6.966 21.486 1.00 36.75 144 GLN A C 1
ATOM 1167 O O . GLN A 1 144 ? -49.002 -6.531 22.366 1.00 36.75 144 GLN A O 1
ATOM 1172 N N . THR A 1 145 ? -50.247 -8.191 21.520 1.00 38.38 145 THR A N 1
ATOM 1173 C CA . THR A 1 145 ? -49.678 -9.266 22.322 1.00 38.38 145 THR A CA 1
ATOM 1174 C C . THR A 1 145 ? -48.288 -9.574 21.786 1.00 38.38 145 THR A C 1
ATOM 1176 O O . THR A 1 145 ? -48.141 -10.095 20.681 1.00 38.38 145 THR A O 1
ATOM 1179 N N . SER A 1 146 ? -47.271 -9.259 22.578 1.00 40.62 146 SER A N 1
ATOM 1180 C CA . SER A 1 146 ? -45.919 -9.795 22.468 1.00 40.62 146 SER A CA 1
ATOM 1181 C C . SER A 1 146 ? -45.953 -11.298 22.761 1.00 40.62 146 SER A C 1
ATOM 1183 O O . SER A 1 146 ? -45.667 -11.744 23.867 1.00 40.62 146 SER A O 1
ATOM 1185 N N . GLN A 1 147 ? -46.370 -12.083 21.767 1.00 40.34 147 GLN A N 1
ATOM 1186 C CA . GLN A 1 147 ? -46.150 -13.523 21.726 1.00 40.34 147 GLN A CA 1
ATOM 1187 C C . GLN A 1 147 ? -44.962 -13.776 20.804 1.00 40.34 147 GLN A C 1
ATOM 1189 O O . GLN A 1 147 ? -45.023 -13.517 19.603 1.00 40.34 147 GLN A O 1
ATOM 1194 N N . THR A 1 148 ? -43.863 -14.237 21.388 1.00 40.19 148 THR A N 1
ATOM 1195 C CA . THR A 1 148 ? -42.733 -14.815 20.666 1.00 40.19 148 THR A CA 1
ATOM 1196 C C . THR A 1 148 ? -43.226 -16.056 19.906 1.00 40.19 148 THR A C 1
ATOM 1198 O O . THR A 1 148 ? -43.770 -16.979 20.516 1.00 40.19 148 THR A O 1
ATOM 1201 N N . PRO A 1 149 ? -43.100 -16.099 18.569 1.00 40.34 149 PRO A N 1
ATOM 1202 C CA . PRO A 1 149 ? -43.656 -17.170 17.761 1.00 40.34 149 PRO A CA 1
ATOM 1203 C C . PRO A 1 149 ? -42.624 -18.293 17.643 1.00 40.34 149 PRO A C 1
ATOM 1205 O O . PRO A 1 149 ? -41.923 -18.347 16.641 1.00 40.34 149 PRO A O 1
ATOM 1208 N N . ASN A 1 150 ? -42.463 -19.152 18.658 1.00 39.31 150 ASN A N 1
ATOM 1209 C CA . ASN A 1 150 ? -41.849 -20.469 18.402 1.00 39.31 150 ASN A CA 1
ATOM 1210 C C . ASN A 1 150 ? -41.983 -21.557 19.473 1.00 39.31 150 ASN A C 1
ATOM 1212 O O . ASN A 1 150 ? -41.471 -22.657 19.276 1.00 39.31 150 ASN A O 1
ATOM 1216 N N . THR A 1 151 ? -42.688 -21.336 20.576 1.00 43.28 151 THR A N 1
ATOM 1217 C CA . THR A 1 151 ? -42.957 -22.426 21.520 1.00 43.28 151 THR A CA 1
ATOM 1218 C C . THR A 1 151 ? -44.215 -23.171 21.085 1.00 43.28 151 THR A C 1
ATOM 1220 O O . THR A 1 151 ? -45.318 -22.624 21.112 1.00 43.28 151 THR A O 1
ATOM 1223 N N . GLN A 1 152 ? -44.039 -24.423 20.649 1.00 44.84 152 GLN A N 1
ATOM 1224 C CA . GLN A 1 152 ? -45.126 -25.369 20.407 1.00 44.84 152 GLN A CA 1
ATOM 1225 C C . GLN A 1 152 ? -46.141 -25.297 21.553 1.00 44.84 152 GLN A C 1
ATOM 1227 O O . GLN A 1 152 ? -45.797 -25.447 22.726 1.00 44.84 152 GLN A O 1
ATOM 1232 N N . VAL A 1 153 ? -47.398 -25.052 21.190 1.00 45.69 153 VAL A N 1
ATOM 1233 C CA . VAL A 1 153 ? -48.534 -24.950 22.105 1.00 45.69 153 VAL A CA 1
ATOM 1234 C C . VAL A 1 153 ? -48.808 -26.333 22.700 1.00 45.69 153 VAL A C 1
ATOM 1236 O O . VAL A 1 153 ? -49.655 -27.081 22.214 1.00 45.69 153 VAL A O 1
ATOM 1239 N N . GLN A 1 154 ? -48.090 -26.692 23.764 1.00 45.44 154 GLN A N 1
ATOM 1240 C CA . GLN A 1 154 ? -48.549 -27.736 24.670 1.00 45.44 154 GLN A CA 1
ATOM 1241 C C . GLN A 1 154 ? -49.777 -27.202 25.412 1.00 45.44 154 GLN A C 1
ATOM 1243 O O . GLN A 1 154 ? -49.751 -26.152 26.058 1.00 45.44 154 GLN A O 1
ATOM 1248 N N . LYS A 1 155 ? -50.894 -27.912 25.236 1.00 48.16 155 LYS A N 1
ATOM 1249 C CA . LYS A 1 155 ? -52.183 -27.633 25.866 1.00 48.16 155 LYS A CA 1
ATOM 1250 C C . LYS A 1 155 ? -52.024 -27.494 27.383 1.00 48.16 155 LYS A C 1
ATOM 1252 O O . LYS A 1 155 ? -51.602 -28.431 28.044 1.00 48.16 155 LYS A O 1
ATOM 1257 N N . LYS A 1 156 ? -52.446 -26.326 27.879 1.00 50.94 156 LYS A N 1
ATOM 1258 C CA . LYS A 1 156 ? -53.019 -26.042 29.205 1.00 50.94 156 LYS A CA 1
ATOM 1259 C C . LYS A 1 156 ? -52.538 -26.944 30.352 1.00 50.94 156 LYS A C 1
ATOM 1261 O O . LYS A 1 156 ? -53.272 -27.821 30.786 1.00 50.94 156 LYS A O 1
ATOM 1266 N N . ASN A 1 157 ? -51.395 -26.598 30.934 1.00 51.47 157 ASN A N 1
ATOM 1267 C CA . ASN A 1 157 ? -51.249 -26.726 32.380 1.00 51.47 157 ASN A CA 1
ATOM 1268 C C . ASN A 1 157 ? -51.564 -25.354 32.971 1.00 51.47 157 ASN A C 1
ATOM 1270 O O . ASN A 1 157 ? -50.892 -24.365 32.665 1.00 51.47 157 ASN A O 1
ATOM 1274 N N . GLU A 1 158 ? -52.648 -25.279 33.737 1.00 54.88 158 GLU A N 1
ATOM 1275 C CA . GLU A 1 158 ? -53.021 -24.075 34.463 1.00 54.88 158 GLU A CA 1
ATOM 1276 C C . GLU A 1 158 ? -51.869 -23.676 35.393 1.00 54.88 158 GLU A C 1
ATOM 1278 O O . GLU A 1 158 ? -51.226 -24.490 36.052 1.00 54.88 158 GLU A O 1
ATOM 1283 N N . SER A 1 159 ? -51.517 -22.400 35.355 1.00 54.69 159 SER A N 1
ATOM 1284 C CA . SER A 1 159 ? -50.350 -21.856 36.036 1.00 54.69 159 SER A CA 1
ATOM 1285 C C . SER A 1 159 ? -50.509 -21.929 37.562 1.00 54.69 159 SER A C 1
ATOM 1287 O O . SER A 1 159 ? -51.266 -21.158 38.143 1.00 54.69 159 SER A O 1
ATOM 1289 N N . ASN A 1 160 ? -49.714 -22.783 38.215 1.00 64.75 160 ASN A N 1
ATOM 1290 C CA . ASN A 1 160 ? -49.614 -22.950 39.680 1.00 64.75 160 ASN A CA 1
ATOM 1291 C C . ASN A 1 160 ? -48.947 -21.769 40.416 1.00 64.75 160 ASN A C 1
ATOM 1293 O O . ASN A 1 160 ? -48.566 -21.882 41.579 1.00 64.75 160 ASN A O 1
ATOM 1297 N N . ILE A 1 161 ? -48.751 -20.629 39.746 1.00 65.06 161 ILE A N 1
ATOM 1298 C CA . ILE A 1 161 ? -48.025 -19.492 40.312 1.00 65.06 161 ILE A CA 1
ATOM 1299 C C . ILE A 1 161 ? -49.021 -18.461 40.836 1.00 65.06 161 ILE A C 1
ATOM 1301 O O . ILE A 1 161 ? -49.613 -17.689 40.074 1.00 65.06 161 ILE A O 1
ATOM 1305 N N . ARG A 1 162 ? -49.221 -18.462 42.152 1.00 67.94 162 ARG A N 1
ATOM 1306 C CA . ARG A 1 162 ? -50.165 -17.590 42.847 1.00 67.94 162 ARG A CA 1
ATOM 1307 C C . ARG A 1 162 ? -49.460 -16.399 43.480 1.00 67.94 162 ARG A C 1
ATOM 1309 O O . ARG A 1 162 ? -48.281 -16.427 43.829 1.00 67.94 162 ARG A O 1
ATOM 1316 N N . LEU A 1 163 ? -50.224 -15.320 43.588 1.00 64.44 163 LEU A N 1
ATOM 1317 C CA . LEU A 1 163 ? -49.795 -14.061 44.172 1.00 64.44 163 LEU A CA 1
ATOM 1318 C C . LEU A 1 163 ? -50.297 -13.982 45.602 1.00 64.44 163 LEU A C 1
ATOM 1320 O O . LEU A 1 163 ? -51.488 -13.771 45.821 1.00 64.44 163 LEU A O 1
ATOM 1324 N N . SER A 1 164 ? -49.396 -14.130 46.566 1.00 67.06 164 SER A N 1
ATOM 1325 C CA . SER A 1 164 ? -49.721 -13.970 47.980 1.00 67.06 164 SER A CA 1
ATOM 1326 C C . SER A 1 164 ? -49.157 -12.652 48.509 1.00 67.06 164 SER A C 1
ATOM 1328 O O . SER A 1 164 ? -48.006 -12.272 48.262 1.00 67.06 164 SER A O 1
ATOM 1330 N N . TYR A 1 165 ? -50.002 -11.905 49.220 1.00 57.09 165 TYR A N 1
ATOM 1331 C CA . TYR A 1 165 ? -49.602 -10.661 49.865 1.00 57.09 165 TYR A CA 1
ATOM 1332 C C . TYR A 1 165 ? -48.832 -10.995 51.134 1.00 57.09 165 TYR A C 1
ATOM 1334 O O . TYR A 1 165 ? -49.408 -11.417 52.131 1.00 57.09 165 TYR A O 1
ATOM 1342 N N . ILE A 1 166 ? -47.520 -10.785 51.099 1.00 60.78 166 ILE A N 1
ATOM 1343 C CA . ILE A 1 166 ? -46.665 -10.919 52.274 1.00 60.78 166 ILE A CA 1
ATOM 1344 C C . ILE A 1 166 ? -46.060 -9.550 52.567 1.00 60.78 166 ILE A C 1
ATOM 1346 O O . ILE A 1 166 ? -45.504 -8.894 51.683 1.00 60.78 166 ILE A O 1
ATOM 1350 N N . ASN A 1 167 ? -46.197 -9.097 53.816 1.00 58.69 167 ASN A N 1
ATOM 1351 C CA . ASN A 1 167 ? -45.532 -7.888 54.289 1.00 58.69 167 ASN A CA 1
ATOM 1352 C C . ASN A 1 167 ? -44.027 -8.043 54.056 1.00 58.69 167 ASN A C 1
ATOM 1354 O O . ASN A 1 167 ? -43.463 -9.074 54.423 1.00 58.69 167 ASN A O 1
ATOM 1358 N N . LYS A 1 168 ? -43.380 -7.037 53.440 1.00 60.34 168 LYS A N 1
ATOM 1359 C CA . LYS A 1 168 ? -41.921 -7.049 53.239 1.00 60.34 168 LYS A CA 1
ATOM 1360 C C . LYS A 1 168 ? -41.279 -7.454 54.569 1.00 60.34 168 LYS A C 1
ATOM 1362 O O . LYS A 1 168 ? -41.589 -6.790 55.566 1.00 60.34 168 LYS A O 1
ATOM 1367 N N . PRO A 1 169 ? -40.422 -8.495 54.621 1.00 66.62 169 PRO A N 1
ATOM 1368 C CA . PRO A 1 169 ? -39.618 -8.694 55.811 1.00 66.62 169 PRO A CA 1
ATOM 1369 C C . PRO A 1 169 ? -38.882 -7.375 56.008 1.00 66.62 169 PRO A C 1
ATOM 1371 O O . PRO A 1 169 ? -38.182 -6.910 55.104 1.00 66.62 169 PRO A O 1
ATOM 1374 N N . LYS A 1 170 ? -39.157 -6.691 57.123 1.00 70.44 170 LYS A N 1
ATOM 1375 C CA . LYS A 1 170 ? -38.421 -5.483 57.472 1.00 70.44 170 LYS A CA 1
ATOM 1376 C C . LYS A 1 170 ? -36.988 -5.955 57.658 1.00 70.44 170 LYS A C 1
ATOM 1378 O O . LYS A 1 170 ? -36.668 -6.533 58.691 1.00 70.44 170 LYS A O 1
ATOM 1383 N N . LEU A 1 171 ? -36.170 -5.776 56.620 1.00 73.94 171 LEU A N 1
ATOM 1384 C CA . LEU A 1 171 ? -34.729 -5.952 56.709 1.00 73.94 171 LEU A CA 1
ATOM 1385 C C . LEU A 1 171 ? -34.293 -5.191 57.950 1.00 73.94 171 LEU A C 1
ATOM 1387 O O . LEU A 1 171 ? -34.719 -4.045 58.146 1.00 73.94 171 LEU A O 1
ATOM 1391 N N . SER A 1 172 ? -33.496 -5.840 58.793 1.00 87.69 172 SER A N 1
ATOM 1392 C CA . SER A 1 172 ? -32.940 -5.170 59.961 1.00 87.69 172 SER A CA 1
ATOM 1393 C C . SER A 1 172 ? -32.279 -3.871 59.503 1.00 87.69 172 SER A C 1
ATOM 1395 O O . SER A 1 172 ? -31.656 -3.838 58.441 1.00 87.69 172 SER A O 1
ATOM 1397 N N . LEU A 1 173 ? -32.398 -2.794 60.283 1.00 86.25 173 LEU A N 1
ATOM 1398 C CA . LEU A 1 173 ? -31.755 -1.515 59.963 1.00 86.25 173 LEU A CA 1
ATOM 1399 C C . LEU A 1 173 ? -30.255 -1.709 59.672 1.00 86.25 173 LEU A C 1
ATOM 1401 O O . LEU A 1 173 ? -29.714 -1.081 58.767 1.00 86.25 173 LEU A O 1
ATOM 1405 N N . LYS A 1 174 ? -29.621 -2.677 60.348 1.00 91.88 174 LYS A N 1
ATOM 1406 C CA . LYS A 1 174 ? -28.250 -3.118 60.070 1.00 91.88 174 LYS A CA 1
ATOM 1407 C C . LYS A 1 174 ? -28.076 -3.677 58.648 1.00 91.88 174 LYS A C 1
ATOM 1409 O O . LYS A 1 174 ? -27.191 -3.226 57.932 1.00 91.88 174 LYS A O 1
ATOM 1414 N N . GLN A 1 175 ? -28.945 -4.592 58.214 1.00 92.25 175 GLN A N 1
ATOM 1415 C CA . GLN A 1 175 ? -28.906 -5.174 56.862 1.00 92.25 175 GLN A CA 1
ATOM 1416 C C . GLN A 1 175 ? -29.165 -4.124 55.774 1.00 92.25 175 GLN A C 1
ATOM 1418 O O . GLN A 1 175 ? -28.520 -4.151 54.732 1.00 92.25 175 GLN A O 1
ATOM 1423 N N . GLN A 1 176 ? -30.072 -3.171 56.015 1.00 90.44 176 GLN A N 1
ATOM 1424 C CA . GLN A 1 176 ? -30.325 -2.077 55.070 1.00 90.44 176 GLN A CA 1
ATOM 1425 C C . GLN A 1 176 ? -29.097 -1.174 54.908 1.00 90.44 176 GLN A C 1
ATOM 1427 O O . GLN A 1 176 ? -28.768 -0.768 53.794 1.00 90.44 176 GLN A O 1
ATOM 1432 N N . ILE A 1 177 ? -28.399 -0.877 56.010 1.00 92.25 177 ILE A N 1
ATOM 1433 C CA . ILE A 1 177 ? -27.151 -0.109 55.978 1.00 92.25 177 ILE A CA 1
ATOM 1434 C C . ILE A 1 177 ? -26.072 -0.878 55.211 1.00 92.25 177 ILE A C 1
ATOM 1436 O O . ILE A 1 177 ? -25.435 -0.292 54.337 1.00 92.25 177 ILE A O 1
ATOM 1440 N N . GLU A 1 178 ? -25.895 -2.172 55.482 1.00 93.88 178 GLU A N 1
ATOM 1441 C CA . GLU A 1 178 ? -24.924 -3.024 54.783 1.00 93.88 178 GLU A CA 1
ATOM 1442 C C . GLU A 1 178 ? -25.214 -3.106 53.274 1.00 93.88 178 GLU A C 1
ATOM 1444 O O . GLU A 1 178 ? -24.313 -2.906 52.459 1.00 93.88 178 GLU A O 1
ATOM 1449 N N . GLU A 1 179 ? -26.475 -3.303 52.875 1.00 92.44 179 GLU A N 1
ATOM 1450 C CA . GLU A 1 179 ? -26.875 -3.337 51.463 1.00 92.44 179 GLU A CA 1
ATOM 1451 C C . GLU A 1 179 ? -26.627 -1.986 50.770 1.00 92.44 179 GLU A C 1
ATOM 1453 O O . GLU A 1 179 ? -26.100 -1.930 49.654 1.00 92.44 179 GLU A O 1
ATOM 1458 N N . CYS A 1 180 ? -26.954 -0.874 51.435 1.00 92.75 180 CYS A N 1
ATOM 1459 C CA . CYS A 1 180 ? -26.668 0.468 50.931 1.00 92.75 180 CYS A CA 1
ATOM 1460 C C . CYS A 1 180 ? -25.161 0.724 50.796 1.00 92.75 180 CYS A C 1
ATOM 1462 O O . CYS A 1 180 ? -24.720 1.274 49.782 1.00 92.75 180 CYS A O 1
ATOM 1464 N N . GLN A 1 181 ? -24.355 0.301 51.772 1.00 94.94 181 GLN A N 1
ATOM 1465 C CA . GLN A 1 181 ? -22.896 0.411 51.722 1.00 94.94 181 GLN A CA 1
ATOM 1466 C C . GLN A 1 181 ? -22.302 -0.431 50.589 1.00 94.94 181 GLN A C 1
ATOM 1468 O O . GLN A 1 181 ? -21.414 0.043 49.875 1.00 94.94 181 GLN A O 1
ATOM 1473 N N . LEU A 1 182 ? -22.819 -1.642 50.369 1.00 95.38 182 LEU A N 1
ATOM 1474 C CA . LEU A 1 182 ? -22.413 -2.509 49.267 1.00 95.38 182 LEU A CA 1
ATOM 1475 C C . LEU A 1 182 ? -22.738 -1.875 47.908 1.00 95.38 182 LEU A C 1
ATOM 1477 O O . LEU A 1 182 ? -21.868 -1.784 47.043 1.00 95.38 182 LEU A O 1
ATOM 1481 N N . LYS A 1 183 ? -23.959 -1.357 47.723 1.00 95.44 183 LYS A N 1
ATOM 1482 C CA . LYS A 1 183 ? -24.354 -0.663 46.483 1.00 95.44 183 LYS A CA 1
ATOM 1483 C C . LYS A 1 183 ? -23.490 0.568 46.221 1.00 95.44 183 LYS A C 1
ATOM 1485 O O . LYS A 1 183 ? -23.061 0.806 45.090 1.00 95.44 183 LYS A O 1
ATOM 1490 N N . LEU A 1 184 ? -23.209 1.348 47.263 1.00 94.94 184 LEU A N 1
ATOM 1491 C CA . LEU A 1 184 ? -22.396 2.554 47.159 1.00 94.94 184 LEU A CA 1
ATOM 1492 C C . LEU A 1 184 ? -20.928 2.223 46.850 1.00 94.94 184 LEU A C 1
ATOM 1494 O O . LEU A 1 184 ? -20.318 2.898 46.018 1.00 94.94 184 LEU A O 1
ATOM 1498 N N . SER A 1 185 ? -20.362 1.180 47.463 1.00 95.50 185 SER A N 1
ATOM 1499 C CA . SER A 1 185 ? -18.989 0.737 47.193 1.00 95.50 185 SER A CA 1
ATOM 1500 C C . SER A 1 185 ? -18.840 0.151 45.785 1.00 95.50 185 SER A C 1
ATOM 1502 O O . SER A 1 185 ? -17.909 0.532 45.071 1.00 95.50 185 SER A O 1
ATOM 1504 N N . ALA A 1 186 ? -19.800 -0.662 45.332 1.00 94.31 186 ALA A N 1
ATOM 1505 C CA . ALA A 1 186 ? -19.859 -1.171 43.963 1.00 94.31 186 ALA A CA 1
ATOM 1506 C C . ALA A 1 186 ? -19.932 -0.023 42.944 1.00 94.31 186 ALA A C 1
ATOM 1508 O O . ALA A 1 186 ? -19.123 0.039 42.016 1.00 94.31 186 ALA A O 1
ATOM 1509 N N . LYS A 1 187 ? -20.818 0.960 43.167 1.00 96.88 187 LYS A N 1
ATOM 1510 C CA . LYS A 1 187 ? -20.930 2.145 42.304 1.00 96.88 187 LYS A CA 1
ATOM 1511 C C . LYS A 1 187 ? -19.632 2.956 42.268 1.00 96.88 187 LYS A C 1
ATOM 1513 O O . LYS A 1 187 ? -19.188 3.339 41.189 1.00 96.88 187 LYS A O 1
ATOM 1518 N N . LYS A 1 188 ? -18.979 3.183 43.415 1.00 96.00 188 LYS A N 1
ATOM 1519 C CA . LYS A 1 188 ? -17.668 3.859 43.473 1.00 96.00 188 LYS A CA 1
ATOM 1520 C C . LYS A 1 188 ? -16.596 3.096 42.690 1.00 96.00 188 LYS A C 1
ATOM 1522 O O . LYS A 1 188 ? -15.820 3.720 41.970 1.00 96.00 188 LYS A O 1
ATOM 1527 N N . LYS A 1 189 ? -16.554 1.763 42.802 1.00 96.31 189 LYS A N 1
ATOM 1528 C CA . LYS A 1 189 ? -15.607 0.917 42.059 1.00 96.31 189 LYS A CA 1
ATOM 1529 C C . LYS A 1 189 ? -15.853 0.995 40.550 1.00 96.31 189 LYS A C 1
ATOM 1531 O O . LYS A 1 189 ? -14.896 1.174 39.803 1.00 96.31 189 LYS A O 1
ATOM 1536 N N . HIS A 1 190 ? -17.112 0.943 40.112 1.00 94.38 190 HIS A N 1
ATOM 1537 C CA . HIS A 1 190 ? -17.473 1.088 38.698 1.00 94.38 190 HIS A CA 1
ATOM 1538 C C . HIS A 1 190 ? -17.103 2.467 38.144 1.00 94.38 190 HIS A C 1
ATOM 1540 O O . HIS A 1 190 ? -16.533 2.545 37.063 1.00 94.38 190 HIS A O 1
ATOM 1546 N N . LEU A 1 191 ? -17.341 3.546 38.897 1.00 95.81 191 LEU A N 1
ATOM 1547 C CA . LEU A 1 191 ? -16.944 4.896 38.479 1.00 95.81 191 LEU A CA 1
ATOM 1548 C C . LEU A 1 191 ? -15.422 5.043 38.355 1.00 95.81 191 LEU A C 1
ATOM 1550 O O . LEU A 1 191 ? -14.944 5.621 37.383 1.00 95.81 191 LEU A O 1
ATOM 1554 N N . ARG A 1 192 ? -14.647 4.479 39.292 1.00 96.56 192 ARG A N 1
ATOM 1555 C CA . ARG A 1 192 ? -13.176 4.449 39.187 1.00 96.56 192 ARG A CA 1
ATOM 1556 C C . ARG A 1 192 ? -12.707 3.660 37.969 1.00 96.56 192 ARG A C 1
ATOM 1558 O O . ARG A 1 192 ? -11.782 4.088 37.291 1.00 96.56 192 ARG A O 1
ATOM 1565 N N . HIS A 1 193 ? -13.344 2.526 37.689 1.00 94.69 193 HIS A N 1
ATOM 1566 C CA . HIS A 1 193 ? -13.014 1.714 36.523 1.00 94.69 193 HIS A CA 1
ATOM 1567 C C . HIS A 1 193 ? -13.331 2.441 35.211 1.00 94.69 193 HIS A C 1
ATOM 1569 O O . HIS A 1 193 ? -12.467 2.513 34.345 1.00 94.69 193 HIS A O 1
ATOM 1575 N N . ALA A 1 194 ? -14.511 3.057 35.100 1.00 95.19 194 ALA A N 1
ATOM 1576 C CA . ALA A 1 194 ? -14.882 3.870 33.946 1.00 95.19 194 ALA A CA 1
ATOM 1577 C C . ALA A 1 194 ? -13.916 5.048 33.748 1.00 95.19 194 ALA A C 1
ATOM 1579 O O . ALA A 1 194 ? -13.455 5.281 32.638 1.00 95.19 194 ALA A O 1
ATOM 1580 N N . SER A 1 195 ? -13.545 5.746 34.827 1.00 97.06 195 SER A N 1
ATOM 1581 C CA . SER A 1 195 ? -12.544 6.818 34.770 1.00 97.06 195 SER A CA 1
ATOM 1582 C C . SER A 1 195 ? -11.183 6.317 34.291 1.00 97.06 195 SER A C 1
ATOM 1584 O O . SER A 1 195 ? -10.534 7.011 33.520 1.00 97.06 195 SER A O 1
ATOM 1586 N N . LYS A 1 196 ? -10.747 5.132 34.735 1.00 96.44 196 LYS A N 1
ATOM 1587 C CA . LYS A 1 196 ? -9.487 4.531 34.290 1.00 96.44 196 LYS A CA 1
ATOM 1588 C C . LYS A 1 196 ? -9.518 4.221 32.791 1.00 96.44 196 LYS A C 1
ATOM 1590 O O . LYS A 1 196 ? -8.592 4.612 32.097 1.00 96.44 196 LYS A O 1
ATOM 1595 N N . ILE A 1 197 ? -10.597 3.605 32.299 1.00 95.19 197 ILE A N 1
ATOM 1596 C CA . ILE A 1 197 ? -10.776 3.329 30.863 1.00 95.19 197 ILE A CA 1
ATOM 1597 C C . ILE A 1 197 ? -10.746 4.633 30.061 1.00 95.19 197 ILE A C 1
ATOM 1599 O O . ILE A 1 197 ? -10.053 4.718 29.059 1.00 95.19 197 ILE A O 1
ATOM 1603 N N . LEU A 1 198 ? -11.457 5.671 30.510 1.00 95.62 198 LEU A N 1
ATOM 1604 C CA . LEU A 1 198 ? -11.473 6.958 29.809 1.00 95.62 198 LEU A CA 1
ATOM 1605 C C . LEU A 1 198 ? -10.087 7.608 29.734 1.00 95.62 198 LEU A C 1
ATOM 1607 O O . LEU A 1 198 ? -9.772 8.224 28.721 1.00 95.62 198 LEU A O 1
ATOM 1611 N N . LEU A 1 199 ? -9.266 7.473 30.778 1.00 96.00 199 LEU A N 1
ATOM 1612 C CA . LEU A 1 199 ? -7.888 7.964 30.766 1.00 96.00 199 LEU A CA 1
ATOM 1613 C C . LEU A 1 199 ? -7.002 7.144 29.820 1.00 96.00 199 LEU A C 1
ATOM 1615 O O . LEU A 1 199 ? -6.249 7.724 29.049 1.00 96.00 199 LEU A O 1
ATOM 1619 N N . GLU A 1 200 ? -7.122 5.816 29.827 1.00 92.94 200 GLU A N 1
ATOM 1620 C CA . GLU A 1 200 ? -6.389 4.942 28.899 1.00 92.94 200 GLU A CA 1
ATOM 1621 C C . GLU A 1 200 ? -6.756 5.240 27.434 1.00 92.94 200 GLU A C 1
ATOM 1623 O O . GLU A 1 200 ? -5.878 5.384 26.585 1.00 92.94 200 GLU A O 1
ATOM 1628 N N . GLU A 1 201 ? -8.045 5.421 27.137 1.00 92.19 201 GLU A N 1
ATOM 1629 C CA . GLU A 1 201 ? -8.507 5.791 25.797 1.00 92.19 201 GLU A CA 1
ATOM 1630 C C . GLU A 1 201 ? -8.100 7.215 25.402 1.00 92.19 201 GLU A C 1
ATOM 1632 O O . GLU A 1 201 ? -7.815 7.472 24.233 1.00 92.19 201 GLU A O 1
ATOM 1637 N N . HIS A 1 202 ? -8.030 8.146 26.356 1.00 93.50 202 HIS A N 1
ATOM 1638 C CA . HIS A 1 202 ? -7.520 9.490 26.099 1.00 93.50 202 HIS A CA 1
ATOM 1639 C C . HIS A 1 202 ? -6.063 9.455 25.626 1.00 93.50 202 HIS A C 1
ATOM 1641 O O . HIS A 1 202 ? -5.754 10.031 24.583 1.00 93.50 202 HIS A O 1
ATOM 1647 N N . GLU A 1 203 ? -5.198 8.723 26.331 1.00 90.81 203 GLU A N 1
ATOM 1648 C CA . GLU A 1 203 ? -3.797 8.526 25.935 1.00 90.81 203 GLU A CA 1
ATOM 1649 C C . GLU A 1 203 ? -3.692 7.841 24.562 1.00 90.81 203 GLU A C 1
ATOM 1651 O O . GLU A 1 203 ? -2.906 8.251 23.706 1.00 90.81 203 GLU A O 1
ATOM 1656 N N . ASN A 1 204 ? -4.536 6.840 24.288 1.00 89.06 204 ASN A N 1
ATOM 1657 C CA . ASN A 1 204 ? -4.591 6.195 22.973 1.00 89.06 204 ASN A CA 1
ATOM 1658 C C . ASN A 1 204 ? -4.966 7.183 21.857 1.00 89.06 204 ASN A C 1
ATOM 1660 O O . ASN A 1 204 ? -4.354 7.172 20.786 1.00 89.06 204 ASN A O 1
ATOM 1664 N N . ILE A 1 205 ? -5.952 8.053 22.093 1.00 91.19 205 ILE A N 1
ATOM 1665 C CA . ILE A 1 205 ? -6.373 9.075 21.127 1.00 91.19 205 ILE A CA 1
ATOM 1666 C C . ILE A 1 205 ? -5.265 10.107 20.907 1.00 91.19 205 ILE A C 1
ATOM 1668 O O . ILE A 1 205 ? -5.026 10.472 19.756 1.00 91.19 205 ILE A O 1
ATOM 1672 N N . LEU A 1 206 ? -4.571 10.544 21.961 1.00 91.88 206 LEU A N 1
ATOM 1673 C CA . LEU A 1 206 ? -3.427 11.452 21.840 1.00 91.88 206 LEU A CA 1
ATOM 1674 C C . LEU A 1 206 ? -2.318 10.837 20.981 1.00 91.88 206 LEU A C 1
ATOM 1676 O O . LEU A 1 206 ? -1.868 11.462 20.026 1.00 91.88 206 LEU A O 1
ATOM 1680 N N . ASN A 1 207 ? -1.976 9.570 21.211 1.00 87.75 207 ASN A N 1
ATOM 1681 C CA . ASN A 1 207 ? -0.993 8.863 20.388 1.00 87.75 207 ASN A CA 1
ATOM 1682 C C . ASN A 1 207 ? -1.416 8.780 18.907 1.00 87.75 207 ASN A C 1
ATOM 1684 O O . ASN A 1 207 ? -0.601 8.968 18.000 1.00 87.75 207 ASN A O 1
ATOM 1688 N N . ILE A 1 208 ? -2.701 8.524 18.632 1.00 87.94 208 ILE A N 1
ATOM 1689 C CA . ILE A 1 208 ? -3.238 8.520 17.260 1.00 87.94 208 ILE A CA 1
ATOM 1690 C C . ILE A 1 208 ? -3.168 9.920 16.641 1.00 87.94 208 ILE A C 1
ATOM 1692 O O . ILE A 1 208 ? -2.871 10.054 15.445 1.00 87.94 208 ILE A O 1
ATOM 1696 N N . LEU A 1 209 ? -3.451 10.955 17.431 1.00 90.81 209 LEU A N 1
ATOM 1697 C CA . LEU A 1 209 ? -3.387 12.343 17.001 1.00 90.81 209 LEU A CA 1
ATOM 1698 C C . LEU A 1 209 ? -1.952 12.730 16.644 1.00 90.81 209 LEU A C 1
ATOM 1700 O O . LEU A 1 209 ? -1.748 13.264 15.561 1.00 90.81 209 LEU A O 1
ATOM 1704 N N . ASP A 1 210 ? -0.968 12.366 17.462 1.00 88.81 210 ASP A N 1
ATOM 1705 C CA . ASP A 1 210 ? 0.449 12.648 17.218 1.00 88.81 210 ASP A CA 1
ATOM 1706 C C . ASP A 1 210 ? 0.958 11.989 15.930 1.00 88.81 210 ASP A C 1
ATOM 1708 O O . ASP A 1 210 ? 1.650 12.615 15.123 1.00 88.81 210 ASP A O 1
ATOM 1712 N N . VAL A 1 211 ? 0.582 10.728 15.683 1.00 87.50 211 VAL A N 1
ATOM 1713 C CA . VAL A 1 211 ? 0.904 10.034 14.421 1.00 87.50 211 VAL A CA 1
ATOM 1714 C C . VAL A 1 211 ? 0.236 10.727 13.232 1.00 87.50 211 VAL A C 1
ATOM 1716 O O . VAL A 1 211 ? 0.849 10.888 12.173 1.00 87.50 211 VAL A O 1
ATOM 1719 N N . SER A 1 212 ? -1.014 11.161 13.400 1.00 86.75 212 SER A N 1
ATOM 1720 C CA . SER A 1 212 ? -1.756 11.868 12.354 1.00 86.75 212 SER A CA 1
ATOM 1721 C C . SER A 1 212 ? -1.149 13.241 12.071 1.00 86.75 212 SER A C 1
ATOM 1723 O O . SER A 1 212 ? -1.001 13.616 10.910 1.00 86.75 212 SER A O 1
ATOM 1725 N N . GLN A 1 213 ? -0.753 13.973 13.109 1.00 90.00 213 GLN A N 1
ATOM 1726 C CA . GLN A 1 213 ? -0.142 15.288 13.005 1.00 90.00 213 GLN A CA 1
ATOM 1727 C C . GLN A 1 213 ? 1.228 15.207 12.331 1.00 90.00 213 GLN A C 1
ATOM 1729 O O . GLN A 1 213 ? 1.474 15.967 11.398 1.00 90.00 213 GLN A O 1
ATOM 1734 N N . ALA A 1 214 ? 2.071 14.242 12.714 1.00 87.25 214 ALA A N 1
ATOM 1735 C CA . ALA A 1 214 ? 3.339 13.981 12.030 1.00 87.25 214 ALA A CA 1
ATOM 1736 C C . ALA A 1 214 ? 3.122 13.696 10.532 1.00 87.25 214 ALA A C 1
ATOM 1738 O O . ALA A 1 214 ? 3.831 14.221 9.675 1.00 87.25 214 ALA A O 1
ATOM 1739 N N . PHE A 1 215 ? 2.085 12.927 10.184 1.00 89.69 215 PHE A N 1
ATOM 1740 C CA . PHE A 1 215 ? 1.749 12.690 8.782 1.00 89.69 215 PHE A CA 1
ATOM 1741 C C . PHE A 1 215 ? 1.313 13.965 8.046 1.00 89.69 215 PHE A C 1
ATOM 1743 O O . PHE A 1 215 ? 1.846 14.253 6.976 1.00 89.69 215 PHE A O 1
ATOM 1750 N N . TYR A 1 216 ? 0.340 14.713 8.572 1.00 89.81 216 TYR A N 1
ATOM 1751 C CA . TYR A 1 216 ? -0.237 15.850 7.850 1.00 89.81 216 TYR A CA 1
ATOM 1752 C C . TYR A 1 216 ? 0.685 17.070 7.805 1.00 89.81 216 TYR A C 1
ATOM 1754 O O . TYR A 1 216 ? 0.747 17.730 6.767 1.00 89.81 216 TYR A O 1
ATOM 1762 N N . ASN A 1 217 ? 1.406 17.349 8.891 1.00 88.19 217 ASN A N 1
ATOM 1763 C CA . ASN A 1 217 ? 2.241 18.542 8.992 1.00 88.19 217 ASN A CA 1
ATOM 1764 C C . ASN A 1 217 ? 3.593 18.359 8.306 1.00 88.19 217 ASN A C 1
ATOM 1766 O O . ASN A 1 217 ? 4.054 19.277 7.637 1.00 88.19 217 ASN A O 1
ATOM 1770 N N . GLU A 1 218 ? 4.223 17.189 8.442 1.00 86.12 218 GLU A N 1
ATOM 1771 C CA . GLU A 1 218 ? 5.563 16.971 7.894 1.00 86.12 218 GLU A CA 1
ATOM 1772 C C . GLU A 1 218 ? 5.468 16.340 6.503 1.00 86.12 218 GLU A C 1
ATOM 1774 O O . GLU A 1 218 ? 5.851 16.935 5.499 1.00 86.12 218 GLU A O 1
ATOM 1779 N N . GLN A 1 219 ? 4.898 15.139 6.403 1.00 88.50 219 GLN A N 1
ATOM 1780 C CA . GLN A 1 219 ? 5.020 14.350 5.177 1.00 88.50 219 GLN A CA 1
ATOM 1781 C C . GLN A 1 219 ? 4.045 14.760 4.078 1.00 88.50 219 GLN A C 1
ATOM 1783 O O . GLN A 1 219 ? 4.443 14.911 2.924 1.00 88.50 219 GLN A O 1
ATOM 1788 N N . ALA A 1 220 ? 2.765 14.940 4.403 1.00 90.12 220 ALA A N 1
ATOM 1789 C CA . ALA A 1 220 ? 1.754 15.297 3.414 1.00 90.12 220 ALA A CA 1
ATOM 1790 C C . ALA A 1 220 ? 2.030 16.679 2.811 1.00 90.12 220 ALA A C 1
ATOM 1792 O O . ALA A 1 220 ? 1.794 16.888 1.620 1.00 90.12 220 ALA A O 1
ATOM 1793 N N . PHE A 1 221 ? 2.558 17.602 3.616 1.00 91.19 221 PHE A N 1
ATOM 1794 C CA . PHE A 1 221 ? 2.976 18.914 3.149 1.00 91.19 221 PHE A CA 1
ATOM 1795 C C . PHE A 1 221 ? 4.162 18.817 2.182 1.00 91.19 221 PHE A C 1
ATOM 1797 O O . PHE A 1 221 ? 4.048 19.307 1.060 1.00 91.19 221 PHE A O 1
ATOM 1804 N N . ILE A 1 222 ? 5.232 18.095 2.543 1.00 91.00 222 ILE A N 1
ATOM 1805 C CA . ILE A 1 222 ? 6.387 17.849 1.659 1.00 91.00 222 ILE A CA 1
ATOM 1806 C C . ILE A 1 222 ? 5.952 17.187 0.342 1.00 91.00 222 ILE A C 1
ATOM 1808 O O . ILE A 1 222 ? 6.390 17.579 -0.741 1.00 91.00 222 ILE A O 1
ATOM 1812 N N . LEU A 1 223 ? 5.057 16.199 0.405 1.00 91.75 223 LEU A N 1
ATOM 1813 C CA . LEU A 1 223 ? 4.526 15.531 -0.783 1.00 91.75 223 LEU A CA 1
ATOM 1814 C C . LEU A 1 223 ? 3.766 16.509 -1.688 1.00 91.75 223 LEU A C 1
ATOM 1816 O O . LEU A 1 223 ? 3.995 16.533 -2.896 1.00 91.75 223 LEU A O 1
ATOM 1820 N N . ARG A 1 224 ? 2.902 17.354 -1.117 1.00 91.12 224 ARG A N 1
ATOM 1821 C CA . ARG A 1 224 ? 2.155 18.363 -1.883 1.00 91.12 224 ARG A CA 1
ATOM 1822 C C . ARG A 1 224 ? 3.051 19.454 -2.456 1.00 91.12 224 ARG A C 1
ATOM 1824 O O . ARG A 1 224 ? 2.818 19.862 -3.588 1.00 91.12 224 ARG A O 1
ATOM 1831 N N . GLN A 1 225 ? 4.075 19.893 -1.724 1.00 92.00 225 GLN A N 1
ATOM 1832 C CA . GLN A 1 225 ? 5.074 20.839 -2.235 1.00 92.00 225 GLN A CA 1
ATOM 1833 C C . GLN A 1 225 ? 5.783 20.294 -3.480 1.00 92.00 225 GLN A C 1
ATOM 1835 O O . GLN A 1 225 ? 6.049 21.039 -4.416 1.00 92.00 225 GLN A O 1
ATOM 1840 N N . ASN A 1 226 ? 6.012 18.980 -3.527 1.00 91.38 226 ASN A N 1
ATOM 1841 C CA . ASN A 1 226 ? 6.574 18.283 -4.684 1.00 91.38 226 ASN A CA 1
ATOM 1842 C C . ASN A 1 226 ? 5.515 17.869 -5.728 1.00 91.38 226 ASN A C 1
ATOM 1844 O O . ASN A 1 226 ? 5.775 17.010 -6.567 1.00 91.38 226 ASN A O 1
ATOM 1848 N N . ASN A 1 227 ? 4.322 18.475 -5.697 1.00 91.75 227 ASN A N 1
ATOM 1849 C CA . ASN A 1 227 ? 3.210 18.235 -6.624 1.00 91.75 227 ASN A CA 1
ATOM 1850 C C . ASN A 1 227 ? 2.698 16.782 -6.672 1.00 91.75 227 ASN A C 1
ATOM 1852 O O . ASN A 1 227 ? 2.073 16.374 -7.654 1.00 91.75 227 ASN A O 1
ATOM 1856 N N . TRP A 1 228 ? 2.907 15.992 -5.615 1.00 92.69 228 TRP A N 1
ATOM 1857 C CA . TRP A 1 228 ? 2.311 14.660 -5.527 1.00 92.69 228 TRP A CA 1
ATOM 1858 C C . TRP A 1 228 ? 0.818 14.753 -5.212 1.00 92.69 228 TRP A C 1
ATOM 1860 O O . TRP A 1 228 ? 0.393 15.393 -4.245 1.00 92.69 228 TRP A O 1
ATOM 1870 N N . ILE A 1 229 ? 0.008 14.063 -6.015 1.00 89.50 229 ILE A N 1
ATOM 1871 C CA . ILE A 1 229 ? -1.445 14.043 -5.851 1.00 89.50 229 ILE A CA 1
ATOM 1872 C C . ILE A 1 229 ? -1.810 12.990 -4.805 1.00 89.50 229 ILE A C 1
ATOM 1874 O O . ILE A 1 229 ? -1.734 11.784 -5.046 1.00 89.50 229 ILE A O 1
ATOM 1878 N N . ILE A 1 230 ? -2.249 13.468 -3.644 1.00 92.25 230 ILE A N 1
ATOM 1879 C CA . ILE A 1 230 ? -2.754 12.632 -2.557 1.00 92.25 230 ILE A CA 1
ATOM 1880 C C . ILE A 1 230 ? -4.268 12.472 -2.726 1.00 92.25 230 ILE A C 1
ATOM 1882 O O . ILE A 1 230 ? -5.013 13.448 -2.658 1.00 92.25 230 ILE A O 1
ATOM 1886 N N . GLN A 1 231 ? -4.731 11.239 -2.923 1.00 92.12 231 GLN A N 1
ATOM 1887 C CA . GLN A 1 231 ? -6.142 10.901 -3.098 1.00 92.12 231 GLN A CA 1
ATOM 1888 C C . GLN A 1 231 ? -6.659 10.091 -1.910 1.00 92.12 231 GLN A C 1
ATOM 1890 O O . GLN A 1 231 ? -6.002 9.171 -1.432 1.00 92.12 231 GLN A O 1
ATOM 1895 N N . LEU A 1 232 ? -7.878 10.385 -1.469 1.00 90.50 232 LEU A N 1
ATOM 1896 C CA . LEU A 1 232 ? -8.607 9.567 -0.502 1.00 90.50 232 LEU A CA 1
ATOM 1897 C C . LEU A 1 232 ? -9.585 8.682 -1.269 1.00 90.50 232 LEU A C 1
ATOM 1899 O O . LEU A 1 232 ? -10.457 9.194 -1.970 1.00 90.50 232 LEU A O 1
ATOM 1903 N N . LYS A 1 233 ? -9.455 7.360 -1.142 1.00 88.69 233 LYS A N 1
ATOM 1904 C CA . LYS A 1 233 ? -10.411 6.411 -1.728 1.00 88.69 233 LYS A CA 1
ATOM 1905 C C . LYS A 1 233 ? -10.971 5.498 -0.648 1.00 88.69 233 LYS A C 1
ATOM 1907 O O . LYS A 1 233 ? -10.261 5.075 0.265 1.00 88.69 233 LYS A O 1
ATOM 1912 N N . ASN A 1 234 ? -12.257 5.188 -0.769 1.00 85.62 234 ASN A N 1
ATOM 1913 C CA . ASN A 1 234 ? -12.885 4.157 0.046 1.00 85.62 234 ASN A CA 1
ATOM 1914 C C . ASN A 1 234 ? -12.382 2.803 -0.448 1.00 85.62 234 ASN A C 1
ATOM 1916 O O . ASN A 1 234 ? -12.469 2.506 -1.643 1.00 85.62 234 ASN A O 1
ATOM 1920 N N . ARG A 1 235 ? -11.842 1.984 0.454 1.00 79.81 235 ARG A N 1
ATOM 1921 C CA . ARG A 1 235 ? -11.492 0.609 0.104 1.00 79.81 235 ARG A CA 1
ATOM 1922 C C . ARG A 1 235 ? -12.799 -0.180 -0.067 1.00 79.81 235 ARG A C 1
ATOM 1924 O O . ARG A 1 235 ? -13.636 -0.131 0.834 1.00 79.81 235 ARG A O 1
ATOM 1931 N N . PRO A 1 236 ? -13.010 -0.895 -1.186 1.00 78.31 236 PRO A N 1
ATOM 1932 C CA . PRO A 1 236 ? -14.224 -1.685 -1.366 1.00 78.31 236 PRO A CA 1
ATOM 1933 C C . PRO A 1 236 ? -14.357 -2.692 -0.215 1.00 78.31 236 PRO A C 1
ATOM 1935 O O . PRO A 1 236 ? -13.403 -3.399 0.105 1.00 78.31 236 PRO A O 1
ATOM 1938 N N . GLY A 1 237 ? -15.518 -2.701 0.442 1.00 78.94 237 GLY A N 1
ATOM 1939 C CA . GLY A 1 237 ? -15.795 -3.560 1.598 1.00 78.94 237 GLY A CA 1
ATOM 1940 C C . GLY A 1 237 ? -15.317 -3.034 2.959 1.00 78.94 237 GLY A C 1
ATOM 1941 O O . GLY A 1 237 ? -15.534 -3.706 3.961 1.00 78.94 237 GLY A O 1
ATOM 1942 N N . MET A 1 238 ? -14.706 -1.845 3.039 1.00 73.44 238 MET A N 1
ATOM 1943 C CA . MET A 1 238 ? -14.352 -1.209 4.314 1.00 73.44 238 MET A CA 1
ATOM 1944 C C . MET A 1 238 ? -14.846 0.238 4.376 1.00 73.44 238 MET A C 1
ATOM 1946 O O . MET A 1 238 ? -14.616 1.032 3.470 1.00 73.44 238 MET A O 1
ATOM 1950 N N . PHE A 1 239 ? -15.434 0.623 5.512 1.00 75.12 239 PHE A N 1
ATOM 1951 C CA . PHE A 1 239 ? -15.811 2.014 5.811 1.00 75.12 239 PHE A CA 1
ATOM 1952 C C . PHE A 1 239 ? -14.606 2.934 6.087 1.00 75.12 239 PHE A C 1
ATOM 1954 O O . PHE A 1 239 ? -14.773 4.094 6.458 1.00 75.12 239 PHE A O 1
ATOM 1961 N N . GLN A 1 240 ? -13.380 2.432 5.924 1.00 78.62 240 GLN A N 1
ATOM 1962 C CA . GLN A 1 240 ? -12.164 3.200 6.146 1.00 78.62 240 GLN A CA 1
ATOM 1963 C C . GLN A 1 240 ? -11.698 3.854 4.844 1.00 78.62 240 GLN A C 1
ATOM 1965 O O . GLN A 1 240 ? -11.444 3.190 3.835 1.00 78.62 240 GLN A O 1
ATOM 1970 N N . LYS A 1 241 ? -11.561 5.181 4.896 1.00 84.88 241 LYS A N 1
ATOM 1971 C CA . LYS A 1 241 ? -10.882 5.966 3.866 1.00 84.88 241 LYS A CA 1
ATOM 1972 C C . LYS A 1 241 ? -9.392 5.678 3.952 1.00 84.88 241 LYS A C 1
ATOM 1974 O O . LYS A 1 241 ? -8.788 5.846 5.009 1.00 84.88 241 LYS A O 1
ATOM 1979 N N . VAL A 1 242 ? -8.815 5.257 2.839 1.00 87.38 242 VAL A N 1
ATOM 1980 C CA . VAL A 1 242 ? -7.381 5.020 2.722 1.00 87.38 242 VAL A CA 1
ATOM 1981 C C . VAL A 1 242 ? -6.785 6.115 1.849 1.00 87.38 242 VAL A C 1
ATOM 1983 O O . VAL A 1 242 ? -7.381 6.533 0.851 1.00 87.38 242 VAL A O 1
ATOM 1986 N N . THR A 1 243 ? -5.616 6.597 2.255 1.00 91.12 243 THR A N 1
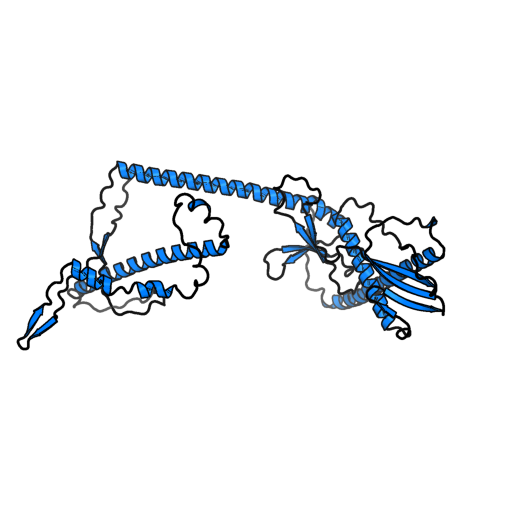ATOM 1987 C CA . THR A 1 243 ? -4.868 7.619 1.530 1.00 91.12 243 THR A CA 1
ATOM 1988 C C . THR A 1 243 ? -3.922 6.953 0.540 1.00 91.12 243 THR A C 1
ATOM 1990 O O . THR A 1 243 ? -3.161 6.051 0.895 1.00 91.12 243 THR A O 1
ATOM 1993 N N . PHE A 1 244 ? -3.965 7.413 -0.703 1.00 93.88 244 PHE A N 1
ATOM 1994 C CA . PHE A 1 244 ? -3.170 6.899 -1.804 1.00 93.88 244 PHE A CA 1
ATOM 1995 C C . PHE A 1 244 ? -2.412 8.025 -2.499 1.00 93.88 244 PHE A C 1
ATOM 1997 O O . PHE A 1 244 ? -2.882 9.161 -2.545 1.00 93.88 244 PHE A O 1
ATOM 2004 N N . ILE A 1 245 ? -1.269 7.690 -3.084 1.00 94.81 245 ILE A N 1
ATOM 2005 C CA . ILE A 1 245 ? -0.494 8.577 -3.950 1.00 94.81 245 ILE A CA 1
ATOM 2006 C C . ILE A 1 245 ? -0.452 7.934 -5.327 1.00 94.81 245 ILE A C 1
ATOM 2008 O O . ILE A 1 245 ? -0.045 6.778 -5.458 1.00 94.81 245 ILE A O 1
ATOM 2012 N N . ASP A 1 246 ? -0.895 8.667 -6.343 1.00 93.56 246 ASP A N 1
ATOM 2013 C CA . ASP A 1 246 ? -0.722 8.247 -7.731 1.00 93.56 246 ASP A CA 1
ATOM 2014 C C . ASP A 1 246 ? 0.664 8.693 -8.204 1.00 93.56 246 ASP A C 1
ATOM 2016 O O . ASP A 1 246 ? 0.940 9.888 -8.301 1.00 93.56 246 ASP A O 1
ATOM 2020 N N . TYR A 1 247 ? 1.540 7.723 -8.453 1.00 94.50 247 TYR A N 1
ATOM 2021 C CA . TYR A 1 247 ? 2.868 7.934 -9.021 1.00 94.50 247 TYR A CA 1
ATOM 2022 C C . TYR A 1 247 ? 2.980 7.429 -10.463 1.00 94.50 247 TYR A C 1
ATOM 2024 O O . TYR A 1 247 ? 4.074 7.330 -11.019 1.00 94.50 247 TYR A O 1
ATOM 2032 N N . SER A 1 248 ? 1.850 7.108 -11.093 1.00 92.88 248 SER A N 1
ATOM 2033 C CA . SER A 1 248 ? 1.812 6.724 -12.497 1.00 92.88 248 SER A CA 1
ATOM 2034 C C . SER A 1 248 ? 2.000 7.923 -13.432 1.00 92.88 248 SER A C 1
ATOM 2036 O O . SER A 1 248 ? 1.722 9.075 -13.103 1.00 92.88 248 SER A O 1
ATOM 2038 N N . TYR A 1 249 ? 2.404 7.641 -14.670 1.00 93.19 249 TYR A N 1
ATOM 2039 C CA . TYR A 1 249 ? 2.517 8.644 -15.734 1.00 93.19 249 TYR A CA 1
ATOM 2040 C C . TYR A 1 249 ? 1.201 8.871 -16.494 1.00 93.19 249 TYR A C 1
ATOM 2042 O O . TYR A 1 249 ? 1.215 9.357 -17.626 1.00 93.19 249 TYR A O 1
ATOM 2050 N N . ARG A 1 250 ? 0.044 8.526 -15.910 1.00 91.00 250 ARG A N 1
ATOM 2051 C CA . ARG A 1 250 ? -1.269 8.661 -16.573 1.00 91.00 250 ARG A CA 1
ATOM 2052 C C . ARG A 1 250 ? -1.555 10.101 -16.990 1.00 91.00 250 ARG A C 1
ATOM 2054 O O . ARG A 1 250 ? -1.908 10.348 -18.139 1.00 91.00 250 ARG A O 1
ATOM 2061 N N . TYR A 1 251 ? -1.298 11.057 -16.098 1.00 88.69 251 TYR A N 1
ATOM 2062 C CA . TYR A 1 251 ? -1.431 12.490 -16.391 1.00 88.69 251 TYR A CA 1
ATOM 2063 C C . TYR A 1 251 ? -0.413 12.992 -17.425 1.00 88.69 251 TYR A C 1
ATOM 2065 O O . TYR A 1 251 ? -0.649 13.995 -18.091 1.00 88.69 251 TYR A O 1
ATOM 2073 N N . ALA A 1 252 ? 0.694 12.268 -17.610 1.00 89.25 252 ALA A N 1
ATOM 2074 C CA . ALA A 1 252 ? 1.677 12.536 -18.652 1.00 89.25 252 ALA A CA 1
ATOM 2075 C C . ALA A 1 252 ? 1.352 11.826 -19.986 1.00 89.25 252 ALA A C 1
ATOM 2077 O O . ALA A 1 252 ? 2.160 11.870 -20.907 1.00 89.25 252 ALA A O 1
ATOM 2078 N N . GLY A 1 253 ? 0.187 11.183 -20.132 1.00 91.56 253 GLY A N 1
ATOM 2079 C CA . GLY A 1 253 ? -0.212 10.505 -21.372 1.00 91.56 253 GLY A CA 1
ATOM 2080 C C . GLY A 1 253 ? 0.334 9.082 -21.525 1.00 91.56 253 GLY A C 1
ATOM 2081 O O . GLY A 1 253 ? 0.376 8.553 -22.641 1.00 91.56 253 GLY A O 1
ATOM 2082 N N . SER A 1 254 ? 0.764 8.453 -20.429 1.00 94.00 254 SER A N 1
ATOM 2083 C CA . SER A 1 254 ? 1.036 7.015 -20.407 1.00 94.00 254 SER A CA 1
ATOM 2084 C C . SER A 1 254 ? -0.264 6.216 -20.527 1.00 94.00 254 SER A C 1
ATOM 2086 O O . SER A 1 254 ? -1.233 6.463 -19.812 1.00 94.00 254 SER A O 1
ATOM 2088 N N . GLU A 1 255 ? -0.261 5.220 -21.411 1.00 92.12 255 GLU A N 1
ATOM 2089 C CA . GLU A 1 255 ? -1.342 4.233 -21.575 1.00 92.12 255 GLU A CA 1
ATOM 2090 C C . GLU A 1 255 ? -1.035 2.927 -20.824 1.00 92.12 255 GLU A C 1
ATOM 2092 O O . GLU A 1 255 ? -1.669 1.886 -21.026 1.00 92.12 255 GLU A O 1
ATOM 2097 N N . PHE A 1 256 ? -0.009 2.947 -19.975 1.00 93.62 256 PHE A N 1
ATOM 2098 C CA . PHE A 1 256 ? 0.433 1.764 -19.272 1.00 93.62 256 PHE A CA 1
ATOM 2099 C C . PHE A 1 256 ? -0.609 1.335 -18.231 1.00 93.62 256 PHE A C 1
ATOM 2101 O O . PHE A 1 256 ? -0.992 2.092 -17.340 1.00 93.62 256 PHE A O 1
ATOM 2108 N N . LYS A 1 257 ? -1.101 0.098 -18.375 1.00 90.19 257 LYS A N 1
ATOM 2109 C CA . LYS A 1 257 ? -2.213 -0.434 -17.568 1.00 90.19 257 LYS A CA 1
ATOM 2110 C C . LYS A 1 257 ? -1.838 -0.725 -16.111 1.00 90.19 257 LYS A C 1
ATOM 2112 O O . LYS A 1 257 ? -2.737 -0.829 -15.282 1.00 90.19 257 LYS A O 1
ATOM 2117 N N . GLU A 1 258 ? -0.551 -0.882 -15.803 1.00 88.50 258 GLU A N 1
ATOM 2118 C CA . GLU A 1 258 ? -0.095 -1.192 -14.444 1.00 88.50 258 GLU A CA 1
ATOM 2119 C C . GLU A 1 258 ? -0.475 -0.060 -13.474 1.00 88.50 258 GLU A C 1
ATOM 2121 O O . GLU A 1 258 ? -0.453 1.126 -13.816 1.00 88.50 258 GLU A O 1
ATOM 2126 N N . MET A 1 259 ? -0.903 -0.428 -12.266 1.00 84.19 259 MET A N 1
ATOM 2127 C CA . MET A 1 259 ? -1.357 0.538 -11.269 1.00 84.19 259 MET A CA 1
ATOM 2128 C C . MET A 1 259 ? -0.161 1.159 -10.547 1.00 84.19 259 MET A C 1
ATOM 2130 O O . MET A 1 259 ? 0.435 0.528 -9.681 1.00 84.19 259 MET A O 1
ATOM 2134 N N . GLY A 1 260 ? 0.139 2.423 -10.845 1.00 88.81 260 GLY A N 1
ATOM 2135 C CA . GLY A 1 260 ? 1.102 3.221 -10.083 1.00 88.81 260 GLY A CA 1
ATOM 2136 C C . GLY A 1 260 ? 0.477 3.914 -8.887 1.00 88.81 260 GLY A C 1
ATOM 2137 O O . GLY A 1 260 ? 0.485 5.134 -8.821 1.00 88.81 260 GLY A O 1
ATOM 2138 N N . ILE A 1 261 ? -0.112 3.143 -7.973 1.00 92.56 261 ILE A N 1
ATOM 2139 C CA . ILE A 1 261 ? -0.764 3.686 -6.778 1.00 92.56 261 ILE A CA 1
ATOM 2140 C C . ILE A 1 261 ? -0.049 3.162 -5.536 1.00 92.56 261 ILE A C 1
ATOM 2142 O O . ILE A 1 261 ? 0.015 1.955 -5.314 1.00 92.56 261 ILE A O 1
ATOM 2146 N N . ALA A 1 262 ? 0.468 4.076 -4.719 1.00 93.56 262 ALA A N 1
ATOM 2147 C CA . ALA A 1 262 ? 1.065 3.774 -3.427 1.00 93.56 262 ALA A CA 1
ATOM 2148 C C . ALA A 1 262 ? 0.016 3.980 -2.338 1.00 93.56 262 ALA A C 1
ATOM 2150 O O . ALA A 1 262 ? -0.610 5.038 -2.283 1.00 93.56 262 ALA A O 1
ATOM 2151 N N . GLN A 1 263 ? -0.174 2.999 -1.460 1.00 92.56 263 GLN A N 1
ATOM 2152 C CA . GLN A 1 263 ? -1.013 3.182 -0.279 1.00 92.56 263 GLN A CA 1
ATOM 2153 C C . GLN A 1 263 ? -0.160 3.692 0.880 1.00 92.56 263 GLN A C 1
ATOM 2155 O O . GLN A 1 263 ? 0.862 3.098 1.217 1.00 92.56 263 GLN A O 1
ATOM 2160 N N . ILE A 1 264 ? -0.606 4.764 1.529 1.00 91.19 264 ILE A N 1
ATOM 2161 C CA . ILE A 1 264 ? 0.029 5.264 2.745 1.00 91.19 264 ILE A CA 1
ATOM 2162 C C . ILE A 1 264 ? -0.567 4.507 3.932 1.00 91.19 264 ILE A C 1
ATOM 2164 O O . ILE A 1 264 ? -1.771 4.577 4.184 1.00 91.19 264 ILE A O 1
ATOM 2168 N N . SER A 1 265 ? 0.272 3.775 4.661 1.00 88.50 265 SER A N 1
ATOM 2169 C CA . SER A 1 265 ? -0.107 3.115 5.909 1.00 88.50 265 SER A CA 1
ATOM 2170 C C . SER A 1 265 ? 0.494 3.864 7.097 1.00 88.50 265 SER A C 1
ATOM 2172 O O . SER A 1 265 ? 1.695 4.121 7.142 1.00 88.50 265 SER A O 1
ATOM 2174 N N . GLN A 1 266 ? -0.354 4.250 8.047 1.00 84.56 266 GLN A N 1
ATOM 2175 C CA . GLN A 1 266 ? 0.067 4.850 9.313 1.00 84.56 266 GLN A CA 1
ATOM 2176 C C . GLN A 1 266 ? 0.167 3.731 10.343 1.00 84.56 266 GLN A C 1
ATOM 2178 O O . GLN A 1 266 ? -0.819 3.029 10.584 1.00 84.56 266 GLN A O 1
ATOM 2183 N N . ASN A 1 267 ? 1.343 3.540 10.934 1.00 78.75 267 ASN A N 1
ATOM 2184 C CA . ASN A 1 267 ? 1.520 2.521 11.957 1.00 78.75 267 ASN A CA 1
ATOM 2185 C C . ASN A 1 267 ? 0.984 3.049 13.293 1.00 78.75 267 ASN A C 1
ATOM 2187 O O . ASN A 1 267 ? 1.668 3.778 14.003 1.00 78.75 267 ASN A O 1
ATOM 2191 N N . ARG A 1 268 ? -0.272 2.715 13.607 1.00 72.81 268 ARG A N 1
ATOM 2192 C CA . ARG A 1 268 ? -0.952 3.189 14.824 1.00 72.81 268 ARG A CA 1
ATOM 2193 C C . ARG A 1 268 ? -0.594 2.390 16.077 1.00 72.81 268 ARG A C 1
ATOM 2195 O O . ARG A 1 268 ? -0.875 2.856 17.172 1.00 72.81 268 ARG A O 1
ATOM 2202 N N . HIS A 1 269 ? -0.014 1.197 15.927 1.00 63.19 269 HIS A N 1
ATOM 2203 C CA . HIS A 1 269 ? 0.083 0.224 17.020 1.00 63.19 269 HIS A CA 1
ATOM 2204 C C . HIS A 1 269 ? 1.487 0.068 17.629 1.00 63.19 269 HIS A C 1
ATOM 2206 O O . HIS A 1 269 ? 1.593 -0.474 18.723 1.00 63.19 269 HIS A O 1
ATOM 2212 N N . ASN A 1 270 ? 2.550 0.572 16.992 1.00 57.88 270 ASN A N 1
ATOM 2213 C CA . ASN A 1 270 ? 3.931 0.272 17.411 1.00 57.88 270 ASN A CA 1
ATOM 2214 C C . ASN A 1 270 ? 4.628 1.338 18.279 1.00 57.88 270 ASN A C 1
ATOM 2216 O O . ASN A 1 270 ? 5.829 1.238 18.490 1.00 57.88 270 ASN A O 1
ATOM 2220 N N . LEU A 1 271 ? 3.938 2.346 18.823 1.00 56.50 271 LEU A N 1
ATOM 2221 C CA . LEU A 1 271 ? 4.625 3.365 19.642 1.00 56.50 271 LEU A CA 1
ATOM 2222 C C . LEU A 1 271 ? 5.034 2.890 21.057 1.00 56.50 271 LEU A C 1
ATOM 2224 O O . LEU A 1 271 ? 5.722 3.622 21.763 1.00 56.50 271 LEU A O 1
ATOM 2228 N N . GLY A 1 272 ? 4.625 1.690 21.489 1.00 55.25 272 GLY A N 1
ATOM 2229 C CA . GLY A 1 272 ? 4.819 1.220 22.870 1.00 55.25 272 GLY A CA 1
ATOM 2230 C C . GLY A 1 272 ? 6.121 0.462 23.157 1.00 55.25 272 GLY A C 1
ATOM 2231 O O . GLY A 1 272 ? 6.525 0.370 24.316 1.00 55.25 272 GLY A O 1
ATOM 2232 N N . THR A 1 273 ? 6.794 -0.087 22.146 1.00 53.88 273 THR A N 1
ATOM 2233 C CA . THR A 1 273 ? 8.045 -0.834 22.341 1.00 53.88 273 THR A CA 1
ATOM 2234 C C . THR A 1 273 ? 9.226 0.121 22.252 1.00 53.88 273 THR A C 1
ATOM 2236 O O . THR A 1 273 ? 9.633 0.525 21.171 1.00 53.88 273 THR A O 1
ATOM 2239 N N . LYS A 1 274 ? 9.773 0.488 23.415 1.00 56.91 274 LYS A N 1
ATOM 2240 C CA . LYS A 1 274 ? 10.937 1.379 23.589 1.00 56.91 274 LYS A CA 1
ATOM 2241 C C . LYS A 1 274 ? 12.260 0.824 23.034 1.00 56.91 274 LYS A C 1
ATOM 2243 O O . LYS A 1 274 ? 13.303 1.441 23.241 1.00 56.91 274 LYS A O 1
ATOM 2248 N N . ASP A 1 275 ? 12.231 -0.301 22.333 1.00 51.75 275 ASP A N 1
ATOM 2249 C CA . ASP A 1 275 ? 13.407 -0.848 21.674 1.00 51.75 275 ASP A CA 1
ATOM 2250 C C . ASP A 1 275 ? 13.583 -0.109 20.348 1.00 51.75 275 ASP A C 1
ATOM 2252 O O . ASP A 1 275 ? 12.917 -0.395 19.356 1.00 51.75 275 ASP A O 1
ATOM 2256 N N . GLY A 1 276 ? 14.430 0.922 20.391 1.00 49.12 276 GLY A N 1
ATOM 2257 C CA . GLY A 1 276 ? 14.689 1.892 19.330 1.00 49.12 276 GLY A CA 1
ATOM 2258 C C . GLY A 1 276 ? 15.314 1.296 18.073 1.00 49.12 276 GLY A C 1
ATOM 2259 O O . GLY A 1 276 ? 16.455 1.608 17.736 1.00 49.12 276 GLY A O 1
ATOM 2260 N N . ASN A 1 277 ? 14.561 0.467 17.355 1.00 50.59 277 ASN A N 1
ATOM 2261 C CA . ASN A 1 277 ? 14.924 0.051 16.016 1.00 50.59 277 ASN A CA 1
ATOM 2262 C C . ASN A 1 277 ? 14.468 1.128 15.019 1.00 50.59 277 ASN A C 1
ATOM 2264 O O . ASN A 1 277 ? 13.292 1.480 14.934 1.00 50.59 277 ASN A O 1
ATOM 2268 N N . ILE A 1 278 ? 15.432 1.665 14.276 1.00 54.09 278 ILE A N 1
ATOM 2269 C CA . ILE A 1 278 ? 15.328 2.849 13.403 1.00 54.09 278 ILE A CA 1
ATOM 2270 C C . ILE A 1 278 ? 14.327 2.649 12.237 1.00 54.09 278 ILE A C 1
ATOM 2272 O O . ILE A 1 278 ? 13.906 3.611 11.594 1.00 54.09 278 ILE A O 1
ATOM 2276 N N . ASP A 1 279 ? 13.863 1.417 12.014 1.00 53.41 279 ASP A N 1
ATOM 2277 C CA . ASP A 1 279 ? 12.937 1.042 10.937 1.00 53.41 279 ASP A CA 1
ATOM 2278 C C . ASP A 1 279 ? 11.439 1.193 11.269 1.00 53.41 279 ASP A C 1
ATOM 2280 O O . ASP A 1 279 ? 10.575 0.972 10.406 1.00 53.41 279 ASP A O 1
ATOM 2284 N N . ASP A 1 280 ? 11.089 1.633 12.479 1.00 59.62 280 ASP A N 1
ATOM 2285 C CA . ASP A 1 280 ? 9.707 1.972 12.830 1.00 59.62 280 ASP A CA 1
ATOM 2286 C C . ASP A 1 280 ? 9.348 3.412 12.458 1.00 59.62 280 ASP A C 1
ATOM 2288 O O . ASP A 1 280 ? 8.883 4.226 13.256 1.00 59.62 280 ASP A O 1
ATOM 2292 N N . GLN A 1 281 ? 9.501 3.718 11.168 1.00 68.50 281 GLN A N 1
ATOM 2293 C CA . GLN A 1 281 ? 8.898 4.911 10.587 1.00 68.50 281 GLN A CA 1
ATOM 2294 C C . GLN A 1 281 ? 7.386 4.899 10.868 1.00 68.50 281 GLN A C 1
ATOM 2296 O O . GLN A 1 281 ? 6.678 3.942 10.529 1.00 68.50 281 GLN A O 1
ATOM 2301 N N . LYS A 1 282 ? 6.887 5.992 11.470 1.00 76.75 282 LYS A N 1
ATOM 2302 C CA . LYS A 1 282 ? 5.462 6.206 11.801 1.00 76.75 282 LYS A CA 1
ATOM 2303 C C . LYS A 1 282 ? 4.546 6.023 10.584 1.00 76.75 282 LYS A C 1
ATOM 2305 O O . LYS A 1 282 ? 3.381 5.646 10.720 1.00 76.75 282 LYS A O 1
ATOM 2310 N N . ILE A 1 283 ? 5.080 6.274 9.389 1.00 81.69 283 ILE A N 1
ATOM 2311 C CA . ILE A 1 283 ? 4.389 6.133 8.112 1.00 81.69 283 ILE A CA 1
ATOM 2312 C C . ILE A 1 283 ? 5.192 5.193 7.212 1.00 81.69 283 ILE A C 1
ATOM 2314 O O . ILE A 1 283 ? 6.386 5.392 7.009 1.00 81.69 283 ILE A O 1
ATOM 2318 N N . LYS A 1 284 ? 4.522 4.177 6.661 1.00 87.56 284 LYS A N 1
ATOM 2319 C CA . LYS A 1 284 ? 5.092 3.212 5.713 1.00 87.56 284 LYS A CA 1
ATOM 2320 C C . LYS A 1 284 ? 4.305 3.258 4.407 1.00 87.56 284 LYS A C 1
ATOM 2322 O O . LYS A 1 284 ? 3.069 3.217 4.415 1.00 87.56 284 LYS A O 1
ATOM 2327 N N . LEU A 1 285 ? 5.007 3.311 3.278 1.00 88.50 285 LEU A N 1
ATOM 2328 C CA . LEU A 1 285 ? 4.390 3.180 1.962 1.00 88.50 285 LEU A CA 1
ATOM 2329 C C . LEU A 1 285 ? 4.250 1.706 1.574 1.00 88.50 285 LEU A C 1
ATOM 2331 O O . LEU A 1 285 ? 5.210 0.935 1.567 1.00 88.50 285 LEU A O 1
ATOM 2335 N N . LEU A 1 286 ? 3.037 1.318 1.200 1.00 88.94 286 LEU A N 1
ATOM 2336 C CA . LEU A 1 286 ? 2.749 0.031 0.589 1.00 88.94 286 LEU A CA 1
ATOM 2337 C C . LEU A 1 286 ? 2.795 0.210 -0.928 1.00 88.94 286 LEU A C 1
ATOM 2339 O O . LEU A 1 286 ? 1.844 0.683 -1.553 1.00 88.94 286 LEU A O 1
ATOM 2343 N N . LEU A 1 287 ? 3.948 -0.141 -1.490 1.00 89.81 287 LEU A N 1
ATOM 2344 C CA . LEU A 1 287 ? 4.249 -0.039 -2.913 1.00 89.81 287 LEU A CA 1
ATOM 2345 C C . LEU A 1 287 ? 4.188 -1.430 -3.558 1.00 89.81 287 LEU A C 1
ATOM 2347 O O . LEU A 1 287 ? 4.808 -2.359 -3.029 1.00 89.81 287 LEU A O 1
ATOM 2351 N N . PRO A 1 288 ? 3.519 -1.592 -4.713 1.00 86.94 288 PRO A N 1
ATOM 2352 C CA . PRO A 1 288 ? 3.631 -2.818 -5.502 1.00 86.94 288 PRO A CA 1
ATOM 2353 C C . PRO A 1 288 ? 5.039 -2.979 -6.105 1.00 86.94 288 PRO A C 1
ATOM 2355 O O . PRO A 1 288 ? 5.496 -4.099 -6.327 1.00 86.94 288 PRO A O 1
ATOM 2358 N N . HIS A 1 289 ? 5.764 -1.876 -6.325 1.00 86.56 289 HIS A N 1
ATOM 2359 C CA . HIS A 1 289 ? 7.090 -1.857 -6.955 1.00 86.56 289 HIS A CA 1
ATOM 2360 C C . HIS A 1 289 ? 8.190 -1.464 -5.966 1.00 86.56 289 HIS A C 1
ATOM 2362 O O . HIS A 1 289 ? 8.830 -0.433 -6.113 1.00 86.56 289 HIS A O 1
ATOM 2368 N N . LYS A 1 290 ? 8.427 -2.299 -4.946 1.00 83.50 290 LYS A N 1
ATOM 2369 C CA . LYS A 1 290 ? 9.428 -2.003 -3.902 1.00 83.50 290 LYS A CA 1
ATOM 2370 C C . LYS A 1 290 ? 10.875 -1.970 -4.393 1.00 83.50 290 LYS A C 1
ATOM 2372 O O . LYS A 1 290 ? 11.718 -1.385 -3.731 1.00 83.50 290 LYS A O 1
ATOM 2377 N N . LYS A 1 291 ? 11.184 -2.671 -5.486 1.00 88.25 291 LYS A N 1
ATOM 2378 C CA . LYS A 1 291 ? 12.554 -2.789 -5.990 1.00 88.25 291 LYS A CA 1
ATOM 2379 C C . LYS A 1 291 ? 12.693 -2.013 -7.290 1.00 88.25 291 LYS A C 1
ATOM 2381 O O . LYS A 1 291 ? 11.916 -2.247 -8.216 1.00 88.25 291 LYS A O 1
ATOM 2386 N N . LYS A 1 292 ? 13.711 -1.155 -7.356 1.00 89.81 292 LYS A N 1
ATOM 2387 C CA . LYS A 1 292 ? 14.031 -0.355 -8.536 1.00 89.81 292 LYS A CA 1
ATOM 2388 C C . LYS A 1 292 ? 14.363 -1.258 -9.723 1.00 89.81 292 LYS A C 1
ATOM 2390 O O . LYS A 1 292 ? 15.338 -2.011 -9.663 1.00 89.81 292 LYS A O 1
ATOM 2395 N N . LYS A 1 293 ? 13.582 -1.173 -10.803 1.00 92.00 293 LYS A N 1
ATOM 2396 C CA . LYS A 1 293 ? 13.896 -1.843 -12.076 1.00 92.00 293 LYS A CA 1
ATOM 2397 C C . LYS A 1 293 ? 14.276 -0.832 -13.145 1.00 92.00 293 LYS A C 1
ATOM 2399 O O . LYS A 1 293 ? 13.641 0.211 -13.270 1.00 92.00 293 LYS A O 1
ATOM 2404 N N . VAL A 1 294 ? 15.302 -1.164 -13.919 1.00 92.00 294 VAL A N 1
ATOM 2405 C CA . VAL A 1 294 ? 15.832 -0.324 -14.998 1.00 92.00 294 VAL A CA 1
ATOM 2406 C C . VAL A 1 294 ? 16.023 -1.186 -16.240 1.00 92.00 294 VAL A C 1
ATOM 2408 O O . VAL A 1 294 ? 16.413 -2.351 -16.141 1.00 92.00 294 VAL A O 1
ATOM 2411 N N . VAL A 1 295 ? 15.722 -0.613 -17.404 1.00 93.31 295 VAL A N 1
ATOM 2412 C CA . VAL A 1 295 ? 16.027 -1.224 -18.703 1.00 93.31 295 VAL A CA 1
ATOM 2413 C C . VAL A 1 295 ? 17.432 -0.807 -19.105 1.00 93.31 295 VAL A C 1
ATOM 2415 O O . VAL A 1 295 ? 17.669 0.377 -19.311 1.00 93.31 295 VAL A O 1
ATOM 2418 N N . THR A 1 296 ? 18.331 -1.772 -19.235 1.00 92.19 296 THR A N 1
ATOM 2419 C CA . THR A 1 296 ? 19.697 -1.587 -19.720 1.00 92.19 296 THR A CA 1
ATOM 2420 C C . THR A 1 296 ? 19.817 -2.072 -21.160 1.00 92.19 296 THR A C 1
ATOM 2422 O O . THR A 1 296 ? 19.067 -2.945 -21.618 1.00 92.19 296 THR A O 1
ATOM 2425 N N . VAL A 1 297 ? 20.752 -1.473 -21.895 1.00 92.62 297 VAL A N 1
ATOM 2426 C CA . VAL A 1 297 ? 21.032 -1.822 -23.287 1.00 92.62 297 VAL A CA 1
ATOM 2427 C C . VAL A 1 297 ? 22.476 -2.274 -23.403 1.00 92.62 297 VAL A C 1
ATOM 2429 O O . VAL A 1 297 ? 23.389 -1.532 -23.068 1.00 92.62 297 VAL A O 1
ATOM 2432 N N . GLU A 1 298 ? 22.691 -3.473 -23.922 1.00 91.69 298 GLU A N 1
ATOM 2433 C CA . GLU A 1 298 ? 24.013 -4.041 -24.131 1.00 91.69 298 GLU A CA 1
ATOM 2434 C C . GLU A 1 298 ? 24.197 -4.381 -25.614 1.00 91.69 298 GLU A C 1
ATOM 2436 O O . GLU A 1 298 ? 23.366 -5.027 -26.246 1.00 91.69 298 GLU A O 1
ATOM 2441 N N . ILE A 1 299 ? 25.312 -3.944 -26.190 1.00 90.19 299 ILE A N 1
ATOM 2442 C CA . ILE A 1 299 ? 25.752 -4.380 -27.521 1.00 90.19 299 ILE A CA 1
ATOM 2443 C C . ILE A 1 299 ? 26.825 -5.425 -27.277 1.00 90.19 299 ILE A C 1
ATOM 2445 O O . ILE A 1 299 ? 27.906 -5.037 -26.841 1.00 90.19 299 ILE A O 1
ATOM 2449 N N . ALA A 1 300 ? 26.548 -6.703 -27.522 1.00 88.12 300 ALA A N 1
ATOM 2450 C CA . ALA A 1 300 ? 27.462 -7.822 -27.294 1.00 88.12 300 ALA A CA 1
ATOM 2451 C C . ALA A 1 300 ? 27.971 -8.427 -28.608 1.00 88.12 300 ALA A C 1
ATOM 2453 O O . ALA A 1 300 ? 27.308 -8.355 -29.644 1.00 88.12 300 ALA A O 1
ATOM 2454 N N . SER A 1 301 ? 29.169 -9.014 -28.562 1.00 86.62 301 SER A N 1
ATOM 2455 C CA . SER A 1 301 ? 29.672 -9.869 -29.641 1.00 86.62 301 SER A CA 1
ATOM 2456 C C . SER A 1 301 ? 29.265 -11.312 -29.354 1.00 86.62 301 SER A C 1
ATOM 2458 O O . SER A 1 301 ? 29.352 -11.739 -28.203 1.00 86.62 301 SER A O 1
ATOM 2460 N N . ASN A 1 302 ? 28.874 -12.082 -30.373 1.00 77.44 302 ASN A N 1
ATOM 2461 C CA . ASN A 1 302 ? 28.498 -13.497 -30.215 1.00 77.44 302 ASN A CA 1
ATOM 2462 C C . ASN A 1 302 ? 29.602 -14.338 -29.542 1.00 77.44 302 ASN A C 1
ATOM 2464 O O . ASN A 1 302 ? 29.297 -15.330 -28.887 1.00 77.44 302 ASN A O 1
ATOM 2468 N N . ALA A 1 303 ? 30.869 -13.930 -29.676 1.00 70.06 303 ALA A N 1
ATOM 2469 C CA . ALA A 1 303 ? 32.025 -14.626 -29.110 1.00 70.06 303 ALA A CA 1
ATOM 2470 C C . ALA A 1 303 ? 32.333 -14.274 -27.638 1.00 70.06 303 ALA A C 1
ATOM 2472 O O . ALA A 1 303 ? 33.080 -14.998 -26.986 1.00 70.06 303 ALA A O 1
ATOM 2473 N N . GLN A 1 304 ? 31.796 -13.172 -27.098 1.00 65.25 304 GLN A N 1
ATOM 2474 C CA . GLN A 1 304 ? 32.094 -12.698 -25.740 1.00 65.25 304 GLN A CA 1
ATOM 2475 C C . GLN A 1 304 ? 30.826 -12.165 -25.070 1.00 65.25 304 GLN A C 1
ATOM 2477 O O . GLN A 1 304 ? 30.483 -10.988 -25.193 1.00 65.25 304 GLN A O 1
ATOM 2482 N N . LEU A 1 305 ? 30.156 -13.043 -24.321 1.00 64.62 305 LEU A N 1
ATOM 2483 C CA . LEU A 1 305 ? 28.976 -12.714 -23.513 1.00 64.62 305 LEU A CA 1
ATOM 2484 C C . LEU A 1 305 ? 29.331 -12.178 -22.106 1.00 64.62 305 LEU A C 1
ATOM 2486 O O . LEU A 1 305 ? 28.465 -12.080 -21.242 1.00 64.62 305 LEU A O 1
ATOM 2490 N N . SER A 1 306 ? 30.609 -11.906 -21.825 1.00 53.09 306 SER A N 1
ATOM 2491 C CA . SER A 1 306 ? 31.092 -11.686 -20.460 1.00 53.09 306 SER A CA 1
ATOM 2492 C C . SER A 1 306 ? 31.123 -10.212 -20.041 1.00 53.09 306 SER A C 1
ATOM 2494 O O . SER A 1 306 ? 31.863 -9.413 -20.611 1.00 53.09 306 SER A O 1
ATOM 2496 N N . SER A 1 307 ? 30.406 -9.929 -18.947 1.00 56.78 307 SER A N 1
ATOM 2497 C CA . SER A 1 307 ? 30.646 -8.854 -17.970 1.00 56.78 307 SER A CA 1
ATOM 2498 C C . SER A 1 307 ? 30.768 -7.429 -18.539 1.00 56.78 307 SER A C 1
ATOM 2500 O O . SER A 1 307 ? 31.729 -6.715 -18.237 1.00 56.78 307 SER A O 1
ATOM 2502 N N . SER A 1 308 ? 29.789 -6.957 -19.314 1.00 59.09 308 SER A N 1
ATOM 2503 C CA . SER A 1 308 ? 29.645 -5.507 -19.478 1.00 59.09 308 SER A CA 1
ATOM 2504 C C . SER A 1 308 ? 29.255 -4.888 -18.135 1.00 59.09 308 SER A C 1
ATOM 2506 O O . SER A 1 308 ? 28.327 -5.369 -17.482 1.00 59.09 308 SER A O 1
ATOM 2508 N N . LYS A 1 309 ? 29.946 -3.825 -17.713 1.00 69.06 309 LYS A N 1
ATOM 2509 C CA . LYS A 1 309 ? 29.459 -2.984 -16.617 1.00 69.06 309 LYS A CA 1
ATOM 2510 C C . LYS A 1 309 ? 28.089 -2.440 -17.022 1.00 69.06 309 LYS A C 1
ATOM 2512 O O . LYS A 1 309 ? 27.918 -2.005 -18.158 1.00 69.06 309 LYS A O 1
ATOM 2517 N N . ASP A 1 310 ? 27.121 -2.484 -16.112 1.00 68.31 310 ASP A N 1
ATOM 2518 C CA . ASP A 1 310 ? 25.792 -1.926 -16.360 1.00 68.31 310 ASP A CA 1
ATOM 2519 C C . ASP A 1 310 ? 25.894 -0.398 -16.414 1.00 68.31 310 ASP A C 1
ATOM 2521 O O . ASP A 1 310 ? 25.800 0.284 -15.391 1.00 68.31 310 ASP A O 1
ATOM 2525 N N . VAL A 1 311 ? 26.090 0.144 -17.611 1.00 69.31 311 VAL A N 1
ATOM 2526 C CA . VAL A 1 311 ? 26.138 1.585 -17.843 1.00 69.31 311 VAL A CA 1
ATOM 2527 C C . VAL A 1 311 ? 24.729 2.071 -18.123 1.00 69.31 311 VAL A C 1
ATOM 2529 O O . VAL A 1 311 ? 24.090 1.649 -19.080 1.00 69.31 311 VAL A O 1
ATOM 2532 N N . TRP A 1 312 ? 24.242 2.931 -17.240 1.00 73.31 312 TRP A N 1
ATOM 2533 C CA . TRP A 1 312 ? 22.925 3.546 -17.313 1.00 73.31 312 TRP A CA 1
ATOM 2534 C C . TRP A 1 312 ? 23.045 4.994 -16.864 1.00 73.31 312 TRP A C 1
ATOM 2536 O O . TRP A 1 312 ? 23.920 5.328 -16.060 1.00 73.31 312 TRP A O 1
ATOM 2546 N N . ALA A 1 313 ? 22.167 5.849 -17.377 1.00 68.44 313 ALA A N 1
ATOM 2547 C CA . ALA A 1 313 ? 22.077 7.220 -16.902 1.00 68.44 313 ALA A CA 1
ATOM 2548 C C . ALA A 1 313 ? 21.557 7.203 -15.458 1.00 68.44 313 ALA A C 1
ATOM 2550 O O . ALA A 1 313 ? 20.413 6.806 -15.216 1.00 68.44 313 ALA A O 1
ATOM 2551 N N . SER A 1 314 ? 22.400 7.597 -14.498 1.00 68.81 314 SER A N 1
ATOM 2552 C CA . SER A 1 314 ? 21.965 7.774 -13.117 1.00 68.81 314 SER A CA 1
ATOM 2553 C C . SER A 1 314 ? 20.864 8.826 -13.080 1.00 68.81 314 SER A C 1
ATOM 2555 O O . SER A 1 314 ? 20.970 9.887 -13.691 1.00 68.81 314 SER A O 1
ATOM 2557 N N . TRP A 1 315 ? 19.785 8.505 -12.380 1.00 72.94 315 TRP A N 1
ATOM 2558 C CA . TRP A 1 315 ? 18.792 9.499 -12.004 1.00 72.94 315 TRP A CA 1
ATOM 2559 C C . TRP A 1 315 ? 19.273 10.107 -10.691 1.00 72.94 315 TRP A C 1
ATOM 2561 O O . TRP A 1 315 ? 19.583 9.349 -9.766 1.00 72.94 315 TRP A O 1
ATOM 2571 N N . ASP A 1 316 ? 19.335 11.432 -10.615 1.00 68.44 316 ASP A N 1
ATOM 2572 C CA . ASP A 1 316 ? 19.792 12.165 -9.432 1.00 68.44 316 ASP A CA 1
ATOM 2573 C C . ASP A 1 316 ? 18.734 12.065 -8.313 1.00 68.44 316 ASP A C 1
ATOM 2575 O O . ASP A 1 316 ? 17.872 12.926 -8.155 1.00 68.44 316 ASP A O 1
ATOM 2579 N N . ILE A 1 317 ? 18.736 10.946 -7.579 1.00 74.50 317 ILE A N 1
ATOM 2580 C CA . ILE A 1 317 ? 17.854 10.680 -6.417 1.00 74.50 317 ILE A CA 1
ATOM 2581 C C . ILE A 1 317 ? 18.665 10.720 -5.105 1.00 74.50 317 ILE A C 1
ATOM 2583 O O . ILE A 1 317 ? 18.124 10.498 -4.024 1.00 74.50 317 ILE A O 1
ATOM 2587 N N . GLU A 1 318 ? 19.980 10.928 -5.179 1.00 68.94 318 GLU A N 1
ATOM 2588 C CA . GLU A 1 318 ? 20.885 10.760 -4.033 1.00 68.94 318 GLU A CA 1
ATOM 2589 C C . GLU A 1 318 ? 20.760 11.889 -2.999 1.00 68.94 318 GLU A C 1
ATOM 2591 O O . GLU A 1 318 ? 20.920 11.619 -1.812 1.00 68.94 318 GLU A O 1
ATOM 2596 N N . ASP A 1 319 ? 20.325 13.082 -3.414 1.00 79.00 319 ASP A N 1
ATOM 2597 C CA . ASP A 1 319 ? 20.243 14.277 -2.558 1.00 79.00 319 ASP A CA 1
ATOM 2598 C C . ASP A 1 319 ? 18.897 14.441 -1.821 1.00 79.00 319 ASP A C 1
ATOM 2600 O O . ASP A 1 319 ? 18.608 15.492 -1.249 1.00 79.00 319 ASP A O 1
ATOM 2604 N N . ILE A 1 320 ? 18.020 13.433 -1.856 1.00 83.94 320 ILE A N 1
ATOM 2605 C CA . ILE A 1 320 ? 16.687 13.530 -1.247 1.00 83.94 320 ILE A CA 1
ATOM 2606 C C . ILE A 1 320 ? 16.710 12.925 0.157 1.00 83.94 320 ILE A C 1
ATOM 2608 O O . ILE A 1 320 ? 16.618 11.708 0.323 1.00 83.94 320 ILE A O 1
ATOM 2612 N N . ASP A 1 321 ? 16.728 13.797 1.167 1.00 86.06 321 ASP A N 1
ATOM 2613 C CA . ASP A 1 321 ? 16.713 13.418 2.590 1.00 86.06 321 ASP A CA 1
ATOM 2614 C C . ASP A 1 321 ? 15.444 12.650 3.003 1.00 86.06 321 ASP A C 1
ATOM 2616 O O . ASP A 1 321 ? 15.429 11.880 3.965 1.00 86.06 321 ASP A O 1
ATOM 2620 N N . ASN A 1 322 ? 14.343 12.840 2.273 1.00 89.00 322 ASN A N 1
ATOM 2621 C CA . ASN A 1 322 ? 13.066 12.218 2.595 1.00 89.00 322 ASN A CA 1
ATOM 2622 C C . ASN A 1 322 ? 12.958 10.799 2.005 1.00 89.00 322 ASN A C 1
ATOM 2624 O O . ASN A 1 322 ? 12.814 10.603 0.795 1.00 89.00 322 ASN A O 1
ATOM 2628 N N . THR A 1 323 ? 12.932 9.802 2.890 1.00 89.81 323 THR A N 1
ATOM 2629 C CA . THR A 1 323 ? 12.854 8.373 2.544 1.00 89.81 323 THR A CA 1
ATOM 2630 C C . THR A 1 323 ? 11.615 8.007 1.723 1.00 89.81 323 THR A C 1
ATOM 2632 O O . THR A 1 323 ? 11.698 7.187 0.811 1.00 89.81 323 THR A O 1
ATOM 2635 N N . ILE A 1 324 ? 10.468 8.626 2.005 1.00 90.69 324 ILE A N 1
ATOM 2636 C CA . ILE A 1 324 ? 9.193 8.373 1.321 1.00 90.69 324 ILE A CA 1
ATOM 2637 C C . ILE A 1 324 ? 9.223 8.933 -0.095 1.00 90.69 324 ILE A C 1
ATOM 2639 O O . ILE A 1 324 ? 8.816 8.247 -1.032 1.00 90.69 324 ILE A O 1
ATOM 2643 N N . LEU A 1 325 ? 9.743 10.150 -0.269 1.00 90.88 325 LEU A N 1
ATOM 2644 C CA . LEU A 1 325 ? 9.944 10.724 -1.599 1.00 90.88 325 LEU A CA 1
ATOM 2645 C C . LEU A 1 325 ? 10.897 9.867 -2.429 1.00 90.88 325 LEU A C 1
ATOM 2647 O O . LEU A 1 325 ? 10.587 9.557 -3.578 1.00 90.88 325 LEU A O 1
ATOM 2651 N N . LYS A 1 326 ? 12.007 9.421 -1.835 1.00 91.38 326 LYS A N 1
ATOM 2652 C CA . LYS A 1 326 ? 12.955 8.516 -2.489 1.00 91.38 326 LYS A CA 1
ATOM 2653 C C . LYS A 1 326 ? 12.279 7.222 -2.950 1.00 91.38 326 LYS A C 1
ATOM 2655 O O . LYS A 1 326 ? 12.391 6.862 -4.119 1.00 91.38 326 LYS A O 1
ATOM 2660 N N . GLN A 1 327 ? 11.500 6.573 -2.082 1.00 91.50 327 GLN A N 1
ATOM 2661 C CA . GLN A 1 327 ? 10.748 5.361 -2.432 1.00 91.50 327 GLN A CA 1
ATOM 2662 C C . GLN A 1 327 ? 9.720 5.594 -3.553 1.00 91.50 327 GLN A C 1
ATOM 2664 O O . GLN A 1 327 ? 9.558 4.741 -4.433 1.00 91.50 327 GLN A O 1
ATOM 2669 N N . LEU A 1 328 ? 9.021 6.735 -3.545 1.00 93.25 328 LEU A N 1
ATOM 2670 C CA . LEU A 1 328 ? 8.071 7.094 -4.603 1.00 93.25 328 LEU A CA 1
ATOM 2671 C C . LEU A 1 328 ? 8.773 7.311 -5.940 1.00 93.25 328 LEU A C 1
ATOM 2673 O O . LEU A 1 328 ? 8.312 6.788 -6.951 1.00 93.25 328 LEU A O 1
ATOM 2677 N N . LEU A 1 329 ? 9.900 8.021 -5.948 1.00 92.19 329 LEU A N 1
ATOM 2678 C CA . LEU A 1 329 ? 10.684 8.269 -7.157 1.00 92.19 329 LEU A CA 1
ATOM 2679 C C . LEU A 1 329 ? 11.275 6.978 -7.724 1.00 92.19 329 LEU A C 1
ATOM 2681 O O . LEU A 1 329 ? 11.176 6.730 -8.924 1.00 92.19 329 LEU A O 1
ATOM 2685 N N . GLU A 1 330 ? 11.816 6.102 -6.878 1.00 91.75 330 GLU A N 1
ATOM 2686 C CA . GLU A 1 330 ? 12.298 4.782 -7.300 1.00 91.75 330 GLU A CA 1
ATOM 2687 C C . GLU A 1 330 ? 11.175 3.926 -7.908 1.00 91.75 330 GLU A C 1
ATOM 2689 O O . GLU A 1 330 ? 11.366 3.255 -8.931 1.00 91.75 330 GLU A O 1
ATOM 2694 N N . SER A 1 331 ? 9.977 3.990 -7.322 1.00 93.31 331 SER A N 1
ATOM 2695 C CA . SER A 1 331 ? 8.791 3.299 -7.837 1.00 93.31 331 SER A CA 1
ATOM 2696 C C . SER A 1 331 ? 8.305 3.904 -9.154 1.00 93.31 331 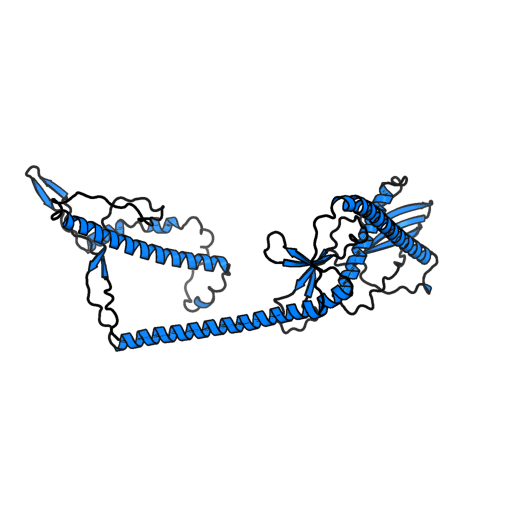SER A C 1
ATOM 2698 O O . SER A 1 331 ? 7.916 3.175 -10.068 1.00 93.31 331 SER A O 1
ATOM 2700 N N . GLN A 1 332 ? 8.365 5.227 -9.286 1.00 93.50 332 GLN A N 1
ATOM 2701 C CA . GLN A 1 332 ? 8.009 5.948 -10.501 1.00 93.50 332 GLN A CA 1
ATOM 2702 C C . GLN A 1 332 ? 8.961 5.602 -11.654 1.00 93.50 332 GLN A C 1
ATOM 2704 O O . GLN A 1 332 ? 8.502 5.233 -12.735 1.00 93.50 332 GLN A O 1
ATOM 2709 N N . ILE A 1 333 ? 10.273 5.602 -11.409 1.00 92.62 333 ILE A N 1
ATOM 2710 C CA . ILE A 1 333 ? 11.291 5.160 -12.377 1.00 92.62 333 ILE A CA 1
ATOM 2711 C C . ILE A 1 333 ? 11.037 3.711 -12.799 1.00 92.62 333 ILE A C 1
ATOM 2713 O O . ILE A 1 333 ? 11.080 3.387 -13.986 1.00 92.62 333 ILE A O 1
ATOM 2717 N N . THR A 1 334 ? 10.692 2.844 -11.847 1.00 94.00 334 THR A N 1
ATOM 2718 C CA . THR A 1 334 ? 10.365 1.442 -12.135 1.00 94.00 334 THR A CA 1
ATOM 2719 C C . THR A 1 334 ? 9.177 1.315 -13.086 1.00 94.00 334 THR A C 1
ATOM 2721 O O . THR A 1 334 ? 9.250 0.557 -14.050 1.00 94.00 334 THR A O 1
ATOM 2724 N N . ILE A 1 335 ? 8.106 2.088 -12.878 1.00 95.19 335 ILE A N 1
ATOM 2725 C CA . ILE A 1 335 ? 6.958 2.102 -13.798 1.00 95.19 335 ILE A CA 1
ATOM 2726 C C . ILE A 1 335 ? 7.358 2.607 -15.179 1.00 95.19 335 ILE A C 1
ATOM 2728 O O . ILE A 1 335 ? 6.944 2.022 -16.180 1.00 95.19 335 ILE A O 1
ATOM 2732 N N . PHE A 1 336 ? 8.170 3.663 -15.246 1.00 95.12 336 PHE A N 1
ATOM 2733 C CA . PHE A 1 336 ? 8.648 4.196 -16.519 1.00 95.12 336 PHE A CA 1
ATOM 2734 C C . PHE A 1 336 ? 9.396 3.130 -17.327 1.00 95.12 336 PHE A C 1
ATOM 2736 O O . PHE A 1 336 ? 9.109 2.912 -18.505 1.00 95.12 336 PHE A O 1
ATOM 2743 N N . HIS A 1 337 ? 10.323 2.419 -16.683 1.00 94.81 337 HIS A N 1
ATOM 2744 C CA . HIS A 1 337 ? 11.104 1.367 -17.324 1.00 94.81 337 HIS A CA 1
ATOM 2745 C C . HIS A 1 337 ? 10.279 0.113 -17.633 1.00 94.81 337 HIS A C 1
ATOM 2747 O O . HIS A 1 337 ? 10.497 -0.494 -18.680 1.00 94.81 337 HIS A O 1
ATOM 2753 N N . ASN A 1 338 ? 9.297 -0.250 -16.803 1.00 95.50 338 ASN A N 1
ATOM 2754 C CA . ASN A 1 338 ? 8.353 -1.321 -17.128 1.00 95.50 338 ASN A CA 1
ATOM 2755 C C . ASN A 1 338 ? 7.524 -0.974 -18.376 1.00 95.50 338 ASN A C 1
ATOM 2757 O O . ASN A 1 338 ? 7.349 -1.820 -19.256 1.00 95.50 338 ASN A O 1
ATOM 2761 N N . GLU A 1 339 ? 7.040 0.269 -18.489 1.00 96.38 339 GLU A N 1
ATOM 2762 C CA . GLU A 1 339 ? 6.336 0.730 -19.688 1.00 96.38 339 GLU A CA 1
ATOM 2763 C C . GLU A 1 339 ? 7.256 0.689 -20.910 1.00 96.38 339 GLU A C 1
ATOM 2765 O O . GLU A 1 339 ? 6.857 0.182 -21.963 1.00 96.38 339 GLU A O 1
ATOM 2770 N N . LEU A 1 340 ? 8.488 1.188 -20.768 1.00 95.88 340 LEU A N 1
ATOM 2771 C CA . LEU A 1 340 ? 9.486 1.164 -21.832 1.00 95.88 340 LEU A CA 1
ATOM 2772 C C . LEU A 1 340 ? 9.742 -0.265 -22.311 1.00 95.88 340 LEU A C 1
ATOM 2774 O O . LEU A 1 340 ? 9.662 -0.531 -23.507 1.00 95.88 340 LEU A O 1
ATOM 2778 N N . TYR A 1 341 ? 9.992 -1.188 -21.383 1.00 96.00 341 TYR A N 1
ATOM 2779 C CA . TYR A 1 341 ? 10.254 -2.589 -21.689 1.00 96.00 341 TYR A CA 1
ATOM 2780 C C . TYR A 1 341 ? 9.062 -3.252 -22.379 1.00 96.00 341 TYR A C 1
ATOM 2782 O O . TYR A 1 341 ? 9.226 -3.897 -23.412 1.00 96.00 341 TYR A O 1
ATOM 2790 N N . LYS A 1 342 ? 7.839 -3.023 -21.886 1.00 95.50 342 LYS A N 1
ATOM 2791 C CA . LYS A 1 342 ? 6.625 -3.546 -22.523 1.00 95.50 342 LYS A CA 1
ATOM 2792 C C . LYS A 1 342 ? 6.451 -3.021 -23.947 1.00 95.50 342 LYS A C 1
ATOM 2794 O O . LYS A 1 342 ? 6.043 -3.769 -24.831 1.00 95.50 342 LYS A O 1
ATOM 2799 N N . ARG A 1 343 ? 6.771 -1.749 -24.193 1.00 94.62 343 ARG A N 1
ATOM 2800 C CA . ARG A 1 343 ? 6.756 -1.202 -25.554 1.00 94.62 343 ARG A CA 1
ATOM 2801 C C . ARG A 1 343 ? 7.848 -1.789 -26.428 1.00 94.62 343 ARG A C 1
ATOM 2803 O O . ARG A 1 343 ? 7.569 -2.049 -27.585 1.00 94.62 343 ARG A O 1
ATOM 2810 N N . LEU A 1 344 ? 9.043 -2.038 -25.896 1.00 94.88 344 LEU A N 1
ATOM 2811 C CA . LEU A 1 344 ? 10.098 -2.730 -26.638 1.00 94.88 344 LEU A CA 1
ATOM 2812 C C . LEU A 1 344 ? 9.661 -4.139 -27.049 1.00 94.88 344 LEU A C 1
ATOM 2814 O O . LEU A 1 344 ? 9.898 -4.521 -28.189 1.00 94.88 344 LEU A O 1
ATOM 2818 N N . ILE A 1 345 ? 8.978 -4.878 -26.167 1.00 94.69 345 ILE A N 1
ATOM 2819 C CA . ILE A 1 345 ? 8.389 -6.183 -26.508 1.00 94.69 345 ILE A CA 1
ATOM 2820 C C . ILE A 1 345 ? 7.381 -6.023 -27.649 1.00 94.69 345 ILE A C 1
ATOM 2822 O O . ILE A 1 345 ? 7.501 -6.705 -28.663 1.00 94.69 345 ILE A O 1
ATOM 2826 N N . ASN A 1 346 ? 6.430 -5.094 -27.517 1.00 93.50 346 ASN A N 1
ATOM 2827 C CA . ASN A 1 346 ? 5.406 -4.868 -28.537 1.00 93.50 346 ASN A CA 1
ATOM 2828 C C . ASN A 1 346 ? 6.010 -4.422 -29.883 1.00 93.50 346 ASN A C 1
ATOM 2830 O O . ASN A 1 346 ? 5.586 -4.899 -30.932 1.00 93.50 346 ASN A O 1
ATOM 2834 N N . ASP A 1 347 ? 6.992 -3.518 -29.872 1.00 92.25 347 ASP A N 1
ATOM 2835 C CA . ASP A 1 347 ? 7.687 -3.043 -31.074 1.00 92.25 347 ASP A CA 1
ATOM 2836 C C . ASP A 1 347 ? 8.480 -4.192 -31.722 1.00 92.25 347 ASP A C 1
ATOM 2838 O O . ASP A 1 347 ? 8.501 -4.310 -32.944 1.00 92.25 347 ASP A O 1
ATOM 2842 N N . ALA A 1 348 ? 9.113 -5.059 -30.925 1.00 91.44 348 ALA A N 1
ATOM 2843 C CA . ALA A 1 348 ? 9.878 -6.199 -31.423 1.00 91.44 348 ALA A CA 1
ATOM 2844 C C . ALA A 1 348 ? 8.986 -7.301 -32.018 1.00 91.44 348 ALA A C 1
ATOM 2846 O O . ALA A 1 348 ? 9.364 -7.896 -33.025 1.00 91.44 348 ALA A O 1
ATOM 2847 N N . GLN A 1 349 ? 7.811 -7.544 -31.429 1.00 91.38 349 GLN A N 1
ATOM 2848 C CA . GLN A 1 349 ? 6.814 -8.493 -31.937 1.00 91.38 349 GLN A CA 1
ATOM 2849 C C . GLN A 1 349 ? 6.160 -8.003 -33.234 1.00 91.38 349 GLN A C 1
ATOM 2851 O O . GLN A 1 349 ? 5.997 -8.775 -34.167 1.00 91.38 349 GLN A O 1
ATOM 2856 N N . ASN A 1 350 ? 5.835 -6.710 -33.327 1.00 89.38 350 ASN A N 1
ATOM 2857 C CA . ASN A 1 350 ? 5.171 -6.138 -34.507 1.00 89.38 350 ASN A CA 1
ATOM 2858 C C . ASN A 1 350 ? 6.134 -5.772 -35.650 1.00 89.38 350 ASN A C 1
ATOM 2860 O O . ASN A 1 350 ? 5.708 -5.247 -36.680 1.00 89.38 350 ASN A O 1
ATOM 2864 N N . SER A 1 351 ? 7.437 -5.973 -35.468 1.00 84.94 351 SER A N 1
ATOM 2865 C CA . SER A 1 351 ? 8.439 -5.637 -36.473 1.00 84.94 351 SER A CA 1
ATOM 2866 C C . SER A 1 351 ? 8.690 -6.801 -37.430 1.00 84.94 351 SER A C 1
ATOM 2868 O O . SER A 1 351 ? 8.611 -7.968 -37.059 1.00 84.94 351 SER A O 1
ATOM 2870 N N . TYR A 1 352 ? 9.138 -6.486 -38.648 1.00 77.38 352 TYR A N 1
ATOM 2871 C CA . TYR A 1 352 ? 9.608 -7.460 -39.643 1.00 77.38 352 TYR A CA 1
ATOM 2872 C C . TYR A 1 352 ? 10.733 -8.387 -39.133 1.00 77.38 352 TYR A C 1
ATOM 2874 O O . TYR A 1 352 ? 11.066 -9.380 -39.781 1.00 77.38 352 TYR A O 1
ATOM 2882 N N . PHE A 1 353 ? 11.329 -8.076 -37.977 1.00 70.69 353 PHE A N 1
ATOM 2883 C CA . PHE A 1 353 ? 12.357 -8.880 -37.320 1.00 70.69 353 PHE A CA 1
ATOM 2884 C C . PHE A 1 353 ? 11.826 -10.047 -36.477 1.00 70.69 353 PHE A C 1
ATOM 2886 O O . PHE A 1 353 ? 12.652 -10.764 -35.917 1.00 70.69 353 PHE A O 1
ATOM 2893 N N . GLU A 1 354 ? 10.513 -10.286 -36.397 1.00 71.56 354 GLU A N 1
ATOM 2894 C CA . GLU A 1 354 ? 9.912 -11.298 -35.509 1.00 71.56 354 GLU A CA 1
ATOM 2895 C C . GLU A 1 354 ? 10.604 -12.677 -35.585 1.00 71.56 354 GLU A C 1
ATOM 2897 O O . GLU A 1 354 ? 10.878 -13.300 -34.565 1.00 71.56 354 GLU A O 1
ATOM 2902 N N . LYS A 1 355 ? 11.027 -13.111 -36.783 1.00 78.56 355 LYS A N 1
ATOM 2903 C CA . LYS A 1 355 ? 11.724 -14.399 -36.988 1.00 78.56 355 LYS A CA 1
ATOM 2904 C C . LYS A 1 355 ? 13.154 -14.465 -36.430 1.00 78.56 355 LYS A C 1
ATOM 2906 O O . LYS A 1 355 ? 13.728 -15.548 -36.361 1.00 78.56 355 LYS A O 1
ATOM 2911 N N . LYS A 1 356 ? 13.767 -13.326 -36.102 1.00 87.31 356 LYS A N 1
ATOM 2912 C CA . LYS A 1 356 ? 15.170 -13.216 -35.665 1.00 87.31 356 LYS A CA 1
ATOM 2913 C C . LYS A 1 356 ? 15.323 -12.711 -34.232 1.00 87.31 356 LYS A C 1
ATOM 2915 O O . LYS A 1 356 ? 16.398 -12.885 -33.658 1.00 87.31 356 LYS A O 1
ATOM 2920 N N . VAL A 1 357 ? 14.292 -12.087 -33.662 1.00 92.50 357 VAL A N 1
ATOM 2921 C CA . VAL A 1 357 ? 14.323 -11.626 -32.271 1.00 92.50 357 VAL A CA 1
ATOM 2922 C C . VAL A 1 357 ? 14.117 -12.816 -31.341 1.00 92.50 357 VAL A C 1
ATOM 2924 O O . VAL A 1 357 ? 13.161 -13.573 -31.484 1.00 92.50 357 VAL A O 1
ATOM 2927 N N . LYS A 1 358 ? 15.009 -12.977 -30.363 1.00 92.50 358 LYS A N 1
ATOM 2928 C CA . LYS A 1 358 ? 14.828 -13.947 -29.279 1.00 92.50 358 LYS A CA 1
ATOM 2929 C C . LYS A 1 358 ? 14.308 -13.221 -28.046 1.00 92.50 358 LYS A C 1
ATOM 2931 O O . LYS A 1 358 ? 14.880 -12.211 -27.634 1.00 92.50 358 LYS A O 1
ATOM 2936 N N . PHE A 1 359 ? 13.244 -13.755 -27.461 1.00 93.75 359 PHE A N 1
ATOM 2937 C CA . PHE A 1 359 ? 12.659 -13.259 -26.221 1.00 93.75 359 PHE A CA 1
ATOM 2938 C C . PHE A 1 359 ? 13.008 -14.206 -25.077 1.00 93.75 359 PHE A C 1
ATOM 2940 O O . PHE A 1 359 ? 12.892 -15.423 -25.209 1.00 93.75 359 PHE A O 1
ATOM 2947 N N . SER A 1 360 ? 13.408 -13.644 -23.946 1.00 92.81 360 SER A N 1
ATOM 2948 C CA . SER A 1 360 ? 13.401 -14.318 -22.653 1.00 92.81 360 SER A CA 1
ATOM 2949 C C . SER A 1 360 ? 12.704 -13.425 -21.627 1.00 92.81 360 SER A C 1
ATOM 2951 O O . SER A 1 360 ? 12.400 -12.268 -21.910 1.00 92.81 360 SER A O 1
ATOM 2953 N N . GLU A 1 361 ? 12.429 -13.960 -20.438 1.00 90.19 361 GLU A N 1
ATOM 2954 C CA . GLU A 1 361 ? 11.598 -13.296 -19.422 1.00 90.19 361 GLU A CA 1
ATOM 2955 C C . GLU A 1 361 ? 12.049 -11.863 -19.090 1.00 90.19 361 GLU A C 1
ATOM 2957 O O . GLU A 1 361 ? 11.219 -10.970 -18.946 1.00 90.19 361 GLU A O 1
ATOM 2962 N N . ASN A 1 362 ? 13.364 -11.634 -19.023 1.00 94.12 362 ASN A N 1
ATOM 2963 C CA . ASN A 1 362 ? 13.947 -10.340 -18.667 1.00 94.12 362 ASN A CA 1
ATOM 2964 C C . ASN A 1 362 ? 14.862 -9.769 -19.758 1.00 94.12 362 ASN A C 1
ATOM 2966 O O . ASN A 1 362 ? 15.602 -8.821 -19.491 1.00 94.12 362 ASN A O 1
ATOM 2970 N N . MET A 1 363 ? 14.874 -10.347 -20.965 1.00 94.38 363 MET A N 1
ATOM 2971 C CA . MET A 1 363 ? 15.815 -9.954 -22.012 1.00 94.38 363 MET A CA 1
ATOM 2972 C C . MET A 1 363 ? 15.232 -10.091 -23.423 1.00 94.38 363 MET A C 1
ATOM 2974 O O . MET A 1 363 ? 14.539 -11.049 -23.743 1.00 94.38 363 MET A O 1
ATOM 2978 N N . ILE A 1 364 ? 15.537 -9.125 -24.286 1.00 94.31 364 ILE A N 1
ATOM 2979 C CA . ILE A 1 364 ? 15.197 -9.132 -25.712 1.00 94.31 364 ILE A CA 1
ATOM 2980 C C . ILE A 1 364 ? 16.505 -9.079 -26.485 1.00 94.31 364 ILE A C 1
ATOM 2982 O O . ILE A 1 364 ? 17.336 -8.208 -26.240 1.00 94.31 364 ILE A O 1
ATOM 2986 N N . THR A 1 365 ? 16.692 -9.998 -27.421 1.00 93.88 365 THR A N 1
ATOM 2987 C CA . THR A 1 365 ? 17.942 -10.160 -28.160 1.00 93.88 365 THR A CA 1
ATOM 2988 C C . THR A 1 365 ? 17.681 -9.995 -29.651 1.00 93.88 365 THR A C 1
ATOM 2990 O O . THR A 1 365 ? 16.961 -10.792 -30.251 1.00 93.88 365 THR A O 1
ATOM 2993 N N . ILE A 1 366 ? 18.273 -8.964 -30.254 1.00 93.62 366 ILE A N 1
ATOM 2994 C CA . ILE A 1 366 ? 18.127 -8.612 -31.667 1.00 93.62 366 ILE A CA 1
ATOM 2995 C C . ILE A 1 366 ? 19.488 -8.765 -32.361 1.00 93.62 366 ILE A C 1
ATOM 2997 O O . ILE A 1 366 ? 20.424 -8.033 -32.033 1.00 93.62 366 ILE A O 1
ATOM 3001 N N . PRO A 1 367 ? 19.641 -9.690 -33.322 1.00 92.06 367 PRO A N 1
ATOM 3002 C CA . PRO A 1 367 ? 20.877 -9.799 -34.087 1.00 92.06 367 PRO A CA 1
ATOM 3003 C C . PRO A 1 367 ? 21.016 -8.592 -35.026 1.00 92.06 367 PRO A C 1
ATOM 3005 O O . PRO A 1 367 ? 20.110 -8.313 -35.809 1.00 92.06 367 PRO A O 1
ATOM 3008 N N . LEU A 1 368 ? 22.145 -7.880 -34.945 1.00 89.00 368 LEU A N 1
ATOM 3009 C CA . LEU A 1 368 ? 22.454 -6.754 -35.834 1.00 89.00 368 LEU A CA 1
ATOM 3010 C C . LEU A 1 368 ? 23.176 -7.249 -37.094 1.00 89.00 368 LEU A C 1
ATOM 3012 O O . LEU A 1 368 ? 22.677 -7.057 -38.195 1.00 89.00 368 LEU A O 1
ATOM 3016 N N . ASN A 1 369 ? 24.311 -7.933 -36.907 1.00 87.19 369 ASN A N 1
ATOM 3017 C CA . ASN A 1 369 ? 25.158 -8.545 -37.945 1.00 87.19 369 ASN A CA 1
ATOM 3018 C C . ASN A 1 369 ? 25.605 -9.948 -37.476 1.00 87.19 369 ASN A C 1
ATOM 3020 O O . ASN A 1 369 ? 25.346 -10.302 -36.327 1.00 87.19 369 ASN A O 1
ATOM 3024 N N . ASN A 1 370 ? 26.314 -10.721 -38.315 1.00 78.94 370 ASN A N 1
ATOM 3025 C CA . ASN A 1 370 ? 26.753 -12.097 -37.998 1.00 78.94 370 ASN A CA 1
ATOM 3026 C C . ASN A 1 370 ? 27.449 -12.233 -36.627 1.00 78.94 370 ASN A C 1
ATOM 3028 O O . ASN A 1 370 ? 27.253 -13.234 -35.939 1.00 78.94 370 ASN A O 1
ATOM 3032 N N . ASP A 1 371 ? 28.161 -11.189 -36.190 1.00 88.00 371 ASP A N 1
ATOM 3033 C CA . ASP A 1 371 ? 28.965 -11.238 -34.966 1.00 88.00 371 ASP A CA 1
ATOM 3034 C C . ASP A 1 371 ? 28.447 -10.343 -33.836 1.00 88.00 371 ASP A C 1
ATOM 3036 O O . ASP A 1 371 ? 28.981 -10.406 -32.732 1.00 88.00 371 ASP A O 1
ATOM 3040 N N . LYS A 1 372 ? 27.433 -9.496 -34.071 1.00 90.75 372 LYS A N 1
ATOM 3041 C CA . LYS A 1 372 ? 26.970 -8.499 -33.088 1.00 90.75 372 LYS A CA 1
ATOM 3042 C C . LYS A 1 372 ? 25.487 -8.621 -32.797 1.00 90.75 372 LYS A C 1
ATOM 3044 O O . LYS A 1 372 ? 24.658 -8.707 -33.703 1.00 90.75 372 LYS A O 1
ATOM 3049 N N . VAL A 1 373 ? 25.164 -8.516 -31.518 1.00 92.00 373 VAL A N 1
ATOM 3050 C CA . VAL A 1 373 ? 23.817 -8.666 -30.992 1.00 92.00 373 VAL A CA 1
ATOM 3051 C C . VAL A 1 373 ? 23.494 -7.502 -30.069 1.00 92.00 373 VAL A C 1
ATOM 3053 O O . VAL A 1 373 ? 24.309 -7.095 -29.243 1.00 92.00 373 VAL A O 1
ATOM 3056 N N . LEU A 1 374 ? 22.294 -6.961 -30.228 1.00 92.69 374 LEU A N 1
ATOM 3057 C CA . LEU A 1 374 ? 21.723 -5.956 -29.353 1.00 92.69 374 LEU A CA 1
ATOM 3058 C C . LEU A 1 374 ? 20.837 -6.643 -28.319 1.00 92.69 374 LEU A C 1
ATOM 3060 O O . LEU A 1 374 ? 19.936 -7.405 -28.667 1.00 92.69 374 LEU A O 1
ATOM 3064 N N . ILE A 1 375 ? 21.101 -6.381 -27.052 1.00 93.44 375 ILE A N 1
ATOM 3065 C CA . ILE A 1 375 ? 20.443 -7.009 -25.920 1.00 93.44 375 ILE A CA 1
ATOM 3066 C C . ILE A 1 375 ? 19.785 -5.908 -25.093 1.00 93.44 375 ILE A C 1
ATOM 3068 O O . ILE A 1 375 ? 20.459 -5.022 -24.581 1.00 93.44 375 ILE A O 1
ATOM 3072 N N . PHE A 1 376 ? 18.469 -5.967 -24.941 1.00 94.94 376 PHE A N 1
ATOM 3073 C CA . PHE A 1 376 ? 17.741 -5.159 -23.966 1.00 94.94 376 PHE A CA 1
ATOM 3074 C C . PHE A 1 376 ? 17.463 -6.022 -22.754 1.00 94.94 376 PHE A C 1
ATOM 3076 O O . PHE A 1 376 ? 16.908 -7.106 -22.916 1.00 94.94 376 PHE A O 1
ATOM 3083 N N . ARG A 1 377 ? 17.804 -5.567 -21.552 1.00 93.81 377 ARG A N 1
ATOM 3084 C CA . ARG A 1 377 ? 17.559 -6.324 -20.325 1.00 93.81 377 ARG A CA 1
ATOM 3085 C C . ARG A 1 377 ? 16.826 -5.462 -19.311 1.00 93.81 377 ARG A C 1
ATOM 3087 O O . ARG A 1 377 ? 17.149 -4.293 -19.161 1.00 93.81 377 ARG A O 1
ATOM 3094 N N . ILE A 1 378 ? 15.848 -6.024 -18.608 1.00 94.50 378 ILE A N 1
ATOM 3095 C CA . ILE A 1 378 ? 15.250 -5.377 -17.438 1.00 94.50 378 ILE A CA 1
ATOM 3096 C C . ILE A 1 378 ? 15.829 -6.015 -16.178 1.00 94.50 378 ILE A C 1
ATOM 3098 O O . ILE A 1 378 ? 15.712 -7.219 -15.961 1.00 94.50 378 ILE A O 1
ATOM 3102 N N . GLN A 1 379 ? 16.511 -5.221 -15.357 1.00 92.12 379 GLN A N 1
ATOM 3103 C CA . GLN A 1 379 ? 17.190 -5.706 -14.155 1.00 92.12 379 GLN A CA 1
ATOM 3104 C C . GLN A 1 379 ? 16.748 -4.922 -12.932 1.00 92.12 379 GLN A C 1
ATOM 3106 O O . GLN A 1 379 ? 16.445 -3.731 -13.000 1.00 92.12 379 GLN A O 1
ATOM 3111 N N . THR A 1 380 ? 16.739 -5.614 -11.795 1.00 91.19 380 THR A N 1
ATOM 3112 C CA . THR A 1 380 ? 16.544 -4.984 -10.492 1.00 91.19 380 THR A CA 1
ATOM 3113 C C . THR A 1 380 ? 17.896 -4.499 -9.985 1.00 91.19 380 THR A C 1
ATOM 3115 O O . THR A 1 380 ? 18.801 -5.317 -9.840 1.00 91.19 380 THR A O 1
ATOM 3118 N N . LYS A 1 381 ? 18.041 -3.198 -9.724 1.00 83.56 381 LYS A N 1
ATOM 3119 C CA . LYS A 1 381 ? 19.293 -2.621 -9.215 1.00 83.56 381 LYS A CA 1
ATOM 3120 C C . LYS A 1 381 ? 19.196 -2.370 -7.717 1.00 83.56 381 LYS A C 1
ATOM 3122 O O . LYS A 1 381 ? 18.200 -1.823 -7.250 1.00 83.56 381 LYS A O 1
ATOM 3127 N N . THR A 1 382 ? 20.229 -2.778 -6.988 1.00 77.31 382 THR A N 1
ATOM 3128 C CA . THR A 1 382 ? 20.376 -2.515 -5.549 1.00 77.31 382 THR A CA 1
ATOM 3129 C C . THR A 1 382 ? 21.279 -1.316 -5.275 1.00 77.31 382 THR A C 1
ATOM 3131 O O . THR A 1 382 ? 21.063 -0.621 -4.288 1.00 77.31 382 THR A O 1
ATOM 3134 N N . ASP A 1 383 ? 22.219 -1.018 -6.180 1.00 71.56 383 ASP A N 1
ATOM 3135 C CA . ASP A 1 383 ? 23.284 -0.046 -5.934 1.00 71.56 383 ASP A CA 1
ATOM 3136 C C . ASP A 1 383 ? 23.251 1.068 -6.992 1.00 71.56 383 ASP A C 1
ATOM 3138 O O . ASP A 1 383 ? 23.501 0.839 -8.178 1.00 71.56 383 ASP A O 1
ATOM 3142 N N . ASN A 1 384 ? 22.955 2.294 -6.552 1.00 64.81 384 ASN A N 1
ATOM 3143 C CA . ASN A 1 384 ? 23.131 3.510 -7.344 1.00 64.81 384 ASN A CA 1
ATOM 3144 C C . ASN A 1 384 ? 24.515 4.072 -7.011 1.00 64.81 384 ASN A C 1
ATOM 3146 O O . ASN A 1 384 ? 24.638 4.913 -6.134 1.00 64.81 384 ASN A O 1
ATOM 3150 N N . LYS A 1 385 ? 25.578 3.555 -7.629 1.00 73.69 385 LYS A N 1
ATOM 3151 C CA . LYS A 1 385 ? 26.836 4.309 -7.653 1.00 73.69 385 LYS A CA 1
ATOM 3152 C C . LYS A 1 385 ? 26.838 5.125 -8.941 1.00 73.69 385 LYS A C 1
ATOM 3154 O O . LYS A 1 385 ? 26.696 4.509 -10.004 1.00 73.69 385 LYS A O 1
ATOM 3159 N N . PRO A 1 386 ? 26.959 6.461 -8.877 1.00 69.00 386 PRO A N 1
ATOM 3160 C CA . PRO A 1 386 ? 27.052 7.270 -10.078 1.00 69.00 386 PRO A CA 1
ATOM 3161 C C . PRO A 1 386 ? 28.297 6.832 -10.850 1.00 69.00 386 PRO A C 1
ATOM 3163 O O . PRO A 1 386 ? 29.388 6.699 -10.289 1.00 69.00 386 PRO A O 1
ATOM 3166 N N . VAL A 1 387 ? 28.122 6.533 -12.134 1.00 75.38 387 VAL A N 1
ATOM 3167 C CA . VAL A 1 387 ? 29.239 6.180 -13.010 1.00 75.38 387 VAL A CA 1
ATOM 3168 C C . VAL A 1 387 ? 29.751 7.473 -13.626 1.00 75.38 387 VAL A C 1
ATOM 3170 O O . VAL A 1 387 ? 29.007 8.152 -14.332 1.00 75.38 387 VAL A O 1
ATOM 3173 N N . ASP A 1 388 ? 31.012 7.822 -13.364 1.00 79.88 388 ASP A N 1
ATOM 3174 C CA . ASP A 1 388 ? 31.620 9.000 -13.981 1.00 79.88 388 ASP A CA 1
ATOM 3175 C C . ASP A 1 388 ? 31.706 8.789 -15.499 1.00 79.88 388 ASP A C 1
ATOM 3177 O O . ASP A 1 388 ? 32.392 7.878 -15.979 1.00 79.88 388 ASP A O 1
ATOM 3181 N N . ILE A 1 389 ? 31.013 9.645 -16.253 1.00 79.56 389 ILE A N 1
ATOM 3182 C CA . ILE A 1 389 ? 30.912 9.601 -17.718 1.00 79.56 389 ILE A CA 1
ATOM 3183 C C . ILE A 1 389 ? 32.305 9.598 -18.360 1.00 79.56 389 ILE A C 1
ATOM 3185 O O . ILE A 1 389 ? 32.509 8.968 -19.396 1.00 79.56 389 ILE A O 1
ATOM 3189 N N . LYS A 1 390 ? 33.288 10.253 -17.727 1.00 83.62 390 LYS A N 1
ATOM 3190 C CA . LYS A 1 390 ? 34.668 10.334 -18.229 1.00 83.62 390 LYS A CA 1
ATOM 3191 C C . LYS A 1 390 ? 35.402 8.992 -18.218 1.00 83.62 390 LYS A C 1
ATOM 3193 O O . LYS A 1 390 ? 36.375 8.831 -18.946 1.00 83.62 390 LYS A O 1
ATOM 3198 N N . SER A 1 391 ? 34.946 8.043 -17.404 1.00 86.50 391 SER A N 1
ATOM 3199 C CA . SER A 1 391 ? 35.547 6.711 -17.280 1.00 86.50 391 SER A CA 1
ATOM 3200 C C . SER A 1 391 ? 34.970 5.679 -18.255 1.00 86.50 391 SER A C 1
ATOM 3202 O O . SER A 1 391 ? 35.462 4.552 -18.314 1.00 86.50 391 SER A O 1
ATOM 3204 N N . LEU A 1 392 ? 33.936 6.052 -19.019 1.00 85.62 392 LEU A N 1
ATOM 3205 C CA . LEU A 1 392 ? 33.220 5.147 -19.908 1.00 85.62 392 LEU A CA 1
ATOM 3206 C C . LEU A 1 392 ? 33.985 4.901 -21.211 1.00 85.62 392 LEU A C 1
ATOM 3208 O O . LEU A 1 392 ? 34.443 5.820 -21.889 1.00 85.62 392 LEU A O 1
ATOM 3212 N N . SER A 1 393 ? 34.057 3.637 -21.610 1.00 89.44 393 SER A N 1
ATOM 3213 C CA . SER A 1 393 ? 34.540 3.241 -22.930 1.00 89.44 393 SER A CA 1
ATOM 3214 C C . SER A 1 393 ? 33.585 3.704 -24.041 1.00 89.44 393 SER A C 1
ATOM 3216 O O . SER A 1 393 ? 32.388 3.896 -23.832 1.00 89.44 393 SER A O 1
ATOM 3218 N N . SER A 1 394 ? 34.078 3.813 -25.280 1.00 88.94 394 SER A N 1
ATOM 3219 C CA . SER A 1 394 ? 33.245 4.178 -26.445 1.00 88.94 394 SER A CA 1
ATOM 3220 C C . SER A 1 394 ? 32.028 3.249 -26.639 1.00 88.94 394 SER A C 1
ATOM 3222 O O . SER A 1 394 ? 30.945 3.697 -27.033 1.00 88.94 394 SER A O 1
ATOM 3224 N N . ARG A 1 395 ? 32.171 1.958 -26.302 1.00 87.19 395 ARG A N 1
ATOM 3225 C CA . ARG A 1 395 ? 31.076 0.975 -26.342 1.00 87.19 395 ARG A CA 1
ATOM 3226 C C . ARG A 1 395 ? 30.012 1.277 -25.289 1.00 87.19 395 ARG A C 1
ATOM 3228 O O . ARG A 1 395 ? 28.829 1.262 -25.611 1.00 87.19 395 ARG A O 1
ATOM 3235 N N . GLU A 1 396 ? 30.431 1.572 -24.067 1.00 87.38 396 GLU A N 1
ATOM 3236 C CA . GLU A 1 396 ? 29.544 1.934 -22.959 1.00 87.38 396 GLU A CA 1
ATOM 3237 C C . GLU A 1 396 ? 28.833 3.273 -23.204 1.00 87.38 396 GLU A C 1
ATOM 3239 O O . GLU A 1 396 ? 27.637 3.390 -22.956 1.00 87.38 396 GLU A O 1
ATOM 3244 N N . LEU A 1 397 ? 29.524 4.258 -23.786 1.00 88.44 397 LEU A N 1
ATOM 3245 C CA . LEU A 1 397 ? 28.907 5.518 -24.214 1.00 88.44 397 LEU A CA 1
ATOM 3246 C C . LEU A 1 397 ? 27.819 5.290 -25.270 1.00 88.44 397 LEU A C 1
ATOM 3248 O O . LEU A 1 397 ? 26.753 5.900 -25.208 1.00 88.44 397 LEU A O 1
ATOM 3252 N N . SER A 1 398 ? 28.060 4.381 -26.218 1.00 89.56 398 SER A N 1
ATOM 3253 C CA . SER A 1 398 ? 27.067 4.021 -27.240 1.00 89.56 398 SER A CA 1
ATOM 3254 C C . SER A 1 398 ? 25.832 3.349 -26.626 1.00 89.56 398 SER A C 1
ATOM 3256 O O . SER A 1 398 ? 24.708 3.611 -27.054 1.00 89.56 398 SER A O 1
ATOM 3258 N N . GLN A 1 399 ? 26.030 2.507 -25.607 1.00 90.31 399 GLN A N 1
ATOM 3259 C CA . GLN A 1 399 ? 24.954 1.864 -24.846 1.00 90.31 399 GLN A CA 1
ATOM 3260 C C . GLN A 1 399 ? 24.132 2.888 -24.053 1.00 90.31 399 GLN A C 1
ATOM 3262 O O . GLN A 1 399 ? 22.909 2.924 -24.194 1.00 90.31 399 GLN A O 1
ATOM 3267 N N . ALA A 1 400 ? 24.801 3.780 -23.315 1.00 88.19 400 ALA A N 1
ATOM 3268 C CA . ALA A 1 400 ? 24.166 4.868 -22.573 1.00 88.19 400 ALA A CA 1
ATOM 3269 C C . ALA A 1 400 ? 23.355 5.794 -23.492 1.00 88.19 400 ALA A C 1
ATOM 3271 O O . ALA A 1 400 ? 22.218 6.155 -23.186 1.00 88.19 400 ALA A O 1
ATOM 3272 N N . PHE A 1 401 ? 23.911 6.146 -24.655 1.00 91.06 401 PHE A N 1
ATOM 3273 C CA . PHE A 1 401 ? 23.218 6.960 -25.649 1.00 91.06 401 PHE A CA 1
ATOM 3274 C C . PHE A 1 401 ? 21.956 6.270 -26.174 1.00 91.06 401 PHE A C 1
ATOM 3276 O O . PHE A 1 401 ? 20.906 6.903 -26.292 1.00 91.06 401 PHE A O 1
ATOM 3283 N N . LEU A 1 402 ? 22.036 4.971 -26.474 1.00 91.62 402 LEU A N 1
ATOM 3284 C CA . LEU A 1 402 ? 20.888 4.211 -26.959 1.00 91.62 402 LEU A CA 1
ATOM 3285 C C . LEU A 1 402 ? 19.795 4.093 -25.888 1.00 91.62 402 LEU A C 1
ATOM 3287 O O . LEU A 1 402 ? 18.613 4.212 -26.212 1.00 91.62 402 LEU A O 1
ATOM 3291 N N . GLU A 1 403 ? 20.169 3.931 -24.619 1.00 90.75 403 GLU A N 1
ATOM 3292 C CA . GLU A 1 403 ? 19.222 3.972 -23.505 1.00 90.75 403 GLU A CA 1
ATOM 3293 C C . GLU A 1 403 ? 18.514 5.334 -23.423 1.00 90.75 403 GLU A C 1
ATOM 3295 O O . GLU A 1 403 ? 17.284 5.391 -23.461 1.00 90.75 403 GLU A O 1
ATOM 3300 N N . LEU A 1 404 ? 19.267 6.438 -23.405 1.00 91.31 404 LEU A N 1
ATOM 3301 C CA . LEU A 1 404 ? 18.710 7.797 -23.387 1.00 91.31 404 LEU A CA 1
ATOM 3302 C C . LEU A 1 404 ? 17.792 8.059 -24.588 1.00 91.31 404 LEU A C 1
ATOM 3304 O O . LEU A 1 404 ? 16.724 8.660 -24.449 1.00 91.31 404 LEU A O 1
ATOM 3308 N N . PHE A 1 405 ? 18.170 7.569 -25.769 1.00 94.38 405 PHE A N 1
ATOM 3309 C CA . PHE A 1 405 ? 17.351 7.672 -26.970 1.00 94.38 405 PHE A CA 1
ATOM 3310 C C . PHE A 1 405 ? 16.004 6.954 -26.807 1.00 94.38 405 PHE A C 1
ATOM 3312 O O . PHE A 1 405 ? 14.959 7.504 -27.166 1.00 94.38 405 PHE A O 1
ATOM 3319 N N . LEU A 1 406 ? 15.999 5.753 -26.223 1.00 94.12 406 LEU A N 1
ATOM 3320 C CA . LEU A 1 406 ? 14.773 5.007 -25.936 1.00 94.12 406 LEU A CA 1
ATOM 3321 C C . LEU A 1 406 ? 13.881 5.725 -24.920 1.00 94.12 406 LEU A C 1
ATOM 3323 O O . LEU A 1 406 ? 12.672 5.850 -25.143 1.00 94.12 406 LEU A O 1
ATOM 3327 N N . GLN A 1 407 ? 14.471 6.252 -23.847 1.00 92.81 407 GLN A N 1
ATOM 3328 C CA . GLN A 1 407 ? 13.752 7.042 -22.847 1.00 92.81 407 GLN A CA 1
ATOM 3329 C C . GLN A 1 407 ? 13.110 8.287 -23.489 1.00 92.81 407 GLN A C 1
ATOM 3331 O O . GLN A 1 407 ? 11.922 8.566 -23.293 1.00 92.81 407 GLN A O 1
ATOM 3336 N N . GLN A 1 408 ? 13.851 8.997 -24.345 1.00 94.81 408 GLN A N 1
ATOM 3337 C CA . GLN A 1 408 ? 13.342 10.160 -25.070 1.00 94.81 408 GLN A CA 1
ATOM 3338 C C . GLN A 1 408 ? 12.242 9.787 -26.078 1.00 94.81 408 GLN A C 1
ATOM 3340 O O . GLN A 1 408 ? 11.257 10.521 -26.217 1.00 94.81 408 GLN A O 1
ATOM 3345 N N . LYS A 1 409 ? 12.353 8.637 -26.761 1.00 95.44 409 LYS A N 1
ATOM 3346 C CA . LYS A 1 409 ? 11.306 8.118 -27.660 1.00 95.44 409 LYS A CA 1
ATOM 3347 C C . LYS A 1 409 ? 10.004 7.873 -26.893 1.00 95.44 409 LYS A C 1
ATOM 3349 O O . LYS A 1 409 ? 8.948 8.317 -27.347 1.00 95.44 409 LYS A O 1
ATOM 3354 N N . LEU A 1 410 ? 10.072 7.247 -25.714 1.00 95.38 410 LEU A N 1
ATOM 3355 C CA . LEU A 1 410 ? 8.908 7.037 -24.848 1.00 95.38 410 LEU A CA 1
ATOM 3356 C C . LEU A 1 410 ? 8.270 8.368 -24.428 1.00 95.38 410 LEU A C 1
ATOM 3358 O O . LEU A 1 410 ? 7.062 8.554 -24.602 1.00 95.38 410 LEU A O 1
ATOM 3362 N N . ARG A 1 411 ? 9.084 9.337 -23.998 1.00 94.69 411 ARG A N 1
ATOM 3363 C CA . ARG A 1 411 ? 8.620 10.683 -23.630 1.00 94.69 411 ARG A CA 1
ATOM 3364 C C . ARG A 1 411 ? 7.934 11.408 -24.794 1.00 94.69 411 ARG A C 1
ATOM 3366 O O . ARG A 1 411 ? 6.931 12.097 -24.606 1.00 94.69 411 ARG A O 1
ATOM 3373 N N . ASN A 1 412 ? 8.432 11.241 -26.017 1.00 95.75 412 ASN A N 1
ATOM 3374 C CA . ASN A 1 412 ? 7.793 11.792 -27.212 1.00 95.75 412 ASN A CA 1
ATOM 3375 C C . ASN A 1 412 ? 6.436 11.141 -27.497 1.00 95.75 412 ASN A C 1
ATOM 3377 O O . ASN A 1 412 ? 5.498 11.832 -27.896 1.00 95.75 412 ASN A O 1
ATOM 3381 N N . CYS A 1 413 ? 6.298 9.836 -27.274 1.00 94.62 413 CYS A N 1
ATOM 3382 C CA . CYS A 1 413 ? 5.007 9.166 -27.386 1.00 94.62 413 CYS A CA 1
ATOM 3383 C C . CYS A 1 413 ? 4.009 9.656 -26.327 1.00 94.62 413 CYS A C 1
ATOM 3385 O O . CYS A 1 413 ? 2.870 9.941 -26.675 1.00 94.62 413 CYS A O 1
ATOM 3387 N N . HIS A 1 414 ? 4.438 9.828 -25.074 1.00 95.00 414 HIS A N 1
ATOM 3388 C CA . HIS A 1 414 ? 3.633 10.447 -24.011 1.00 95.00 414 HIS A CA 1
ATOM 3389 C C . HIS A 1 414 ? 3.118 11.832 -24.425 1.00 95.00 414 HIS A C 1
ATOM 3391 O O . HIS A 1 414 ? 1.912 12.074 -24.422 1.00 95.00 414 HIS A O 1
ATOM 3397 N N . LYS A 1 415 ? 3.998 12.703 -24.941 1.00 94.44 415 LYS A N 1
ATOM 3398 C CA . LYS A 1 415 ? 3.602 14.014 -25.491 1.00 94.44 415 LYS A CA 1
ATOM 3399 C C . LYS A 1 415 ? 2.583 13.904 -26.630 1.00 94.44 415 LYS A C 1
ATOM 3401 O O . LYS A 1 415 ? 1.655 14.708 -26.696 1.00 94.44 415 LYS A O 1
ATOM 3406 N N . LYS A 1 416 ? 2.743 12.937 -27.542 1.00 94.38 416 LYS A N 1
ATOM 3407 C CA . LYS A 1 416 ? 1.777 12.695 -28.630 1.00 94.38 416 LYS A CA 1
ATOM 3408 C C . LYS A 1 416 ? 0.417 12.257 -28.083 1.00 94.38 416 LYS A C 1
ATOM 3410 O O . LYS A 1 416 ? -0.598 12.731 -28.581 1.00 94.38 416 LYS A O 1
ATOM 3415 N N . ASN A 1 417 ? 0.394 11.410 -27.061 1.00 93.31 417 ASN A N 1
ATOM 3416 C CA . ASN A 1 417 ? -0.838 10.932 -26.437 1.00 93.31 417 ASN A CA 1
ATOM 3417 C C . ASN A 1 417 ? -1.587 12.050 -25.706 1.00 93.31 417 ASN A C 1
ATOM 3419 O O . ASN A 1 417 ? -2.795 12.172 -25.878 1.00 93.31 417 ASN A O 1
ATOM 3423 N N . ILE A 1 418 ? -0.879 12.933 -24.991 1.00 91.56 418 ILE A N 1
ATOM 3424 C CA . ILE A 1 418 ? -1.495 14.136 -24.404 1.00 91.56 418 ILE A CA 1
ATOM 3425 C C . ILE A 1 418 ? -2.150 14.989 -25.497 1.00 91.56 418 ILE A C 1
ATOM 3427 O O . ILE A 1 418 ? -3.300 15.388 -25.354 1.00 91.56 418 ILE A O 1
ATOM 3431 N N . LYS A 1 419 ? -1.450 15.244 -26.614 1.00 90.94 419 LYS A N 1
ATOM 3432 C CA . LYS A 1 419 ? -2.007 16.030 -27.729 1.00 90.94 419 LYS A CA 1
ATOM 3433 C C . LYS A 1 419 ? -3.263 15.389 -28.323 1.00 90.94 419 LYS A C 1
ATOM 3435 O O . LYS A 1 419 ? -4.216 16.105 -28.605 1.00 90.94 419 LYS A O 1
ATOM 3440 N N . LYS A 1 420 ? -3.274 14.060 -28.482 1.00 89.50 420 LYS A N 1
ATOM 3441 C CA . LYS A 1 420 ? -4.463 13.317 -28.925 1.00 89.50 420 LYS A CA 1
ATOM 3442 C C . LYS A 1 420 ? -5.622 13.508 -27.948 1.00 89.50 420 LYS A C 1
ATOM 3444 O O . LYS A 1 420 ? -6.708 13.864 -28.379 1.00 89.50 420 LYS A O 1
ATOM 3449 N N . ASN A 1 421 ? -5.383 13.338 -26.649 1.00 84.25 421 ASN A N 1
ATOM 3450 C CA . ASN A 1 421 ? -6.430 13.445 -25.633 1.00 84.25 421 ASN A CA 1
ATOM 3451 C C . ASN A 1 421 ? -6.970 14.876 -25.493 1.00 84.25 421 ASN A C 1
ATOM 3453 O O . ASN A 1 421 ? -8.178 15.062 -25.397 1.00 84.25 421 ASN A O 1
ATOM 3457 N N . ASN A 1 422 ? -6.107 15.892 -25.555 1.00 77.44 422 ASN A N 1
ATOM 3458 C CA . ASN A 1 422 ? -6.532 17.292 -25.474 1.00 77.44 422 ASN A CA 1
ATOM 3459 C C . ASN A 1 422 ? -7.381 17.713 -26.681 1.00 77.44 422 ASN A C 1
ATOM 3461 O O . ASN A 1 422 ? -8.321 18.479 -26.501 1.00 77.44 422 ASN A O 1
ATOM 3465 N N . PHE A 1 423 ? -7.101 17.177 -27.876 1.00 69.94 423 PHE A N 1
ATOM 3466 C CA . PHE A 1 423 ? -7.937 17.397 -29.062 1.00 69.94 423 PHE A CA 1
ATOM 3467 C C . PHE A 1 423 ? -9.362 16.845 -28.881 1.00 69.94 423 PHE A C 1
ATOM 3469 O O . PHE A 1 423 ? -10.324 17.431 -29.366 1.00 69.94 423 PHE A O 1
ATOM 3476 N N . PHE A 1 424 ? -9.518 15.737 -28.150 1.00 59.75 424 PHE A N 1
ATOM 3477 C CA . PHE A 1 424 ? -10.844 15.201 -27.830 1.00 59.75 424 PHE A CA 1
ATOM 3478 C C . PHE A 1 424 ? -11.572 16.023 -26.765 1.00 59.75 424 PHE A C 1
ATOM 3480 O O . PHE A 1 424 ? -12.784 16.189 -26.865 1.00 59.75 424 PHE A O 1
ATOM 3487 N N . ILE A 1 425 ? -10.855 16.568 -25.776 1.00 60.03 425 ILE A N 1
ATOM 3488 C CA . ILE A 1 425 ? -11.475 17.378 -24.720 1.00 60.03 425 ILE A CA 1
ATOM 3489 C C . ILE A 1 425 ? -11.987 18.705 -25.292 1.00 60.03 425 ILE A C 1
ATOM 3491 O O . ILE A 1 425 ? -13.148 19.032 -25.057 1.00 60.03 425 ILE A O 1
ATOM 3495 N N . SER A 1 426 ? -11.193 19.407 -26.112 1.00 55.03 426 SER A N 1
ATOM 3496 C CA . SER A 1 426 ? -11.595 20.694 -26.707 1.00 55.03 426 SER A CA 1
ATOM 3497 C C . SER A 1 426 ? -12.831 20.597 -27.604 1.00 55.03 426 SER A C 1
ATOM 3499 O O . SER A 1 426 ? -13.626 21.527 -27.637 1.00 55.03 426 SER A O 1
ATOM 3501 N N . ASN A 1 427 ? -13.036 19.461 -28.276 1.00 52.31 427 ASN A N 1
ATOM 3502 C CA . ASN A 1 427 ? -14.218 19.245 -29.119 1.00 52.31 427 ASN A CA 1
ATOM 3503 C C . ASN A 1 427 ? -15.456 18.806 -28.316 1.00 52.31 427 ASN A C 1
ATOM 3505 O O . ASN A 1 427 ? -16.560 18.795 -28.849 1.00 52.31 427 ASN A O 1
ATOM 3509 N N . SER A 1 428 ? -15.282 18.406 -27.052 1.00 52.19 428 SER A N 1
ATOM 3510 C CA . SER A 1 428 ? -16.377 17.957 -26.182 1.00 52.19 428 SER A CA 1
ATOM 3511 C C . SER A 1 428 ? -16.901 19.055 -25.252 1.00 52.19 428 SER A C 1
ATOM 3513 O O . SER A 1 428 ? -18.084 19.056 -24.923 1.00 52.19 428 SER A O 1
ATOM 3515 N N . THR A 1 429 ? -16.057 20.018 -24.866 1.00 49.69 429 THR A N 1
ATOM 3516 C CA . THR A 1 429 ? -16.439 21.117 -23.964 1.00 49.69 429 THR A CA 1
ATOM 3517 C C . THR A 1 429 ? -17.326 22.176 -24.620 1.00 49.69 429 THR A C 1
ATOM 3519 O O . THR A 1 429 ? -18.107 22.808 -23.917 1.00 49.69 429 THR A O 1
ATOM 3522 N N . GLU A 1 430 ? -17.336 22.300 -25.955 1.00 49.00 430 GLU A N 1
ATOM 3523 C CA . GLU A 1 430 ? -18.274 23.193 -26.667 1.00 49.00 430 GLU A CA 1
ATOM 3524 C C . GLU A 1 430 ? -19.759 22.795 -26.519 1.00 49.00 430 GLU A C 1
ATOM 3526 O O . GLU A 1 430 ? -20.639 23.576 -26.871 1.00 49.00 430 GLU A O 1
ATOM 3531 N N . LEU A 1 431 ? -20.068 21.618 -25.957 1.00 50.09 431 LEU A N 1
ATOM 3532 C CA . LEU A 1 431 ? -21.446 21.151 -25.756 1.00 50.09 431 LEU A CA 1
ATOM 3533 C C . LEU A 1 431 ? -21.902 21.093 -24.287 1.00 50.09 431 LEU A C 1
ATOM 3535 O O . LEU A 1 431 ? -23.078 20.819 -24.048 1.00 50.09 431 LEU A O 1
ATOM 3539 N N . THR A 1 432 ? -21.039 21.357 -23.295 1.00 47.38 432 THR A N 1
ATOM 3540 C CA . THR A 1 432 ? -21.385 21.139 -21.867 1.00 47.38 432 THR A CA 1
ATOM 3541 C C . THR A 1 432 ? -21.136 22.312 -20.912 1.00 47.38 432 THR A C 1
ATOM 3543 O O . THR A 1 432 ? -21.390 22.173 -19.715 1.00 47.38 432 THR A O 1
ATOM 3546 N N . ASP A 1 433 ? -20.736 23.487 -21.399 1.00 43.31 433 ASP A N 1
ATOM 3547 C CA . ASP A 1 433 ? -20.419 24.661 -20.561 1.00 43.31 433 ASP A CA 1
ATOM 3548 C C . ASP A 1 433 ? -21.642 25.442 -20.022 1.00 43.31 433 ASP A C 1
ATOM 3550 O O . ASP A 1 433 ? -21.588 26.654 -19.832 1.00 43.31 433 ASP A O 1
ATOM 3554 N N . GLN A 1 434 ? -22.758 24.772 -19.704 1.00 48.97 434 GLN A N 1
ATOM 3555 C CA . GLN A 1 434 ? -23.912 25.431 -19.066 1.00 48.97 434 GLN A CA 1
ATOM 3556 C C . GLN A 1 434 ? -24.163 25.085 -17.592 1.00 48.97 434 GLN A C 1
ATOM 3558 O O . GLN A 1 434 ? -25.063 25.686 -17.020 1.00 48.97 434 GLN A O 1
ATOM 3563 N N . ASN A 1 435 ? -23.422 24.185 -16.926 1.00 43.22 435 ASN A N 1
ATOM 3564 C CA . ASN A 1 435 ? -23.865 23.730 -15.590 1.00 43.22 435 ASN A CA 1
ATOM 3565 C C . ASN A 1 435 ? -22.790 23.383 -14.548 1.00 43.22 435 ASN A C 1
ATOM 3567 O O . ASN A 1 435 ? -22.984 22.455 -13.764 1.00 43.22 435 ASN A O 1
ATOM 3571 N N . ILE A 1 436 ? -21.688 24.133 -14.448 1.00 41.59 436 ILE A N 1
ATOM 3572 C CA . ILE A 1 436 ? -20.809 24.016 -13.268 1.00 41.59 436 ILE A CA 1
ATOM 3573 C C . ILE A 1 436 ? -20.379 25.404 -12.764 1.00 41.59 436 ILE A C 1
ATOM 3575 O O . ILE A 1 436 ? -19.299 25.900 -13.064 1.00 41.59 436 ILE A O 1
ATOM 3579 N N . ASN A 1 437 ? -21.239 26.015 -11.942 1.00 38.25 437 ASN A N 1
ATOM 3580 C CA . ASN A 1 437 ? -20.865 27.099 -11.031 1.00 38.25 437 ASN A CA 1
ATOM 3581 C C . ASN A 1 437 ? -20.000 26.519 -9.899 1.00 38.25 437 ASN A C 1
ATOM 3583 O O . ASN A 1 437 ? -20.523 25.943 -8.944 1.00 38.25 437 ASN A O 1
ATOM 3587 N N . ILE A 1 438 ? -18.679 26.676 -9.989 1.00 43.50 438 ILE A N 1
ATOM 3588 C CA . ILE A 1 438 ? -17.782 26.516 -8.839 1.00 43.50 438 ILE A CA 1
ATOM 3589 C C . ILE A 1 438 ? -17.642 27.883 -8.174 1.00 43.50 438 ILE A C 1
ATOM 3591 O O . ILE A 1 438 ? -17.058 28.811 -8.726 1.00 43.50 438 ILE A O 1
ATOM 3595 N N . LEU A 1 439 ? -18.200 27.978 -6.968 1.00 38.72 439 LEU A N 1
ATOM 3596 C CA . LEU A 1 439 ? -17.969 29.053 -6.012 1.00 38.72 439 LEU A CA 1
ATOM 3597 C C . LEU A 1 439 ? -16.468 29.174 -5.719 1.00 38.72 439 LEU A C 1
ATOM 3599 O O . LEU A 1 439 ? -15.871 28.317 -5.067 1.00 38.72 439 LEU A O 1
ATOM 3603 N N . SER A 1 440 ? -15.872 30.262 -6.189 1.00 34.06 440 SER A N 1
ATOM 3604 C CA . SER A 1 440 ? -14.588 30.778 -5.726 1.00 34.06 440 SER A CA 1
ATOM 3605 C C . SER A 1 440 ? -14.731 31.348 -4.307 1.00 34.06 440 SER A C 1
ATOM 3607 O O . SER A 1 440 ? -15.620 32.177 -4.098 1.00 34.06 440 SER A O 1
ATOM 3609 N N . PRO A 1 441 ? -13.872 30.996 -3.336 1.00 46.44 441 PRO A N 1
ATOM 3610 C CA . PRO A 1 441 ? -13.794 31.737 -2.088 1.00 46.44 441 PRO A CA 1
ATOM 3611 C C . PRO A 1 441 ? -12.991 33.024 -2.316 1.00 46.44 441 PRO A C 1
ATOM 3613 O O . PRO A 1 441 ? -11.798 32.992 -2.617 1.00 46.44 441 PRO A O 1
ATOM 3616 N N . SER A 1 442 ? -13.668 34.163 -2.189 1.00 41.50 442 SER A N 1
ATOM 3617 C CA . SER A 1 442 ? -13.053 35.480 -2.052 1.00 41.50 442 SER A CA 1
ATOM 3618 C C . SER A 1 442 ? -12.273 35.545 -0.739 1.00 41.50 442 SER A C 1
ATOM 3620 O O . SER A 1 442 ? -12.830 35.296 0.330 1.00 41.50 442 SER A O 1
ATOM 3622 N N . VAL A 1 443 ? -10.991 35.877 -0.839 1.00 45.75 443 VAL A N 1
ATOM 3623 C CA . VAL A 1 443 ? -10.117 36.207 0.287 1.00 45.75 443 VAL A CA 1
ATOM 3624 C C . VAL A 1 443 ? -10.479 37.607 0.785 1.00 45.75 443 VAL A C 1
ATOM 3626 O O . VAL A 1 443 ? -10.542 38.542 -0.014 1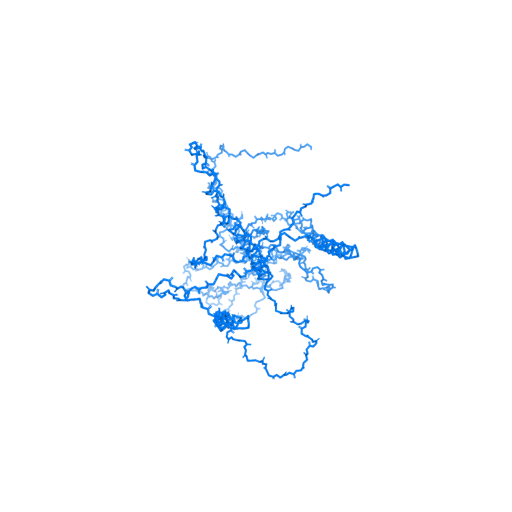.00 45.75 443 VAL A O 1
ATOM 3629 N N . SER A 1 444 ? -10.704 37.729 2.091 1.00 45.25 444 SER A N 1
ATOM 3630 C CA . SER A 1 444 ? -10.666 38.975 2.865 1.00 45.25 444 SER A CA 1
ATOM 3631 C C . SER A 1 444 ? -9.581 38.859 3.917 1.00 45.25 444 SER A C 1
ATOM 3633 O O . SER A 1 444 ? -9.594 37.796 4.587 1.00 45.25 444 SER A O 1
#

InterPro domains:
  IPR019313 Mediator complex, subunit Med17 [PTHR13114] (8-427)

Radius of gyration: 42.97 Å; chains: 1; bounding box: 114×86×100 Å